Protein AF-0000000066885854 (afdb_homodimer)

Organism: Sporothrix schenckii (strain ATCC 58251 / de Perez 2211183) (NCBI:txid1391915)

Radius of gyration: 21.48 Å; Cα contacts (8 Å, |Δi|>4): 705; chains: 2; bounding box: 54×64×60 Å

Solvent-accessible surface area (backbone atoms only — not comparable to full-atom values): 23781 Å² total; per-residue (Å²): 132,85,73,52,39,35,38,38,29,30,86,91,42,68,19,42,40,57,51,22,50,39,51,67,68,66,55,78,63,45,80,43,53,38,35,81,49,97,86,38,38,24,34,67,85,63,85,35,47,40,75,61,35,34,76,58,30,83,81,42,62,64,41,32,39,30,47,75,83,43,65,33,39,48,68,53,14,43,54,50,44,57,34,63,75,44,58,89,66,35,29,49,42,92,45,70,67,43,32,23,49,41,39,20,50,35,43,44,48,49,21,42,45,40,43,48,11,45,32,23,47,75,41,35,69,75,46,29,91,52,73,86,48,35,64,52,21,23,49,35,10,48,53,45,36,51,52,46,48,51,50,51,20,60,66,23,58,96,43,87,32,87,55,75,91,47,69,33,56,54,64,49,58,50,47,54,55,54,54,53,39,48,74,69,70,42,62,50,57,78,78,25,50,48,47,34,52,46,45,57,61,51,49,69,38,70,40,42,40,64,51,46,56,55,57,50,54,67,62,61,69,61,74,78,128,131,84,73,51,40,35,38,37,29,31,84,92,42,70,19,42,40,56,52,23,50,38,51,65,69,66,56,76,66,45,80,42,53,38,37,82,52,96,88,36,38,22,33,66,85,62,84,36,47,40,75,60,34,34,76,59,29,85,80,42,62,65,41,34,39,30,48,77,84,43,64,33,39,47,67,55,15,43,53,49,44,57,35,63,76,42,59,89,66,34,30,48,42,92,46,70,67,43,32,23,49,41,37,19,50,34,43,42,47,49,22,42,46,40,44,46,11,47,30,24,47,76,41,35,68,76,46,30,90,52,74,88,49,35,65,51,22,23,49,35,10,48,53,46,35,51,52,46,47,50,50,53,20,60,66,24,57,98,44,88,33,87,55,76,91,49,69,33,55,54,64,49,58,49,46,54,54,53,52,53,40,47,75,68,70,42,61,50,57,78,77,25,49,48,48,35,52,46,45,58,60,49,49,68,37,68,40,43,39,63,50,46,57,54,55,52,52,64,63,60,67,61,72,79,128

InterPro domains:
  IPR004045 Glutathione S-transferase, N-terminal [PF02798] (4-84)
  IPR004045 Glutathione S-transferase, N-terminal [PS50404] (2-90)
  IPR004046 Glutathione S-transferase, C-terminal [PF00043] (137-204)
  IPR010987 Glutathione S-transferase, C-terminal-like [PS50405] (95-221)
  IPR036249 Thioredoxin-like superfamily [SSF52833] (4-93)
  IPR036282 Glutathione S-transferase, C-terminal domain superfamily [SSF47616] (87-211)
  IPR040079 Glutathione transferase family [SFLDS00019] (5-204)

Sequence (450 aa):
MVPSLTLYHSPQACSMVVNSLLGDLGLPYKLVNMRMGANGFESADGTVNHEQYLKIHHLGYVPCLLVDGVSITEMPAILTYIANLVPEKRLLGDNLIEQSLVLGWAAWLSGSLHGRGFGALFRPARFTNNESHYSEIKAKGLSYVKECYNLIDKRLKGRDFPVGNHETIVDFNLIVFYFWGLEQNIDMAQAYPEYDKLFARMSKKAAVSKIDKFSRTALVFVPDEMVPSLTLYHSPQACSMVVNSLLGDLGLPYKLVNMRMGANGFESADGTVNHEQYLKIHHLGYVPCLLVDGVSITEMPAILTYIANLVPEKRLLGDNLIEQSLVLGWAAWLSGSLHGRGFGALFRPARFTNNESHYSEIKAKGLSYVKECYNLIDKRLKGRDFPVGNHETIVDFNLIVFYFWGLEQNIDMAQAYPEYDKLFARMSKKAAVSKIDKFSRTALVFVPDE

pLDDT: mean 92.49, std 14.92, range [21.73, 98.88]

Foldseek 3Di:
DQWAKEWEDELLDLSLLVQLLCVLVVPDYHYFYWDQDPVAIATPVRPGDQVNVCVQPVVRDDTWMQTNNHTDDAQLRSQVVSCVSPVVQVQCHDDPVSNVLSSVLSVCCRCQLVCQQVCLQVPVCVPDVDPVCSVVSNVVSPVSNLVVLVVQLVCLVPHLESTDPDHHSSLSSLQSSLLVCVLVVHPCCVSRVSSVSSNVVVCPRPSNVVSVVVSVVVVPPPDDD/DQWAKEWEDELLDLSLLVQLLCVLVVHDYHYFYWDQDPVAIATPVRPGDQVNVCVQPVVRDDTWMQTNNHTDDAQLRSQVVSCVSPVVQVQCHDDPVSNVLSSVLSVCCRCQLVVQQVCLQVPVCVPDVDPVCSVVSNVVSPVSNLVVLVVQLVCLVPHLENTDPDHHSSLSSLQSSLLVCVLVVHPCCVSRVSSVSSNVVSCPRPSNVVSVVVSVVVSVPPDDD

Structure (mmCIF, N/CA/C/O backbone):
data_AF-0000000066885854-model_v1
#
loop_
_entity.id
_entity.type
_entity.pdbx_description
1 polymer 'Glutathione S-transferase'
#
loop_
_atom_site.group_PDB
_atom_site.id
_atom_site.type_symbol
_atom_site.label_atom_id
_atom_site.label_alt_id
_atom_site.label_comp_id
_atom_site.label_asym_id
_atom_site.label_entity_id
_atom_site.label_seq_id
_atom_site.pdbx_PDB_ins_code
_atom_site.Cartn_x
_atom_site.Cartn_y
_atom_site.Cartn_z
_atom_site.occupancy
_atom_site.B_iso_or_equiv
_atom_site.auth_seq_id
_atom_site.auth_comp_id
_atom_site.auth_asym_id
_atom_site.auth_atom_id
_atom_site.pdbx_PDB_model_num
ATOM 1 N N . MET A 1 1 ? -25.609 -5.539 -13.602 1 64.75 1 MET A N 1
ATOM 2 C CA . MET A 1 1 ? -24.938 -6.094 -14.781 1 64.75 1 MET A CA 1
ATOM 3 C C . MET A 1 1 ? -23.516 -6.504 -14.461 1 64.75 1 MET A C 1
ATOM 5 O O . MET A 1 1 ? -22.875 -5.922 -13.578 1 64.75 1 MET A O 1
ATOM 9 N N . VAL A 1 2 ? -23.094 -7.621 -15.039 1 83.38 2 VAL A N 1
ATOM 10 C CA . VAL A 1 2 ? -21.75 -8.125 -14.828 1 83.38 2 VAL A CA 1
ATOM 11 C C . VAL A 1 2 ? -20.734 -7.219 -15.531 1 83.38 2 VAL A C 1
ATOM 13 O O . VAL A 1 2 ? -20.859 -6.957 -16.734 1 83.38 2 VAL A O 1
ATOM 16 N N . PRO A 1 3 ? -19.797 -6.637 -14.828 1 95 3 PRO A N 1
ATOM 17 C CA . PRO A 1 3 ? -18.844 -5.727 -15.461 1 95 3 PRO A CA 1
ATOM 18 C C . PRO A 1 3 ? -17.922 -6.438 -16.453 1 95 3 PRO A C 1
ATOM 20 O O . PRO A 1 3 ? -17.672 -7.633 -16.312 1 95 3 PRO A O 1
ATOM 23 N N . SER A 1 4 ? -17.531 -5.707 -17.469 1 97.44 4 SER A N 1
ATOM 24 C CA . SER A 1 4 ? -16.5 -6.207 -18.375 1 97.44 4 SER A CA 1
ATOM 25 C C . SER A 1 4 ? -15.117 -6.066 -17.766 1 97.44 4 SER A C 1
ATOM 27 O O . SER A 1 4 ? -14.695 -4.961 -17.406 1 97.44 4 SER A O 1
ATOM 29 N N . LEU A 1 5 ? -14.43 -7.23 -17.688 1 98.38 5 LEU A N 1
ATOM 30 C CA . LEU A 1 5 ? -13.102 -7.238 -17.078 1 98.38 5 LEU A CA 1
ATOM 31 C C . LEU A 1 5 ? -12.031 -7.566 -18.109 1 98.38 5 LEU A C 1
ATOM 33 O O . LEU A 1 5 ? -12.172 -8.516 -18.875 1 98.38 5 LEU A O 1
ATOM 37 N N . THR A 1 6 ? -10.969 -6.734 -18.156 1 98.31 6 THR A N 1
ATOM 38 C CA . THR A 1 6 ? -9.742 -7.043 -18.875 1 98.31 6 THR A CA 1
ATOM 39 C C . THR A 1 6 ? -8.531 -6.969 -17.953 1 98.31 6 THR A C 1
ATOM 41 O O . THR A 1 6 ? -8.305 -5.949 -17.297 1 98.31 6 THR A O 1
ATOM 44 N N . LEU A 1 7 ? -7.801 -8.062 -17.906 1 98 7 LEU A N 1
ATOM 45 C CA . LEU A 1 7 ? -6.594 -8.117 -17.078 1 98 7 LEU A CA 1
ATOM 46 C C . LEU A 1 7 ? -5.344 -8.023 -17.938 1 98 7 LEU A C 1
ATOM 48 O O . LEU A 1 7 ? -5.141 -8.844 -18.844 1 98 7 LEU A O 1
ATOM 52 N N . TYR A 1 8 ? -4.582 -7 -17.766 1 97.69 8 TYR A N 1
ATOM 53 C CA . TYR A 1 8 ? -3.236 -6.934 -18.328 1 97.69 8 TYR A CA 1
ATOM 54 C C . TYR A 1 8 ? -2.23 -7.633 -17.406 1 97.69 8 TYR A C 1
ATOM 56 O O . TYR A 1 8 ? -2.053 -7.242 -16.25 1 97.69 8 TYR A O 1
ATOM 64 N N . HIS A 1 9 ? -1.553 -8.633 -17.969 1 94.81 9 HIS A N 1
ATOM 65 C CA . HIS A 1 9 ? -0.861 -9.633 -17.172 1 94.81 9 HIS A CA 1
ATOM 66 C C . HIS A 1 9 ? 0.469 -10.023 -17.812 1 94.81 9 HIS A C 1
ATOM 68 O O . HIS A 1 9 ? 0.585 -10.07 -19.047 1 94.81 9 HIS A O 1
ATOM 74 N N . SER A 1 10 ? 1.45 -10.219 -16.953 1 92.56 10 SER A N 1
ATOM 75 C CA . SER A 1 10 ? 2.684 -10.906 -17.328 1 92.56 10 SER A CA 1
ATOM 76 C C . SER A 1 10 ? 2.963 -12.086 -16.406 1 92.56 10 SER A C 1
ATOM 78 O O . SER A 1 10 ? 2.977 -11.93 -15.18 1 92.56 10 SER A O 1
ATOM 80 N N . PRO A 1 11 ? 3.258 -13.281 -16.875 1 82.81 11 PRO A N 1
ATOM 81 C CA . PRO A 1 11 ? 3.328 -14.508 -16.078 1 82.81 11 PRO A CA 1
ATOM 82 C C . PRO A 1 11 ? 4.359 -14.422 -14.961 1 82.81 11 PRO A C 1
ATOM 84 O O . PRO A 1 11 ? 4.203 -15.062 -13.922 1 82.81 11 PRO A O 1
ATOM 87 N N . GLN A 1 12 ? 5.391 -13.664 -15.102 1 80.38 12 GLN A N 1
ATOM 88 C CA . GLN A 1 12 ? 6.418 -13.648 -14.07 1 80.38 12 GLN A CA 1
ATOM 89 C C . GLN A 1 12 ? 6.199 -12.5 -13.094 1 80.38 12 GLN A C 1
ATOM 91 O O . GLN A 1 12 ? 6.949 -12.344 -12.125 1 80.38 12 GLN A O 1
ATOM 96 N N . ALA A 1 13 ? 5.086 -11.844 -13.281 1 91.44 13 ALA A N 1
ATOM 97 C CA . ALA A 1 13 ? 4.828 -10.664 -12.461 1 91.44 13 ALA A CA 1
ATOM 98 C C . ALA A 1 13 ? 3.758 -10.953 -11.414 1 91.44 13 ALA A C 1
ATOM 100 O O . ALA A 1 13 ? 3.172 -12.039 -11.391 1 91.44 13 ALA A O 1
ATOM 101 N N . CYS A 1 14 ? 3.566 -10.039 -10.547 1 94.69 14 CYS A N 1
ATOM 102 C CA . CYS A 1 14 ? 2.596 -10.203 -9.469 1 94.69 14 CYS A CA 1
ATOM 103 C C . CYS A 1 14 ? 1.178 -10.289 -10.023 1 94.69 14 CYS A C 1
ATOM 105 O O . CYS A 1 14 ? 0.254 -10.688 -9.312 1 94.69 14 CYS A O 1
ATOM 107 N N . SER A 1 15 ? 0.98 -9.992 -11.297 1 95.81 15 SER A N 1
ATOM 108 C CA . SER A 1 15 ? -0.328 -10.094 -11.938 1 95.81 15 SER A CA 1
ATOM 109 C C . SER A 1 15 ? -0.839 -11.531 -11.93 1 95.81 15 SER A C 1
ATOM 111 O O . SER A 1 15 ? -2.029 -11.766 -12.148 1 95.81 15 SER A O 1
ATOM 113 N N . MET A 1 16 ? 0.038 -12.453 -11.695 1 93.69 16 MET A N 1
ATOM 114 C CA . MET A 1 16 ? -0.373 -13.859 -11.625 1 93.69 16 MET A CA 1
ATOM 115 C C . MET A 1 16 ? -1.367 -14.078 -10.492 1 93.69 16 MET A C 1
ATOM 117 O O . MET A 1 16 ? -2.219 -14.961 -10.57 1 93.69 16 MET A O 1
ATOM 121 N N . VAL A 1 17 ? -1.25 -13.32 -9.445 1 96.31 17 VAL A N 1
ATOM 122 C CA . VAL A 1 17 ? -2.164 -13.406 -8.312 1 96.31 17 VAL A CA 1
ATOM 123 C C . VAL A 1 17 ? -3.578 -13.047 -8.758 1 96.31 17 VAL A C 1
ATOM 125 O O . VAL A 1 17 ? -4.539 -13.742 -8.422 1 96.31 17 VAL A O 1
ATOM 128 N N . VAL A 1 18 ? -3.676 -11.961 -9.516 1 97.62 18 VAL A N 1
ATOM 129 C CA . VAL A 1 18 ? -4.969 -11.492 -10.008 1 97.62 18 VAL A CA 1
ATOM 130 C C . VAL A 1 18 ? -5.562 -12.531 -10.961 1 97.62 18 VAL A C 1
ATOM 132 O O . VAL A 1 18 ? -6.75 -12.859 -10.875 1 97.62 18 VAL A O 1
ATOM 135 N N . ASN A 1 19 ? -4.715 -13.039 -11.805 1 95.81 19 ASN A N 1
ATOM 136 C CA . ASN A 1 19 ? -5.133 -14.086 -12.734 1 95.81 19 ASN A CA 1
ATOM 137 C C . ASN A 1 19 ? -5.656 -15.312 -11.992 1 95.81 19 ASN A C 1
ATOM 139 O O . ASN A 1 19 ? -6.715 -15.844 -12.328 1 95.81 19 ASN A O 1
ATOM 143 N N . SER A 1 20 ? -4.957 -15.719 -10.992 1 95.25 20 SER A N 1
ATOM 144 C CA . SER A 1 20 ? -5.34 -16.875 -10.195 1 95.25 20 SER A CA 1
ATOM 145 C C . SER A 1 20 ? -6.656 -16.641 -9.469 1 95.25 20 SER A C 1
ATOM 147 O O . SER A 1 20 ? -7.516 -17.531 -9.414 1 95.25 20 SER A O 1
ATOM 149 N N . LEU A 1 21 ? -6.809 -15.453 -8.906 1 97.56 21 LEU A N 1
ATOM 150 C CA . LEU A 1 21 ? -8.023 -15.133 -8.164 1 97.56 21 LEU A CA 1
ATOM 151 C C . LEU A 1 21 ? -9.242 -15.133 -9.078 1 97.56 21 LEU A C 1
ATOM 153 O O . LEU A 1 21 ? -10.266 -15.742 -8.758 1 97.56 21 LEU A O 1
ATOM 157 N N . LEU A 1 22 ? -9.117 -14.484 -10.227 1 97.25 22 LEU A N 1
ATOM 158 C CA . LEU A 1 22 ? -10.219 -14.461 -11.18 1 97.25 22 LEU A CA 1
ATOM 159 C C . LEU A 1 22 ? -10.578 -15.875 -11.633 1 97.25 22 LEU A C 1
ATOM 161 O O . LEU A 1 22 ? -11.758 -16.219 -11.711 1 97.25 22 LEU A O 1
ATOM 165 N N . GLY A 1 23 ? -9.578 -16.641 -11.898 1 95.25 23 GLY A N 1
ATOM 166 C CA . GLY A 1 23 ? -9.797 -18.031 -12.305 1 95.25 23 GLY A CA 1
ATOM 167 C C . GLY A 1 23 ? -10.461 -18.859 -11.234 1 95.25 23 GLY A C 1
ATOM 168 O O . GLY A 1 23 ? -11.391 -19.625 -11.516 1 95.25 23 GLY A O 1
ATOM 169 N N . ASP A 1 24 ? -10.016 -18.734 -10.023 1 96.56 24 ASP A N 1
ATOM 170 C CA . ASP A 1 24 ? -10.555 -19.5 -8.898 1 96.56 24 ASP A CA 1
ATOM 171 C C . ASP A 1 24 ? -12.023 -19.156 -8.664 1 96.56 24 ASP A C 1
ATOM 173 O O . ASP A 1 24 ? -12.805 -20.031 -8.266 1 96.56 24 ASP A O 1
ATOM 177 N N . LEU A 1 25 ? -12.375 -17.906 -8.914 1 97 25 LEU A N 1
ATOM 178 C CA . LEU A 1 25 ? -13.734 -17.438 -8.672 1 97 25 LEU A CA 1
ATOM 179 C C . LEU A 1 25 ? -14.633 -17.734 -9.859 1 97 25 LEU A C 1
ATOM 181 O O . LEU A 1 25 ? -15.852 -17.562 -9.781 1 97 25 LEU A O 1
ATOM 185 N N . GLY A 1 26 ? -14.023 -18.109 -10.969 1 95.56 26 GLY A N 1
ATOM 186 C CA . GLY A 1 26 ? -14.789 -18.406 -12.164 1 95.56 26 GLY A CA 1
ATOM 187 C C . GLY A 1 26 ? -15.383 -17.172 -12.82 1 95.56 26 GLY A C 1
ATOM 188 O O . GLY A 1 26 ? -16.422 -17.25 -13.469 1 95.56 26 GLY A O 1
ATOM 189 N N . LEU A 1 27 ? -14.812 -16.031 -12.594 1 96.88 27 LEU A N 1
ATOM 190 C CA . LEU A 1 27 ? -15.289 -14.789 -13.211 1 96.88 27 LEU A CA 1
ATOM 191 C C . LEU A 1 27 ? -14.781 -14.664 -14.641 1 96.88 27 LEU A C 1
ATOM 193 O O . LEU A 1 27 ? -13.602 -14.914 -14.914 1 96.88 27 LEU A O 1
ATOM 197 N N . PRO A 1 28 ? -15.633 -14.297 -15.531 1 97.12 28 PRO A N 1
ATOM 198 C CA . PRO A 1 28 ? -15.172 -14.086 -16.906 1 97.12 28 PRO A CA 1
ATOM 199 C C . PRO A 1 28 ? -14.336 -12.82 -17.062 1 97.12 28 PRO A C 1
ATOM 201 O O . PRO A 1 28 ? -14.648 -11.789 -16.453 1 97.12 28 PRO A O 1
ATOM 204 N N . TYR A 1 29 ? -13.281 -12.969 -17.844 1 97.56 29 TYR A N 1
ATOM 205 C CA . TYR A 1 29 ? -12.438 -11.812 -18.125 1 97.56 29 TYR A CA 1
ATOM 206 C C . TYR A 1 29 ? -11.633 -12.039 -19.406 1 97.56 29 TYR A C 1
ATOM 208 O O . TYR A 1 29 ? -11.445 -13.18 -19.828 1 97.56 29 TYR A O 1
ATOM 216 N N . LYS A 1 30 ? -11.234 -10.938 -19.969 1 97.38 30 LYS A N 1
ATOM 217 C CA . LYS A 1 30 ? -10.266 -10.961 -21.062 1 97.38 30 LYS A CA 1
ATOM 218 C C . LYS A 1 30 ? -8.836 -10.844 -20.531 1 97.38 30 LYS A C 1
ATOM 220 O O . LYS A 1 30 ? -8.57 -10.047 -19.625 1 97.38 30 LYS A O 1
ATOM 225 N N . LEU A 1 31 ? -7.969 -11.68 -21.078 1 96.25 31 LEU A N 1
ATOM 226 C CA . LEU A 1 31 ? -6.57 -11.664 -20.672 1 96.25 31 LEU A CA 1
ATOM 227 C C . LEU A 1 31 ? -5.688 -11.086 -21.781 1 96.25 31 LEU A C 1
ATOM 229 O O . LEU A 1 31 ? -5.75 -11.523 -22.922 1 96.25 31 LEU A O 1
ATOM 233 N N . VAL A 1 32 ? -4.957 -10.07 -21.453 1 96.75 32 VAL A N 1
ATOM 234 C CA . VAL A 1 32 ? -3.951 -9.516 -22.359 1 96.75 32 VAL A CA 1
ATOM 235 C C . VAL A 1 32 ? -2.553 -9.82 -21.812 1 96.75 32 VAL A C 1
ATOM 237 O O . VAL A 1 32 ? -2.158 -9.305 -20.766 1 96.75 32 VAL A O 1
ATOM 240 N N . ASN A 1 33 ? -1.83 -10.617 -22.516 1 95.62 33 ASN A N 1
ATOM 241 C CA . ASN A 1 33 ? -0.46 -10.945 -22.125 1 95.62 33 ASN A CA 1
ATOM 242 C C . ASN A 1 33 ? 0.498 -9.797 -22.453 1 95.62 33 ASN A C 1
ATOM 244 O O . ASN A 1 33 ? 0.577 -9.359 -23.594 1 95.62 33 ASN A O 1
ATOM 248 N N . MET A 1 34 ? 1.12 -9.406 -21.438 1 95.94 34 MET A N 1
ATOM 249 C CA . MET A 1 34 ? 2.074 -8.312 -21.578 1 95.94 34 MET A CA 1
ATOM 250 C C . MET A 1 34 ? 3.508 -8.836 -21.547 1 95.94 34 MET A C 1
ATOM 252 O O . MET A 1 34 ? 3.785 -9.875 -20.953 1 95.94 34 MET A O 1
ATOM 256 N N . ARG A 1 35 ? 4.406 -8.125 -22.25 1 93.31 35 ARG A N 1
ATOM 257 C CA . ARG A 1 35 ? 5.836 -8.414 -22.234 1 93.31 35 ARG A CA 1
ATOM 258 C C . ARG A 1 35 ? 6.648 -7.137 -22.062 1 93.31 35 ARG A C 1
ATOM 260 O O . ARG A 1 35 ? 6.172 -6.039 -22.359 1 93.31 35 ARG A O 1
ATOM 267 N N . MET A 1 36 ? 7.82 -7.348 -21.547 1 90.75 36 MET A N 1
ATOM 268 C CA . MET A 1 36 ? 8.734 -6.215 -21.422 1 90.75 36 MET A CA 1
ATOM 269 C C . MET A 1 36 ? 9.383 -5.875 -22.75 1 90.75 36 MET A C 1
ATOM 271 O O . MET A 1 36 ? 10.078 -6.703 -23.344 1 90.75 36 MET A O 1
ATOM 275 N N . GLY A 1 37 ? 9.125 -4.703 -23.188 1 89.12 37 GLY A N 1
ATOM 276 C CA . GLY A 1 37 ? 9.789 -4.203 -24.375 1 89.12 37 GLY A CA 1
ATOM 277 C C . GLY A 1 37 ? 10.914 -3.232 -24.078 1 89.12 37 GLY A C 1
ATOM 278 O O . GLY A 1 37 ? 11.32 -3.088 -22.922 1 89.12 37 GLY A O 1
ATOM 279 N N . ALA A 1 38 ? 11.375 -2.564 -25.078 1 88.81 38 ALA A N 1
ATOM 280 C CA . ALA A 1 38 ? 12.508 -1.651 -24.953 1 88.81 38 ALA A CA 1
ATOM 281 C C . ALA A 1 38 ? 12.148 -0.437 -24.109 1 88.81 38 ALA A C 1
ATOM 283 O O . ALA A 1 38 ? 12.992 0.106 -23.391 1 88.81 38 ALA A O 1
ATOM 284 N N . ASN A 1 39 ? 10.891 -0.092 -24.141 1 90.06 39 ASN A N 1
ATOM 285 C CA . ASN A 1 39 ? 10.469 1.132 -23.469 1 90.06 39 ASN A CA 1
ATOM 286 C C . ASN A 1 39 ? 9.617 0.832 -22.234 1 90.06 39 ASN A C 1
ATOM 288 O O . ASN A 1 39 ? 9.148 1.75 -21.562 1 90.06 39 ASN A O 1
ATOM 292 N N . GLY A 1 40 ? 9.344 -0.415 -22.047 1 92.31 40 GLY A N 1
ATOM 293 C CA . GLY A 1 40 ? 8.453 -0.845 -20.984 1 92.31 40 GLY A CA 1
ATOM 294 C C . GLY A 1 40 ? 7.453 -1.895 -21.422 1 92.31 40 GLY A C 1
ATOM 295 O O . GLY A 1 40 ? 7.555 -2.428 -22.531 1 92.31 40 GLY A O 1
ATOM 296 N N . PHE A 1 41 ? 6.488 -2.105 -20.656 1 94.81 41 PHE A N 1
ATOM 297 C CA . PHE A 1 41 ? 5.527 -3.16 -20.953 1 94.81 41 PHE A CA 1
ATOM 298 C C . PHE A 1 41 ? 4.699 -2.809 -22.172 1 94.81 41 PHE A C 1
ATOM 300 O O . PHE A 1 41 ? 4.273 -1.664 -22.344 1 94.81 41 PHE A O 1
ATOM 307 N N . GLU A 1 42 ? 4.508 -3.795 -23.016 1 96.56 42 GLU A N 1
ATOM 308 C CA . GLU A 1 42 ? 3.633 -3.779 -24.172 1 96.56 42 GLU A CA 1
ATOM 309 C C . GLU A 1 42 ? 2.945 -5.129 -24.359 1 96.56 42 GLU A C 1
ATOM 311 O O . GLU A 1 42 ? 3.326 -6.121 -23.734 1 96.56 42 GLU A O 1
ATOM 316 N N . SER A 1 43 ? 1.904 -5.145 -25.203 1 96.44 43 SER A N 1
ATOM 317 C CA . SER A 1 43 ? 1.221 -6.418 -25.391 1 96.44 43 SER A CA 1
ATOM 318 C C . SER A 1 43 ? 2.074 -7.391 -26.203 1 96.44 43 SER A C 1
ATOM 320 O O . SER A 1 43 ? 2.74 -6.988 -27.156 1 96.44 43 SER A O 1
ATOM 322 N N . ALA A 1 44 ? 2.062 -8.633 -25.781 1 94.75 44 ALA A N 1
ATOM 323 C CA . ALA A 1 44 ? 2.877 -9.656 -26.438 1 94.75 44 ALA A CA 1
ATOM 324 C C . ALA A 1 44 ? 2.467 -9.836 -27.891 1 94.75 44 ALA A C 1
ATOM 326 O O . ALA A 1 44 ? 3.303 -10.141 -28.75 1 94.75 44 ALA A O 1
ATOM 327 N N . ASP A 1 45 ? 1.172 -9.539 -28.156 1 94.44 45 ASP A N 1
ATOM 328 C CA . ASP A 1 45 ? 0.672 -9.75 -29.516 1 94.44 45 ASP A CA 1
ATOM 329 C C . ASP A 1 45 ? 0.857 -8.492 -30.359 1 94.44 45 ASP A C 1
ATOM 331 O O . ASP A 1 45 ? 0.456 -8.469 -31.531 1 94.44 45 ASP A O 1
ATOM 335 N N . GLY A 1 46 ? 1.307 -7.418 -29.797 1 93.31 46 GLY A N 1
ATOM 336 C CA . GLY A 1 46 ? 1.663 -6.219 -30.547 1 93.31 46 GLY A CA 1
ATOM 337 C C . GLY A 1 46 ? 0.504 -5.258 -30.719 1 93.31 46 GLY A C 1
ATOM 338 O O . GLY A 1 46 ? 0.661 -4.188 -31.312 1 93.31 46 GLY A O 1
ATOM 339 N N . THR A 1 47 ? -0.604 -5.496 -30.125 1 94.44 47 THR A N 1
ATOM 340 C CA . THR A 1 47 ? -1.799 -4.691 -30.344 1 94.44 47 THR A CA 1
ATOM 341 C C . THR A 1 47 ? -1.756 -3.424 -29.484 1 94.44 47 THR A C 1
ATOM 343 O O . THR A 1 47 ? -2.408 -2.43 -29.812 1 94.44 47 THR A O 1
ATOM 346 N N . VAL A 1 48 ? -1.032 -3.475 -28.422 1 96.19 48 VAL A N 1
ATOM 347 C CA . VAL A 1 48 ? -0.893 -2.334 -27.531 1 96.19 48 VAL A CA 1
ATOM 348 C C . VAL A 1 48 ? 0.587 -2.037 -27.297 1 96.19 48 VAL A C 1
ATOM 350 O O . VAL A 1 48 ? 1.273 -2.779 -26.594 1 96.19 48 VAL A O 1
ATOM 353 N N . ASN A 1 49 ? 1.058 -0.929 -27.844 1 96 49 ASN A N 1
ATOM 354 C CA . ASN A 1 49 ? 2.443 -0.565 -27.578 1 96 49 ASN A CA 1
ATOM 355 C C . ASN A 1 49 ? 2.582 0.145 -26.234 1 96 49 ASN A C 1
ATOM 357 O O . ASN A 1 49 ? 1.587 0.374 -25.547 1 96 49 ASN A O 1
ATOM 361 N N . HIS A 1 50 ? 3.754 0.452 -25.875 1 96.44 50 HIS A N 1
ATOM 362 C CA . HIS A 1 50 ? 4.008 0.996 -24.547 1 96.44 50 HIS A CA 1
ATOM 363 C C . HIS A 1 50 ? 3.295 2.33 -24.359 1 96.44 50 HIS A C 1
ATOM 365 O O . HIS A 1 50 ? 2.699 2.574 -23.297 1 96.44 50 HIS A O 1
ATOM 371 N N . GLU A 1 51 ? 3.377 3.219 -25.328 1 96.56 51 GLU A N 1
ATOM 372 C CA . GLU A 1 51 ? 2.74 4.527 -25.234 1 96.56 51 GLU A CA 1
ATOM 373 C C . GLU A 1 51 ? 1.232 4.398 -25.047 1 96.56 51 GLU A C 1
ATOM 375 O O . GLU A 1 51 ? 0.633 5.137 -24.266 1 96.56 51 GLU A O 1
ATOM 380 N N . GLN A 1 52 ? 0.653 3.506 -25.781 1 97 52 GLN A N 1
ATOM 381 C CA . GLN A 1 52 ? -0.771 3.223 -25.641 1 97 52 GLN A CA 1
ATOM 382 C C . GLN A 1 52 ? -1.076 2.639 -24.25 1 97 52 GLN A C 1
ATOM 384 O O . GLN A 1 52 ? -2.09 2.98 -23.641 1 97 52 GLN A O 1
ATOM 389 N N . TYR A 1 53 ? -0.143 1.746 -23.766 1 97.31 53 TYR A N 1
ATOM 390 C CA . TYR A 1 53 ? -0.367 1.111 -22.469 1 97.31 53 TYR A CA 1
ATOM 391 C C . TYR A 1 53 ? -0.313 2.135 -21.344 1 97.31 53 TYR A C 1
ATOM 393 O O . TYR A 1 53 ? -1.038 2.018 -20.359 1 97.31 53 TYR A O 1
ATOM 401 N N . LEU A 1 54 ? 0.45 3.199 -21.516 1 95.88 54 LEU A N 1
ATOM 402 C CA . LEU A 1 54 ? 0.56 4.246 -20.516 1 95.88 54 LEU A CA 1
ATOM 403 C C . LEU A 1 54 ? -0.765 4.984 -20.344 1 95.88 54 LEU A C 1
ATOM 405 O O . LEU A 1 54 ? -1.002 5.621 -19.328 1 95.88 54 LEU A O 1
ATOM 409 N N . LYS A 1 55 ? -1.628 4.938 -21.312 1 95.25 55 LYS A N 1
ATOM 410 C CA . LYS A 1 55 ? -2.957 5.531 -21.219 1 95.25 55 LYS A CA 1
ATOM 411 C C . LYS A 1 55 ? -3.908 4.633 -20.438 1 95.25 55 LYS A C 1
ATOM 413 O O . LYS A 1 55 ? -4.961 5.082 -19.984 1 95.25 55 LYS A O 1
ATOM 418 N N . ILE A 1 56 ? -3.518 3.361 -20.406 1 96.06 56 ILE A N 1
ATOM 419 C CA . ILE A 1 56 ? -4.316 2.381 -19.672 1 96.06 56 ILE A CA 1
ATOM 420 C C . ILE A 1 56 ? -3.83 2.289 -18.234 1 96.06 56 ILE A C 1
ATOM 422 O O . ILE A 1 56 ? -4.625 2.402 -17.297 1 96.06 56 ILE A O 1
ATOM 426 N N . HIS A 1 57 ? -2.514 2.115 -18.047 1 95.94 57 HIS A N 1
ATOM 427 C CA . HIS A 1 57 ? -1.832 2.188 -16.766 1 95.94 57 HIS A CA 1
ATOM 428 C C . HIS A 1 57 ? -0.857 3.361 -16.734 1 95.94 57 HIS A C 1
ATOM 430 O O . HIS A 1 57 ? 0.2 3.316 -17.359 1 95.94 57 HIS A O 1
ATOM 436 N N . HIS A 1 58 ? -1.119 4.262 -15.875 1 91.75 58 HIS A N 1
ATOM 437 C CA . HIS A 1 58 ? -0.403 5.535 -15.898 1 91.75 58 HIS A CA 1
ATOM 438 C C . HIS A 1 58 ? 1.062 5.348 -15.516 1 91.75 58 HIS A C 1
ATOM 440 O O . HIS A 1 58 ? 1.893 6.219 -15.789 1 91.75 58 HIS A O 1
ATOM 446 N N . LEU A 1 59 ? 1.415 4.195 -14.953 1 92.56 59 LEU A N 1
ATOM 447 C CA . LEU A 1 59 ? 2.809 3.922 -14.617 1 92.56 59 LEU A CA 1
ATOM 448 C C . LEU A 1 59 ? 3.389 2.848 -15.531 1 92.56 59 LEU A C 1
ATOM 450 O O . LEU A 1 59 ? 4.582 2.543 -15.461 1 92.56 59 LEU A O 1
ATOM 454 N N . GLY A 1 60 ? 2.57 2.23 -16.297 1 94.69 60 GLY A N 1
ATOM 455 C CA . GLY A 1 60 ? 3.014 1.229 -17.25 1 94.69 60 GLY A CA 1
ATOM 456 C C . GLY A 1 60 ? 3.373 -0.095 -16.609 1 94.69 60 GLY A C 1
ATOM 457 O O . GLY A 1 60 ? 4.207 -0.84 -17.125 1 94.69 60 GLY A O 1
ATOM 458 N N . TYR A 1 61 ? 2.775 -0.378 -15.469 1 95.12 61 TYR A N 1
ATOM 459 C CA . TYR A 1 61 ? 3.07 -1.621 -14.766 1 95.12 61 TYR A CA 1
ATOM 460 C C . TYR A 1 61 ? 1.978 -2.656 -15 1 95.12 61 TYR A C 1
ATOM 462 O O . TYR A 1 61 ? 0.99 -2.379 -15.688 1 95.12 61 TYR A O 1
ATOM 470 N N . VAL A 1 62 ? 2.229 -3.838 -14.641 1 95.38 62 VAL A N 1
ATOM 471 C CA . VAL A 1 62 ? 1.216 -4.875 -14.477 1 95.38 62 VAL A CA 1
ATOM 472 C C . VAL A 1 62 ? 1.139 -5.289 -13.008 1 95.38 62 VAL A C 1
ATOM 474 O O . VAL A 1 62 ? 2.137 -5.23 -12.289 1 95.38 62 VAL A O 1
ATOM 477 N N . PRO A 1 63 ? -0.003 -5.648 -12.5 1 97.31 63 PRO A N 1
ATOM 478 C CA . PRO A 1 63 ? -1.282 -5.816 -13.195 1 97.31 63 PRO A CA 1
ATOM 479 C C . PRO A 1 63 ? -2.018 -4.496 -13.406 1 97.31 63 PRO A C 1
ATOM 481 O O . PRO A 1 63 ? -1.739 -3.512 -12.711 1 97.31 63 PRO A O 1
ATOM 484 N N . CYS A 1 64 ? -2.832 -4.469 -14.367 1 98.5 64 CYS A N 1
ATOM 485 C CA . CYS A 1 64 ? -3.912 -3.5 -14.531 1 98.5 64 CYS A CA 1
ATOM 486 C C . CYS A 1 64 ? -5.234 -4.203 -14.82 1 98.5 64 CYS A C 1
ATOM 488 O O . CYS A 1 64 ? -5.293 -5.102 -15.656 1 98.5 64 CYS A O 1
ATOM 490 N N . LEU A 1 65 ? -6.246 -3.902 -14.102 1 98.69 65 LEU A N 1
ATOM 491 C CA . LEU A 1 65 ? -7.586 -4.418 -14.359 1 98.69 65 LEU A CA 1
ATOM 492 C C . LEU A 1 65 ? -8.484 -3.332 -14.945 1 98.69 65 LEU A C 1
ATOM 494 O O . LEU A 1 65 ? -8.781 -2.338 -14.281 1 98.69 65 LEU A O 1
ATOM 498 N N . LEU A 1 66 ? -8.852 -3.48 -16.172 1 98.31 66 LEU A N 1
ATOM 499 C CA . LEU A 1 66 ? -9.812 -2.58 -16.812 1 98.31 66 LEU A CA 1
ATOM 500 C C . LEU A 1 66 ? -11.242 -3.035 -16.562 1 98.31 66 LEU A C 1
ATOM 502 O O . LEU A 1 66 ? -11.609 -4.168 -16.875 1 98.31 66 LEU A O 1
ATOM 506 N N . VAL A 1 67 ? -12.008 -2.182 -15.883 1 98.38 67 VAL A N 1
ATOM 507 C CA . VAL A 1 67 ? -13.398 -2.463 -15.562 1 98.38 67 VAL A CA 1
ATOM 508 C C . VAL A 1 67 ? -14.312 -1.474 -16.297 1 98.38 67 VAL A C 1
ATOM 510 O O . VAL A 1 67 ? -14.352 -0.29 -15.945 1 98.38 67 VAL A O 1
ATOM 513 N N . ASP A 1 68 ? -15.047 -1.921 -17.266 1 97.31 68 ASP A N 1
ATOM 514 C CA . ASP A 1 68 ? -15.922 -1.07 -18.062 1 97.31 68 ASP A CA 1
ATOM 515 C C . ASP A 1 68 ? -15.188 0.18 -18.547 1 97.31 68 ASP A C 1
ATOM 517 O O . ASP A 1 68 ? -15.711 1.292 -18.438 1 97.31 68 ASP A O 1
ATOM 521 N N . GLY A 1 69 ? -13.938 -0.027 -18.875 1 96.25 69 GLY A N 1
ATOM 522 C CA . GLY A 1 69 ? -13.156 1.044 -19.469 1 96.25 69 GLY A CA 1
ATOM 523 C C . GLY A 1 69 ? -12.375 1.852 -18.453 1 96.25 69 GLY A C 1
ATOM 524 O O . GLY A 1 69 ? -11.609 2.748 -18.812 1 96.25 69 GLY A O 1
ATOM 525 N N . VAL A 1 70 ? -12.547 1.568 -17.203 1 97.56 70 VAL A N 1
ATOM 526 C CA . VAL A 1 70 ? -11.836 2.287 -16.141 1 97.56 70 VAL A CA 1
ATOM 527 C C . VAL A 1 70 ? -10.688 1.43 -15.617 1 97.56 70 VAL A C 1
ATOM 529 O O . VAL A 1 70 ? -10.891 0.271 -15.25 1 97.56 70 VAL A O 1
ATOM 532 N N . SER A 1 71 ? -9.477 1.979 -15.547 1 98.31 71 SER A N 1
ATOM 533 C CA . SER A 1 71 ? -8.297 1.254 -15.094 1 98.31 71 SER A CA 1
ATOM 534 C C . SER A 1 71 ? -8.203 1.248 -13.57 1 98.31 71 SER A C 1
ATOM 536 O O . SER A 1 71 ? -8.188 2.309 -12.945 1 98.31 71 SER A O 1
ATOM 538 N N . ILE A 1 72 ? -8.172 0.072 -13.039 1 98.56 72 ILE A N 1
ATOM 539 C CA . ILE A 1 72 ? -7.848 -0.11 -11.633 1 98.56 72 ILE A CA 1
ATOM 540 C C . ILE A 1 72 ? -6.422 -0.648 -11.5 1 98.56 72 ILE A C 1
ATOM 542 O O . ILE A 1 72 ? -6.082 -1.673 -12.094 1 98.56 72 ILE A O 1
ATOM 546 N N . THR A 1 73 ? -5.605 0.1 -10.719 1 98 73 THR A N 1
ATOM 547 C CA . THR A 1 73 ? -4.211 -0.286 -10.523 1 98 73 THR A CA 1
ATOM 548 C C . THR A 1 73 ? -3.928 -0.553 -9.047 1 98 73 THR A C 1
ATOM 550 O O . THR A 1 73 ? -4.789 -0.334 -8.195 1 98 73 THR A O 1
ATOM 553 N N . GLU A 1 74 ? -2.748 -1.035 -8.758 1 98.44 74 GLU A N 1
ATOM 554 C CA . GLU A 1 74 ? -2.299 -1.375 -7.414 1 98.44 74 GLU A CA 1
ATOM 555 C C . GLU A 1 74 ? -2.957 -2.66 -6.922 1 98.44 74 GLU A C 1
ATOM 557 O O . GLU A 1 74 ? -4.184 -2.766 -6.895 1 98.44 74 GLU A O 1
ATOM 562 N N . MET A 1 75 ? -2.189 -3.537 -6.441 1 98.56 75 MET A N 1
ATOM 563 C CA . MET A 1 75 ? -2.629 -4.871 -6.047 1 98.56 75 MET A CA 1
ATOM 564 C C . MET A 1 75 ? -3.715 -4.797 -4.98 1 98.56 75 MET A C 1
ATOM 566 O O . MET A 1 75 ? -4.773 -5.41 -5.117 1 98.56 75 MET A O 1
ATOM 570 N N . PRO A 1 76 ? -3.561 -3.953 -3.904 1 98.81 76 PRO A N 1
ATOM 571 C CA . PRO A 1 76 ? -4.617 -3.906 -2.893 1 98.81 76 PRO A CA 1
ATOM 572 C C . PRO A 1 76 ? -5.969 -3.484 -3.469 1 98.81 76 PRO A C 1
ATOM 574 O O . PRO A 1 76 ? -7.008 -4.031 -3.084 1 98.81 76 PRO A O 1
ATOM 577 N N . ALA A 1 77 ? -5.973 -2.578 -4.406 1 98.88 77 ALA A N 1
ATOM 578 C CA . ALA A 1 77 ? -7.211 -2.086 -5.004 1 98.88 77 ALA A CA 1
ATOM 579 C C . ALA A 1 77 ? -7.82 -3.129 -5.934 1 98.88 77 ALA A C 1
ATOM 581 O O . ALA A 1 77 ? -9.031 -3.379 -5.891 1 98.88 77 ALA A O 1
ATOM 582 N N . ILE A 1 78 ? -6.988 -3.771 -6.738 1 98.88 78 ILE A N 1
ATOM 583 C CA . ILE A 1 78 ? -7.453 -4.742 -7.723 1 98.88 78 ILE A CA 1
ATOM 584 C C . ILE A 1 78 ? -8.07 -5.941 -7.012 1 98.88 78 ILE A C 1
ATOM 586 O O . ILE 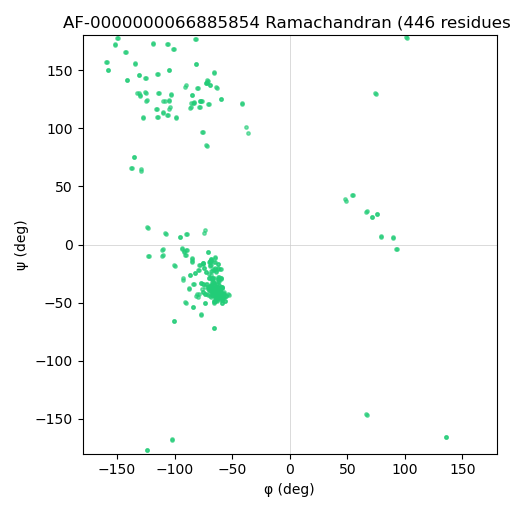A 1 78 ? -9.195 -6.348 -7.324 1 98.88 78 ILE A O 1
ATOM 590 N N . LEU A 1 79 ? -7.363 -6.453 -6.031 1 98.88 79 LEU A N 1
ATOM 591 C CA . LEU A 1 79 ? -7.84 -7.633 -5.32 1 98.88 79 LEU A CA 1
ATOM 592 C C . LEU A 1 79 ? -9.109 -7.316 -4.535 1 98.88 79 LEU A C 1
ATOM 594 O O . LEU A 1 79 ? -10.031 -8.133 -4.484 1 98.88 79 LEU A O 1
ATOM 598 N N . THR A 1 80 ? -9.148 -6.141 -3.941 1 98.81 80 THR A N 1
ATOM 599 C CA . THR A 1 80 ? -10.32 -5.73 -3.182 1 98.81 80 THR A CA 1
ATOM 600 C C . THR A 1 80 ? -11.531 -5.578 -4.102 1 98.81 80 THR A C 1
ATOM 602 O O . THR A 1 80 ? -12.641 -5.988 -3.748 1 98.81 80 THR A O 1
ATOM 605 N N . TYR A 1 81 ? -11.352 -5.012 -5.281 1 98.81 81 TYR A N 1
ATOM 606 C CA . TYR A 1 81 ? -12.445 -4.871 -6.234 1 98.81 81 TYR A CA 1
ATOM 607 C C . TYR A 1 81 ? -13.031 -6.234 -6.598 1 98.81 81 TYR A C 1
ATOM 609 O O . TYR A 1 81 ? -14.25 -6.426 -6.551 1 98.81 81 TYR A O 1
ATOM 617 N N . ILE A 1 82 ? -12.156 -7.176 -6.918 1 98.75 82 ILE A N 1
ATOM 618 C CA . ILE A 1 82 ? -12.586 -8.5 -7.344 1 98.75 82 ILE A CA 1
ATOM 619 C C . ILE A 1 82 ? -13.344 -9.195 -6.207 1 98.75 82 ILE A C 1
ATOM 621 O O . ILE A 1 82 ? -14.375 -9.82 -6.438 1 98.75 82 ILE A O 1
ATOM 625 N N . ALA A 1 83 ? -12.797 -9.039 -5 1 98.69 83 ALA A N 1
ATOM 626 C CA . ALA A 1 83 ? -13.461 -9.625 -3.836 1 98.69 83 ALA A CA 1
ATOM 627 C C . ALA A 1 83 ? -14.875 -9.07 -3.684 1 98.69 83 ALA A C 1
ATOM 629 O O . ALA A 1 83 ? -15.805 -9.805 -3.33 1 98.69 83 ALA A O 1
ATOM 630 N N . ASN A 1 84 ? -15.062 -7.812 -3.986 1 97.88 84 ASN A N 1
ATOM 631 C CA . ASN A 1 84 ? -16.359 -7.16 -3.809 1 97.88 84 ASN A CA 1
ATOM 632 C C . ASN A 1 84 ? -17.344 -7.574 -4.895 1 97.88 84 ASN A C 1
ATOM 634 O O . ASN A 1 84 ? -18.547 -7.344 -4.766 1 97.88 84 ASN A O 1
ATOM 638 N N . LEU A 1 85 ? -16.875 -8.164 -5.98 1 97.62 85 LEU A N 1
ATOM 639 C CA . LEU A 1 85 ? -17.766 -8.672 -7.016 1 97.62 85 LEU A CA 1
ATOM 640 C C . LEU A 1 85 ? -18.484 -9.93 -6.539 1 97.62 85 LEU A C 1
ATOM 642 O O . LEU A 1 85 ? -19.531 -10.305 -7.086 1 97.62 85 LEU A O 1
ATOM 646 N N . VAL A 1 86 ? -17.875 -10.617 -5.551 1 97.75 86 VAL A N 1
ATOM 647 C CA . VAL A 1 86 ? -18.422 -11.852 -5.02 1 97.75 86 VAL A CA 1
ATOM 648 C C . VAL A 1 86 ? -18.5 -11.781 -3.494 1 97.75 86 VAL A C 1
ATOM 650 O O . VAL A 1 86 ? -17.906 -12.609 -2.801 1 97.75 86 VAL A O 1
ATOM 653 N N . PRO A 1 87 ? -19.312 -10.859 -2.984 1 96.38 87 PRO A N 1
ATOM 654 C CA . PRO A 1 87 ? -19.328 -10.602 -1.544 1 96.38 87 PRO A CA 1
ATOM 655 C C . PRO A 1 87 ? -19.703 -11.828 -0.721 1 96.38 87 PRO A C 1
ATOM 657 O O . PRO A 1 87 ? -19.328 -11.93 0.451 1 96.38 87 PRO A O 1
ATOM 660 N N . GLU A 1 88 ? -20.344 -12.781 -1.33 1 97.19 88 GLU A N 1
ATOM 661 C CA . GLU A 1 88 ? -20.766 -13.984 -0.615 1 97.19 88 GLU A CA 1
ATOM 662 C C . GLU A 1 88 ? -19.578 -14.836 -0.222 1 97.19 88 GLU A C 1
ATOM 664 O O . GLU A 1 88 ? -19.672 -15.664 0.691 1 97.19 88 GLU A O 1
ATOM 669 N N . LYS A 1 89 ? -18.453 -14.609 -0.852 1 97.75 89 LYS A N 1
ATOM 670 C CA . LYS A 1 89 ? -17.25 -15.375 -0.562 1 97.75 89 LYS A CA 1
ATOM 671 C C . LYS A 1 89 ? -16.484 -14.781 0.62 1 97.75 89 LYS A C 1
ATOM 673 O O . LYS A 1 89 ? -15.594 -15.422 1.179 1 97.75 89 LYS A O 1
ATOM 678 N N . ARG A 1 90 ? -16.75 -13.562 1.054 1 98.19 90 ARG A N 1
ATOM 679 C CA . ARG A 1 90 ? -16.188 -12.883 2.215 1 98.19 90 ARG A CA 1
ATOM 680 C C . ARG A 1 90 ? -14.664 -12.875 2.148 1 98.19 90 ARG A C 1
ATOM 682 O O . ARG A 1 90 ? -13.992 -13.125 3.152 1 98.19 90 ARG A O 1
ATOM 689 N N . LEU A 1 91 ? -14.164 -12.617 0.979 1 98.81 91 LEU A N 1
ATOM 690 C CA . LEU A 1 91 ? -12.727 -12.664 0.733 1 98.81 91 LEU A CA 1
ATOM 691 C C . LEU A 1 91 ? -12.016 -11.492 1.405 1 98.81 91 LEU A C 1
ATOM 693 O O . LEU A 1 91 ? -10.789 -11.422 1.414 1 98.81 91 LEU A O 1
ATOM 697 N N . LEU A 1 92 ? -12.812 -10.547 1.977 1 98.69 92 LEU A N 1
ATOM 698 C CA . LEU A 1 92 ? -12.227 -9.414 2.68 1 98.69 92 LEU A CA 1
ATOM 699 C C . LEU A 1 92 ? -12.414 -9.547 4.188 1 98.69 92 LEU A C 1
ATOM 701 O O . LEU A 1 92 ? -12.086 -8.633 4.945 1 98.69 92 LEU A O 1
ATOM 705 N N . GLY A 1 93 ? -12.875 -10.672 4.621 1 98.38 93 GLY A N 1
ATOM 706 C CA . GLY A 1 93 ? -13.133 -10.875 6.035 1 98.38 93 GLY A CA 1
ATOM 707 C C . GLY A 1 93 ? -14.602 -10.758 6.398 1 98.38 93 GLY A C 1
ATOM 708 O O . GLY A 1 93 ? -15.422 -10.383 5.559 1 98.38 93 GLY A O 1
ATOM 709 N N . ASP A 1 94 ? -14.922 -10.977 7.691 1 98.12 94 ASP A N 1
ATOM 710 C CA . ASP A 1 94 ? -16.312 -11.117 8.117 1 98.12 94 ASP A CA 1
ATOM 711 C C . ASP A 1 94 ? -16.844 -9.82 8.727 1 98.12 94 ASP A C 1
ATOM 713 O O . ASP A 1 94 ? -18.047 -9.648 8.898 1 98.12 94 ASP A O 1
ATOM 717 N N . ASN A 1 95 ? -15.977 -8.977 9.102 1 97.19 95 ASN A N 1
ATOM 718 C CA . ASN A 1 95 ? -16.344 -7.723 9.75 1 97.19 95 ASN A CA 1
ATOM 719 C C . ASN A 1 95 ? -15.344 -6.613 9.445 1 97.19 95 ASN A C 1
ATOM 721 O O . ASN A 1 95 ? -14.336 -6.848 8.773 1 97.19 95 ASN A O 1
ATOM 725 N N . LEU A 1 96 ? -15.609 -5.465 9.93 1 96.69 96 LEU A N 1
ATOM 726 C CA . LEU A 1 96 ? -14.812 -4.285 9.602 1 96.69 96 LEU A CA 1
ATOM 727 C C . LEU A 1 96 ? -13.375 -4.449 10.086 1 96.69 96 LEU A C 1
ATOM 729 O O . LEU A 1 96 ? -12.445 -4 9.422 1 96.69 96 LEU A O 1
ATOM 733 N N . ILE A 1 97 ? -13.211 -5.039 11.203 1 97.81 97 ILE A N 1
ATOM 734 C CA . ILE A 1 97 ? -11.875 -5.246 11.742 1 97.81 97 ILE A CA 1
ATOM 735 C C . ILE A 1 97 ? -11.094 -6.188 10.828 1 97.81 97 ILE A C 1
ATOM 737 O O . ILE A 1 97 ? -9.969 -5.883 10.422 1 97.81 97 ILE A O 1
ATOM 741 N N . GLU A 1 98 ? -11.688 -7.305 10.461 1 98.56 98 GLU A N 1
ATOM 742 C CA . GLU A 1 98 ? -11.008 -8.25 9.578 1 98.56 98 GLU A CA 1
ATOM 743 C C . GLU A 1 98 ? -10.719 -7.621 8.219 1 98.56 98 GLU A C 1
ATOM 745 O O . GLU A 1 98 ? -9.656 -7.855 7.637 1 98.56 98 GLU A O 1
ATOM 750 N N . GLN A 1 99 ? -11.656 -6.832 7.762 1 98.5 99 GLN A N 1
ATOM 751 C CA . GLN A 1 99 ? -11.438 -6.141 6.496 1 98.5 99 GLN A CA 1
ATOM 752 C C . GLN A 1 99 ? -10.219 -5.23 6.574 1 98.5 99 GLN A C 1
ATOM 754 O O . GLN A 1 99 ? -9.422 -5.168 5.629 1 98.5 99 GLN A O 1
ATOM 759 N N . SER A 1 100 ? -10.086 -4.59 7.676 1 98.38 100 SER A N 1
ATOM 760 C CA . SER A 1 100 ? -8.953 -3.688 7.859 1 98.38 100 SER A CA 1
ATOM 761 C C . SER A 1 100 ? -7.645 -4.457 7.973 1 98.38 100 SER A C 1
ATOM 763 O O . SER A 1 100 ? -6.605 -4.008 7.477 1 98.38 100 SER A O 1
ATOM 765 N N . LEU A 1 101 ? -7.691 -5.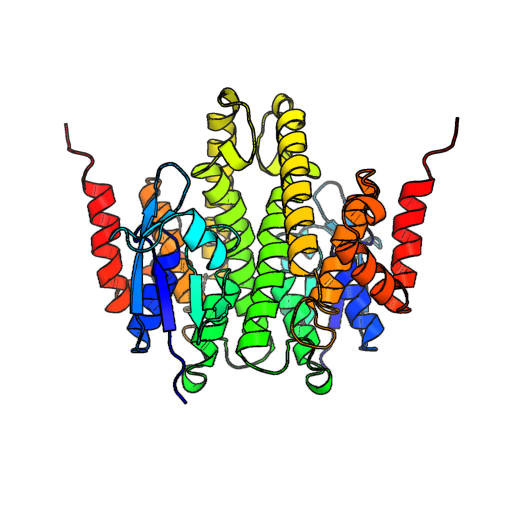598 8.609 1 98.56 101 LEU A N 1
ATOM 766 C CA . LEU A 1 101 ? -6.5 -6.438 8.703 1 98.56 101 LEU A CA 1
ATOM 767 C C . LEU A 1 101 ? -6.094 -6.969 7.336 1 98.56 101 LEU A C 1
ATOM 769 O O . LEU A 1 101 ? -4.91 -7 7.004 1 98.56 101 LEU A O 1
ATOM 773 N N . VAL A 1 102 ? -7.082 -7.316 6.543 1 98.88 102 VAL A N 1
ATOM 774 C CA . VAL A 1 102 ? -6.836 -7.777 5.184 1 98.88 102 VAL A CA 1
ATOM 775 C C . VAL A 1 102 ? -6.16 -6.676 4.375 1 98.88 102 VAL A C 1
ATOM 777 O O . VAL A 1 102 ? -5.145 -6.91 3.717 1 98.88 102 VAL A O 1
ATOM 780 N N . LEU A 1 103 ? -6.664 -5.504 4.504 1 98.81 103 LEU A N 1
ATOM 781 C CA . LEU A 1 103 ? -6.105 -4.383 3.754 1 98.81 103 LEU A CA 1
ATOM 782 C C . LEU A 1 103 ? -4.715 -4.023 4.273 1 98.81 103 LEU A C 1
ATOM 784 O O . LEU A 1 103 ? -3.848 -3.611 3.504 1 98.81 103 LEU A O 1
ATOM 788 N N . GLY A 1 104 ? -4.559 -4.164 5.578 1 98.69 104 GLY A N 1
ATOM 789 C CA . GLY A 1 104 ? -3.232 -3.955 6.137 1 98.69 104 GLY A CA 1
ATOM 790 C C . GLY A 1 104 ? -2.189 -4.898 5.566 1 98.69 104 GLY A C 1
ATOM 791 O O . GLY A 1 104 ? -1.098 -4.469 5.188 1 98.69 104 GLY A O 1
ATOM 792 N N . TRP A 1 105 ? -2.555 -6.145 5.469 1 98.81 105 TRP A N 1
ATOM 793 C CA . TRP A 1 105 ? -1.692 -7.137 4.84 1 98.81 105 TRP A CA 1
ATOM 794 C C . TRP A 1 105 ? -1.385 -6.758 3.395 1 98.81 105 TRP A C 1
ATOM 796 O O . TRP A 1 105 ? -0.22 -6.715 2.992 1 98.81 105 TRP A O 1
ATOM 806 N N . ALA A 1 106 ? -2.441 -6.453 2.676 1 98.88 106 ALA A N 1
ATOM 807 C CA . ALA A 1 106 ? -2.293 -6.18 1.249 1 98.88 106 ALA A CA 1
ATOM 808 C C . ALA A 1 106 ? -1.397 -4.969 1.011 1 98.88 106 ALA A C 1
ATOM 810 O O . ALA A 1 106 ? -0.544 -4.984 0.121 1 98.88 106 ALA A O 1
ATOM 811 N N . ALA A 1 107 ? -1.586 -3.967 1.804 1 98.69 107 ALA A N 1
ATOM 812 C CA . ALA A 1 107 ? -0.786 -2.752 1.673 1 98.69 107 ALA A CA 1
ATOM 813 C C . ALA A 1 107 ? 0.672 -3.014 2.037 1 98.69 107 ALA A C 1
ATOM 815 O O . ALA A 1 107 ? 1.583 -2.566 1.337 1 98.69 107 ALA A O 1
ATOM 816 N N . TRP A 1 108 ? 0.894 -3.758 3.111 1 98.69 108 TRP A N 1
ATOM 817 C CA . TRP A 1 108 ? 2.248 -4.066 3.561 1 98.69 108 TRP A CA 1
ATOM 818 C C . TRP A 1 108 ? 2.971 -4.949 2.551 1 98.69 108 TRP A C 1
ATOM 820 O O . TRP A 1 108 ? 4.148 -4.727 2.254 1 98.69 108 TRP A O 1
ATOM 830 N N . LEU A 1 109 ? 2.266 -5.922 2.033 1 98.81 109 LEU A N 1
ATOM 831 C CA . LEU A 1 109 ? 2.854 -6.793 1.02 1 98.81 109 LEU A CA 1
ATOM 832 C C . LEU A 1 109 ? 3.232 -5.996 -0.225 1 98.81 109 LEU A C 1
ATOM 834 O O . LEU A 1 109 ? 4.289 -6.227 -0.816 1 98.81 109 LEU A O 1
ATOM 838 N N . SER A 1 110 ? 2.422 -5.051 -0.586 1 98.31 110 SER A N 1
ATOM 839 C CA . SER A 1 110 ? 2.652 -4.246 -1.781 1 98.31 110 SER A CA 1
ATOM 840 C C . SER A 1 110 ? 3.789 -3.252 -1.566 1 98.31 110 SER A C 1
ATOM 842 O O . SER A 1 110 ? 4.738 -3.207 -2.352 1 98.31 110 SER A O 1
ATOM 844 N N . GLY A 1 111 ? 3.725 -2.535 -0.51 1 97.56 111 GLY A N 1
ATOM 845 C CA . GLY A 1 111 ? 4.641 -1.424 -0.313 1 97.56 111 GLY A CA 1
ATOM 846 C C . GLY A 1 111 ? 5.977 -1.848 0.264 1 97.56 111 GLY A C 1
ATOM 847 O O . GLY A 1 111 ? 7.016 -1.268 -0.065 1 97.56 111 GLY A O 1
ATOM 848 N N . SER A 1 112 ? 6 -2.889 1.154 1 97.62 112 SER A N 1
ATOM 849 C CA . SER A 1 112 ? 7.211 -3.264 1.881 1 97.62 112 SER A CA 1
ATOM 850 C C . SER A 1 112 ? 7.883 -4.473 1.244 1 97.62 112 SER A C 1
ATOM 852 O O . SER A 1 112 ? 8.938 -4.344 0.621 1 97.62 112 SER A O 1
ATOM 854 N N . LEU A 1 113 ? 7.219 -5.617 1.293 1 98.56 113 LEU A N 1
ATOM 855 C CA . LEU A 1 113 ? 7.848 -6.82 0.757 1 98.56 113 LEU A CA 1
ATOM 856 C C . LEU A 1 113 ? 8.102 -6.68 -0.739 1 98.56 113 LEU A C 1
ATOM 858 O O . LEU A 1 113 ? 9.219 -6.918 -1.207 1 98.56 113 LEU A O 1
ATOM 862 N N . HIS A 1 114 ? 7.105 -6.238 -1.473 1 98.44 114 HIS A N 1
ATOM 863 C CA . HIS A 1 114 ? 7.242 -6.09 -2.916 1 98.44 114 HIS A CA 1
ATOM 864 C C . HIS A 1 114 ? 8.047 -4.844 -3.268 1 98.44 114 HIS A C 1
ATOM 866 O O . HIS A 1 114 ? 9.133 -4.938 -3.85 1 98.44 114 HIS A O 1
ATOM 872 N N . GLY A 1 115 ? 7.586 -3.711 -2.881 1 97.06 115 GLY A N 1
ATOM 873 C CA . GLY A 1 115 ? 8.141 -2.436 -3.311 1 97.06 115 GLY A CA 1
ATOM 874 C C . GLY A 1 115 ? 9.555 -2.203 -2.818 1 97.06 115 GLY A C 1
ATOM 875 O O . GLY A 1 115 ? 10.438 -1.847 -3.602 1 97.06 115 GLY A O 1
ATOM 876 N N . ARG A 1 116 ? 9.742 -2.395 -1.552 1 97.06 116 ARG A N 1
ATOM 877 C CA . ARG A 1 116 ? 11.062 -2.15 -0.983 1 97.06 116 ARG A CA 1
ATOM 878 C C . ARG A 1 116 ? 11.969 -3.367 -1.155 1 97.06 116 ARG A C 1
ATOM 880 O O . ARG A 1 116 ? 13.062 -3.26 -1.71 1 97.06 116 ARG A O 1
ATOM 887 N N . GLY A 1 117 ? 11.5 -4.527 -0.699 1 98.19 117 GLY A N 1
ATOM 888 C CA . GLY A 1 117 ? 12.32 -5.73 -0.729 1 98.19 117 GLY A CA 1
ATOM 889 C C . GLY A 1 117 ? 12.633 -6.203 -2.137 1 98.19 117 GLY A C 1
ATOM 890 O O . GLY A 1 117 ? 13.727 -5.965 -2.646 1 98.19 117 GLY A O 1
ATOM 891 N N . PHE A 1 118 ? 11.641 -6.719 -2.781 1 97.81 118 PHE A N 1
ATOM 892 C CA . PHE A 1 118 ? 11.844 -7.289 -4.109 1 97.81 118 PHE A CA 1
ATOM 893 C C . PHE A 1 118 ? 12.125 -6.195 -5.129 1 97.81 118 PHE A C 1
ATOM 895 O O . PHE A 1 118 ? 12.852 -6.41 -6.098 1 97.81 118 PHE A O 1
ATOM 902 N N . GLY A 1 119 ? 11.586 -4.973 -4.898 1 96.62 119 GLY A N 1
ATOM 903 C CA . GLY A 1 119 ? 11.945 -3.857 -5.762 1 96.62 119 GLY A CA 1
ATOM 904 C C . GLY A 1 119 ? 13.438 -3.598 -5.816 1 96.62 119 GLY A C 1
ATOM 905 O O . GLY A 1 119 ? 14 -3.404 -6.895 1 96.62 119 GLY A O 1
ATOM 906 N N . ALA A 1 120 ? 14.07 -3.605 -4.641 1 97.62 120 ALA A N 1
ATOM 907 C CA . ALA A 1 120 ? 15.516 -3.41 -4.578 1 97.62 120 ALA A CA 1
ATOM 908 C C . ALA A 1 120 ? 16.25 -4.582 -5.215 1 97.62 120 ALA A C 1
ATOM 910 O O . ALA A 1 120 ? 17.281 -4.391 -5.883 1 97.62 120 ALA A O 1
ATOM 911 N N . LEU A 1 121 ? 15.734 -5.727 -5.016 1 96.88 121 LEU A N 1
ATOM 912 C CA . LEU A 1 121 ? 16.375 -6.945 -5.484 1 96.88 121 LEU A CA 1
ATOM 913 C C . LEU A 1 121 ? 16.297 -7.062 -7 1 96.88 121 LEU A C 1
ATOM 915 O O . LEU A 1 121 ? 17.281 -7.359 -7.664 1 96.88 121 LEU A O 1
ATOM 919 N N . PHE A 1 122 ? 15.133 -6.766 -7.562 1 94.94 122 PHE A N 1
ATOM 920 C CA . PHE A 1 122 ? 14.875 -7 -8.977 1 94.94 122 PHE A CA 1
ATOM 921 C C . PHE A 1 122 ? 15.203 -5.762 -9.805 1 94.94 122 PHE A C 1
ATOM 923 O O . PHE A 1 122 ? 15.562 -5.867 -10.977 1 94.94 122 PHE A O 1
ATOM 930 N N . ARG A 1 123 ? 15.086 -4.598 -9.242 1 94.69 123 ARG A N 1
ATOM 931 C CA . ARG A 1 123 ? 15.227 -3.346 -9.977 1 94.69 123 ARG A CA 1
ATOM 932 C C . ARG A 1 123 ? 16.047 -2.334 -9.18 1 94.69 123 ARG A C 1
ATOM 934 O O . ARG A 1 123 ? 15.555 -1.247 -8.859 1 94.69 123 ARG A O 1
ATOM 941 N N . PRO A 1 124 ? 17.312 -2.635 -8.969 1 96.75 124 PRO A N 1
ATOM 942 C CA . PRO A 1 124 ? 18.125 -1.734 -8.148 1 96.75 124 PRO A CA 1
ATOM 943 C C . PRO A 1 124 ? 18.25 -0.339 -8.758 1 96.75 124 PRO A C 1
ATOM 945 O O . PRO A 1 124 ? 18.5 0.632 -8.039 1 96.75 124 PRO A O 1
ATOM 948 N N . ALA A 1 125 ? 18.031 -0.177 -10.055 1 95.56 125 ALA A N 1
ATOM 949 C CA . ALA A 1 125 ? 18.141 1.104 -10.75 1 95.56 125 ALA A CA 1
ATOM 950 C C . ALA A 1 125 ? 17.078 2.082 -10.266 1 95.56 125 ALA A C 1
ATOM 952 O O . ALA A 1 125 ? 17.172 3.287 -10.508 1 95.56 125 ALA A O 1
ATOM 953 N N . ARG A 1 126 ? 16.078 1.601 -9.578 1 95.25 126 ARG A N 1
ATOM 954 C CA . ARG A 1 126 ? 15.039 2.443 -9 1 95.25 126 ARG A CA 1
ATOM 955 C C . ARG A 1 126 ? 15.586 3.287 -7.855 1 95.25 126 ARG A C 1
ATOM 957 O O . ARG A 1 126 ? 15 4.305 -7.484 1 95.25 126 ARG A O 1
ATOM 964 N N . PHE A 1 127 ? 16.812 2.91 -7.344 1 97.38 127 PHE A N 1
ATOM 965 C CA . PHE A 1 127 ? 17.234 3.502 -6.078 1 97.38 127 PHE A CA 1
ATOM 966 C C . PHE A 1 127 ? 18.578 4.215 -6.23 1 97.38 127 PHE A C 1
ATOM 968 O O . PHE A 1 127 ? 19.016 4.902 -5.312 1 97.38 127 PHE A O 1
ATOM 975 N N . THR A 1 128 ? 19.203 4.02 -7.363 1 97.19 128 THR A N 1
ATOM 976 C CA . THR A 1 128 ? 20.469 4.703 -7.645 1 97.19 128 THR A CA 1
ATOM 977 C C . THR A 1 128 ? 20.719 4.77 -9.148 1 97.19 128 THR A C 1
ATOM 979 O O . THR A 1 128 ? 20.234 3.928 -9.906 1 97.19 128 THR A O 1
ATOM 982 N N . ASN A 1 129 ? 21.391 5.789 -9.539 1 95.88 129 ASN A N 1
ATOM 983 C CA . ASN A 1 129 ? 21.828 5.867 -10.922 1 95.88 129 ASN A CA 1
ATOM 984 C C . ASN A 1 129 ? 23.25 5.309 -11.102 1 95.88 129 ASN A C 1
ATOM 986 O O . ASN A 1 129 ? 23.75 5.223 -12.219 1 95.88 129 ASN A O 1
ATOM 990 N N . ASN A 1 130 ? 23.828 4.945 -10.031 1 96.88 130 ASN A N 1
ATOM 991 C CA . ASN A 1 130 ? 25.188 4.406 -10.055 1 96.88 130 ASN A CA 1
ATOM 992 C C . ASN A 1 130 ? 25.188 2.883 -10.016 1 96.88 130 ASN A C 1
ATOM 994 O O . ASN A 1 130 ? 24.984 2.283 -8.953 1 96.88 130 ASN A O 1
ATOM 998 N N . GLU A 1 131 ? 25.547 2.314 -11.102 1 96.69 131 GLU A N 1
ATOM 999 C CA . GLU A 1 131 ? 25.469 0.866 -11.258 1 96.69 131 GLU A CA 1
ATOM 1000 C C . GLU A 1 131 ? 26.406 0.149 -10.281 1 96.69 131 GLU A C 1
ATOM 1002 O O . GLU A 1 131 ? 26.156 -1.008 -9.93 1 96.69 131 GLU A O 1
ATOM 1007 N N . SER A 1 132 ? 27.375 0.807 -9.836 1 97.06 132 SER A N 1
ATOM 1008 C CA . SER A 1 132 ? 28.328 0.195 -8.906 1 97.06 132 SER A CA 1
ATOM 1009 C C . SER A 1 132 ? 27.672 -0.052 -7.543 1 97.06 132 SER A C 1
ATOM 1011 O O . SER A 1 132 ? 28.219 -0.793 -6.719 1 97.06 132 SER A O 1
ATOM 1013 N N . HIS A 1 133 ? 26.547 0.542 -7.332 1 97.62 133 HIS A N 1
ATOM 1014 C CA . HIS A 1 133 ? 25.859 0.397 -6.051 1 97.62 133 HIS A CA 1
ATOM 1015 C C . HIS A 1 133 ? 24.875 -0.766 -6.082 1 97.62 133 HIS A C 1
ATOM 1017 O O . HIS A 1 133 ? 24.312 -1.138 -5.047 1 97.62 133 HIS A O 1
ATOM 1023 N N . TYR A 1 134 ? 24.672 -1.397 -7.242 1 97.69 134 TYR A N 1
ATOM 1024 C CA . TYR A 1 134 ? 23.578 -2.35 -7.426 1 97.69 134 TYR A CA 1
ATOM 1025 C C . TYR A 1 134 ? 23.734 -3.545 -6.496 1 97.69 134 TYR A C 1
ATOM 1027 O O . TYR A 1 134 ? 22.766 -3.996 -5.883 1 97.69 134 TYR A O 1
ATOM 1035 N N . SER A 1 135 ? 24.922 -4.004 -6.387 1 97.62 135 SER A N 1
ATOM 1036 C CA . SER A 1 135 ? 25.141 -5.215 -5.602 1 97.62 135 SER A CA 1
ATOM 1037 C C . SER A 1 135 ? 24.75 -5.004 -4.141 1 97.62 135 SER A C 1
ATOM 1039 O O . SER A 1 135 ? 24.125 -5.871 -3.529 1 97.62 135 SER A O 1
ATOM 1041 N N . GLU A 1 136 ? 25.094 -3.873 -3.609 1 97.69 136 GLU A N 1
ATOM 1042 C CA . GLU A 1 136 ? 24.781 -3.58 -2.213 1 97.69 136 GLU A CA 1
ATOM 1043 C C . GLU A 1 136 ? 23.281 -3.361 -2.021 1 97.69 136 GLU A C 1
ATOM 1045 O O . GLU A 1 136 ? 22.703 -3.777 -1.011 1 97.69 136 GLU A O 1
ATOM 1050 N N . ILE A 1 137 ? 22.672 -2.756 -2.953 1 98.12 137 ILE A N 1
ATOM 1051 C CA . ILE A 1 137 ? 21.234 -2.5 -2.893 1 98.12 137 ILE A CA 1
ATOM 1052 C C . ILE A 1 137 ? 20.469 -3.818 -2.977 1 98.12 137 ILE A C 1
ATOM 1054 O O . ILE A 1 137 ? 19.531 -4.055 -2.205 1 98.12 137 ILE A O 1
ATOM 1058 N N . LYS A 1 138 ? 20.938 -4.691 -3.867 1 98.38 138 LYS A N 1
ATOM 1059 C CA . LYS A 1 138 ? 20.328 -6.008 -4.004 1 98.38 138 LYS A CA 1
ATOM 1060 C C . LYS A 1 138 ? 20.484 -6.828 -2.725 1 98.38 138 LYS A C 1
ATOM 1062 O O . LYS A 1 138 ? 19.547 -7.488 -2.281 1 98.38 138 LYS A O 1
ATOM 1067 N N . ALA A 1 139 ? 21.641 -6.719 -2.135 1 98.31 139 ALA A N 1
ATOM 1068 C CA . ALA A 1 139 ? 21.906 -7.465 -0.906 1 98.31 139 ALA A CA 1
ATOM 1069 C C . ALA A 1 139 ? 21.016 -6.977 0.231 1 98.31 139 ALA A C 1
ATOM 1071 O O . ALA A 1 139 ? 20.469 -7.785 0.993 1 98.31 139 ALA A O 1
ATOM 1072 N N . LYS A 1 140 ? 20.875 -5.695 0.329 1 98.25 140 LYS A N 1
ATOM 1073 C CA . LYS A 1 140 ? 20.016 -5.133 1.354 1 98.25 140 LYS A CA 1
ATOM 1074 C C . LYS A 1 140 ? 18.547 -5.512 1.104 1 98.25 140 LYS A C 1
ATOM 1076 O O . LYS A 1 140 ? 17.812 -5.797 2.047 1 98.25 140 LYS A O 1
ATOM 1081 N N . GLY A 1 141 ? 18.172 -5.48 -0.147 1 98.25 141 GLY A N 1
ATOM 1082 C CA . GLY A 1 141 ? 16.844 -5.91 -0.517 1 98.25 141 GLY A CA 1
ATOM 1083 C C . GLY A 1 141 ? 16.547 -7.344 -0.122 1 98.25 141 GLY A C 1
ATOM 1084 O O . GLY A 1 141 ? 15.484 -7.633 0.451 1 98.25 141 GLY A O 1
ATOM 1085 N N . LEU A 1 142 ? 17.469 -8.188 -0.419 1 98.56 142 LEU A N 1
ATOM 1086 C CA . LEU A 1 142 ? 17.297 -9.594 -0.088 1 98.56 142 LEU A CA 1
ATOM 1087 C C . LEU A 1 142 ? 17.234 -9.797 1.422 1 98.56 142 LEU A C 1
ATOM 1089 O O . LEU A 1 142 ? 16.422 -10.594 1.911 1 98.56 142 LEU A O 1
ATOM 1093 N N . SER A 1 143 ? 18.062 -9.086 2.133 1 98.38 143 SER A N 1
ATOM 1094 C CA . SER A 1 143 ? 18.016 -9.141 3.592 1 98.38 143 SER A CA 1
ATOM 1095 C C . SER A 1 143 ? 16.641 -8.727 4.117 1 98.38 143 SER A C 1
ATOM 1097 O O . SER A 1 143 ? 16.094 -9.375 5.008 1 98.38 143 SER A O 1
ATOM 1099 N N . TYR A 1 144 ? 16.094 -7.73 3.58 1 98.19 144 TYR A N 1
ATOM 1100 C CA . TYR A 1 144 ? 14.789 -7.25 4.008 1 98.19 144 TYR A CA 1
ATOM 1101 C C . TYR A 1 144 ? 13.695 -8.242 3.635 1 98.19 144 TYR A C 1
ATOM 1103 O O . TYR A 1 144 ? 12.742 -8.438 4.395 1 98.19 144 TYR A O 1
ATOM 1111 N N . VAL A 1 145 ? 13.82 -8.812 2.467 1 98.69 145 VAL A N 1
ATOM 1112 C CA . VAL A 1 145 ? 12.875 -9.844 2.047 1 98.69 145 VAL A CA 1
ATOM 1113 C C . VAL A 1 145 ? 12.836 -10.961 3.084 1 98.69 145 VAL A C 1
ATOM 1115 O O . VAL A 1 145 ? 11.766 -11.398 3.496 1 98.69 145 VAL A O 1
ATOM 1118 N N . LYS A 1 146 ? 13.953 -11.352 3.518 1 98.75 146 LYS A N 1
ATOM 1119 C CA . LYS A 1 146 ? 14.031 -12.422 4.508 1 98.75 146 LYS A CA 1
ATOM 1120 C C . LYS A 1 146 ? 13.406 -11.984 5.832 1 98.75 146 LYS A C 1
ATOM 1122 O O . LYS A 1 146 ? 12.742 -12.781 6.504 1 98.75 146 LYS A O 1
ATOM 1127 N N . GLU A 1 147 ? 13.617 -10.766 6.199 1 98.12 147 GLU A N 1
ATOM 1128 C CA . GLU A 1 147 ? 12.961 -10.227 7.391 1 98.12 147 GLU A CA 1
ATOM 1129 C C . GLU A 1 147 ? 11.445 -10.281 7.258 1 98.12 147 GLU A C 1
ATOM 1131 O O . GLU A 1 147 ? 10.742 -10.633 8.211 1 98.12 147 GLU A O 1
ATOM 1136 N N . CYS A 1 148 ? 10.953 -9.945 6.109 1 98.62 148 CYS A N 1
ATOM 1137 C CA . CYS A 1 148 ? 9.523 -9.984 5.848 1 98.62 148 CYS A CA 1
ATOM 1138 C C . CYS A 1 148 ? 8.992 -11.414 5.914 1 98.62 148 CYS A C 1
ATOM 1140 O O . CYS A 1 148 ? 7.918 -11.656 6.461 1 98.62 148 CYS A O 1
ATOM 1142 N N . TYR A 1 149 ? 9.742 -12.32 5.344 1 98.81 149 TYR A N 1
ATOM 1143 C CA . TYR A 1 149 ? 9.328 -13.719 5.387 1 98.81 149 TYR A CA 1
ATOM 1144 C C . TYR A 1 149 ? 9.266 -14.219 6.824 1 98.81 149 TYR A C 1
ATOM 1146 O O . TYR A 1 149 ? 8.344 -14.961 7.184 1 98.81 149 TYR A O 1
ATOM 1154 N N . ASN A 1 150 ? 10.242 -13.812 7.617 1 98.62 150 ASN A N 1
ATOM 1155 C CA . ASN A 1 150 ? 10.203 -14.164 9.031 1 98.62 150 ASN A CA 1
ATOM 1156 C C . ASN A 1 150 ? 8.945 -13.633 9.711 1 98.62 150 ASN A C 1
ATOM 1158 O O . ASN A 1 150 ? 8.32 -14.344 10.5 1 98.62 150 ASN A O 1
ATOM 1162 N N . LEU A 1 151 ? 8.633 -12.477 9.414 1 98 151 LEU A N 1
ATOM 1163 C CA . LEU A 1 151 ? 7.445 -11.867 9.992 1 98 151 LEU A CA 1
ATOM 1164 C C . LEU A 1 151 ? 6.184 -12.586 9.539 1 98 151 LEU A C 1
ATOM 1166 O O . LEU A 1 151 ? 5.277 -12.836 10.344 1 98 151 LEU A O 1
ATOM 1170 N N . ILE A 1 152 ? 6.09 -12.883 8.242 1 98.69 152 ILE A N 1
ATOM 1171 C CA . ILE A 1 152 ? 4.945 -13.617 7.703 1 98.69 152 ILE A CA 1
ATOM 1172 C C . ILE A 1 152 ? 4.797 -14.945 8.43 1 98.69 152 ILE A C 1
ATOM 1174 O O . ILE A 1 152 ? 3.705 -15.289 8.891 1 98.69 152 ILE A O 1
ATOM 1178 N N . ASP A 1 153 ? 5.883 -15.641 8.539 1 98.75 153 ASP A N 1
ATOM 1179 C CA . ASP A 1 153 ? 5.863 -16.953 9.172 1 98.75 153 ASP A CA 1
ATOM 1180 C C . ASP A 1 153 ? 5.414 -16.844 10.625 1 98.75 153 ASP A C 1
ATOM 1182 O O . ASP A 1 153 ? 4.59 -17.641 11.086 1 98.75 153 ASP A O 1
ATOM 1186 N N . LYS A 1 154 ? 5.953 -15.867 11.305 1 97.69 154 LYS A N 1
ATOM 1187 C CA . LYS A 1 154 ? 5.59 -15.641 12.695 1 97.69 154 LYS A CA 1
ATOM 1188 C C . LYS A 1 154 ? 4.102 -15.336 12.836 1 97.69 154 LYS A C 1
ATOM 1190 O O . LYS A 1 154 ? 3.439 -15.852 13.742 1 97.69 154 LYS A O 1
ATOM 1195 N N . ARG A 1 155 ? 3.537 -14.586 11.969 1 96.88 155 ARG A N 1
ATOM 1196 C CA . ARG A 1 155 ? 2.145 -14.156 12.047 1 96.88 155 ARG A CA 1
ATOM 1197 C C . ARG A 1 155 ? 1.202 -15.297 11.68 1 96.88 155 ARG A C 1
ATOM 1199 O O . ARG A 1 155 ? 0.011 -15.258 11.992 1 96.88 155 ARG A O 1
ATOM 1206 N N . LEU A 1 156 ? 1.702 -16.25 11 1 98.19 156 LEU A N 1
ATOM 1207 C CA . LEU A 1 156 ? 0.88 -17.391 10.586 1 98.19 156 LEU A CA 1
ATOM 1208 C C . LEU A 1 156 ? 0.914 -18.5 11.633 1 98.19 156 LEU A C 1
ATOM 1210 O O . LEU A 1 156 ? 0.155 -19.469 11.539 1 98.19 156 LEU A O 1
ATOM 1214 N N . LYS A 1 157 ? 1.792 -18.344 12.609 1 97.44 157 LYS A N 1
ATOM 1215 C CA . LYS A 1 157 ? 1.917 -19.391 13.617 1 97.44 157 LYS A CA 1
ATOM 1216 C C . LYS A 1 157 ? 0.598 -19.609 14.352 1 97.44 157 LYS A C 1
ATOM 1218 O O . LYS A 1 157 ? 0.004 -18.656 14.859 1 97.44 157 LYS A O 1
ATOM 1223 N N . GLY A 1 158 ? 0.168 -20.859 14.32 1 96.31 158 GLY A N 1
ATOM 1224 C CA . GLY A 1 158 ? -1.048 -21.219 15.031 1 96.31 158 GLY A CA 1
ATOM 1225 C C . GLY A 1 158 ? -2.312 -20.844 14.281 1 96.31 158 GLY A C 1
ATOM 1226 O O . GLY A 1 158 ? -3.412 -20.922 14.836 1 96.31 158 GLY A O 1
ATOM 1227 N N . ARG A 1 159 ? -2.174 -20.406 13.086 1 96.12 159 ARG A N 1
ATOM 1228 C CA . ARG A 1 159 ? -3.314 -19.969 12.281 1 96.12 159 ARG A CA 1
ATOM 1229 C C . ARG A 1 159 ? -3.338 -20.703 10.945 1 96.12 159 ARG A C 1
ATOM 1231 O O . ARG A 1 159 ? -2.291 -20.922 10.328 1 96.12 159 ARG A O 1
ATOM 1238 N N . ASP A 1 160 ? -4.551 -20.984 10.539 1 95.5 160 ASP A N 1
ATOM 1239 C CA . ASP A 1 160 ? -4.691 -21.594 9.219 1 95.5 160 ASP A CA 1
ATOM 1240 C C . ASP A 1 160 ? -4.766 -20.531 8.125 1 95.5 160 ASP A C 1
ATOM 1242 O O . ASP A 1 160 ? -4.41 -20.797 6.973 1 95.5 160 ASP A O 1
ATOM 1246 N N . PHE A 1 161 ? -5.223 -19.375 8.531 1 98.5 161 PHE A N 1
ATOM 1247 C CA . PHE A 1 161 ? -5.402 -18.25 7.609 1 98.5 161 PHE A CA 1
ATOM 1248 C C . PHE A 1 161 ? -4.781 -16.984 8.172 1 98.5 161 PHE A C 1
ATOM 1250 O O . PHE A 1 161 ? -4.773 -16.766 9.391 1 98.5 161 PHE A O 1
ATOM 1257 N N . PRO A 1 162 ? -4.246 -16.172 7.27 1 98.62 162 PRO A N 1
ATOM 1258 C CA . PRO A 1 162 ? -3.629 -14.938 7.766 1 98.62 162 PRO A CA 1
ATOM 1259 C C . PRO A 1 162 ? -4.613 -14.055 8.531 1 98.62 162 PRO A C 1
ATOM 1261 O O . PRO A 1 162 ? -4.223 -13.375 9.484 1 98.62 162 PRO A O 1
ATOM 1264 N N . VAL A 1 163 ? -5.859 -14.016 8.062 1 98.56 163 VAL A N 1
ATOM 1265 C CA . VAL A 1 163 ? -6.891 -13.211 8.703 1 98.56 163 VAL A CA 1
ATOM 1266 C C . VAL A 1 163 ? -8.148 -14.047 8.914 1 98.56 163 VAL A C 1
ATOM 1268 O O . VAL A 1 163 ? -8.641 -14.68 7.973 1 98.56 163 VAL A O 1
ATOM 1271 N N . GLY A 1 164 ? -8.664 -14.039 10.062 1 97.81 164 GLY A N 1
ATOM 1272 C CA . GLY A 1 164 ? -9.922 -14.711 10.344 1 97.81 164 GLY A CA 1
ATOM 1273 C C . GLY A 1 164 ? -9.82 -16.219 10.234 1 97.81 164 GLY A C 1
ATOM 1274 O O . GLY A 1 164 ? -8.797 -16.812 10.586 1 97.81 164 GLY A O 1
ATOM 1275 N N . ASN A 1 165 ? -10.977 -16.828 9.766 1 97.75 165 ASN A N 1
ATOM 1276 C CA . ASN A 1 165 ? -11.062 -18.281 9.82 1 97.75 165 ASN A CA 1
ATOM 1277 C C . ASN A 1 165 ? -11.336 -18.891 8.445 1 97.75 165 ASN A C 1
ATOM 1279 O O . ASN A 1 165 ? -11.789 -20.031 8.344 1 97.75 165 ASN A O 1
ATOM 1283 N N . HIS A 1 166 ? -11.164 -18.109 7.477 1 97.75 166 HIS A N 1
ATOM 1284 C CA . HIS A 1 166 ? -11.312 -18.594 6.105 1 97.75 166 HIS A CA 1
ATOM 1285 C C . HIS A 1 166 ? -10.445 -17.797 5.145 1 97.75 166 HIS A C 1
ATOM 1287 O O . HIS A 1 166 ? -9.828 -16.797 5.539 1 97.75 166 HIS A O 1
ATOM 1293 N N . GLU A 1 167 ? -10.383 -18.234 3.943 1 98.25 167 GLU A N 1
ATOM 1294 C CA . GLU A 1 167 ? -9.531 -17.656 2.906 1 98.25 167 GLU A CA 1
ATOM 1295 C C . GLU A 1 167 ? -9.938 -16.219 2.586 1 98.25 167 GLU A C 1
ATOM 1297 O O . GLU A 1 167 ? -11.125 -15.922 2.48 1 98.25 167 GLU A O 1
ATOM 1302 N N . THR A 1 168 ? -8.977 -15.367 2.482 1 98.81 168 THR A N 1
ATOM 1303 C CA . THR A 1 168 ? -9.156 -14 1.999 1 98.81 168 THR A CA 1
ATOM 1304 C C . THR A 1 168 ? -8.234 -13.727 0.817 1 98.81 168 THR A C 1
ATOM 1306 O O . THR A 1 168 ? -7.492 -14.609 0.38 1 98.81 168 THR A O 1
ATOM 1309 N N . ILE A 1 169 ? -8.242 -12.508 0.327 1 98.81 169 ILE A N 1
ATOM 1310 C CA . ILE A 1 169 ? -7.379 -12.117 -0.786 1 98.81 169 ILE A CA 1
ATOM 1311 C C . ILE A 1 169 ? -5.918 -12.203 -0.357 1 98.81 169 ILE A C 1
ATOM 1313 O O . ILE A 1 169 ? -5.02 -12.258 -1.2 1 98.81 169 ILE A O 1
ATOM 1317 N N . VAL A 1 170 ? -5.648 -12.172 0.955 1 98.88 170 VAL A N 1
ATOM 1318 C CA . VAL A 1 170 ? -4.285 -12.219 1.468 1 98.88 170 VAL A CA 1
ATOM 1319 C C . VAL A 1 170 ? -3.662 -13.578 1.163 1 98.88 170 VAL A C 1
ATOM 1321 O O . VAL A 1 170 ? -2.484 -13.664 0.803 1 98.88 170 VAL A O 1
ATOM 1324 N N . ASP A 1 171 ? -4.441 -14.625 1.295 1 98.75 171 ASP A N 1
ATOM 1325 C CA . ASP A 1 171 ? -3.957 -15.961 0.972 1 98.75 171 ASP A CA 1
ATOM 1326 C C . ASP A 1 171 ? -3.457 -16.031 -0.469 1 98.75 171 ASP A C 1
ATOM 1328 O O . ASP A 1 171 ? -2.385 -16.578 -0.734 1 98.75 171 ASP A O 1
ATOM 1332 N N . PHE A 1 172 ? -4.18 -15.445 -1.353 1 97.81 172 PHE A N 1
ATOM 1333 C CA . PHE A 1 172 ? -3.789 -15.414 -2.758 1 97.81 172 PHE A CA 1
ATOM 1334 C C . PHE A 1 172 ? -2.555 -14.547 -2.961 1 97.81 172 PHE A C 1
ATOM 1336 O O . PHE A 1 172 ? -1.628 -14.93 -3.676 1 97.81 172 PHE A O 1
ATOM 1343 N N . ASN A 1 173 ? -2.572 -13.383 -2.328 1 98.44 173 ASN A N 1
ATOM 1344 C CA . ASN A 1 173 ? -1.49 -12.422 -2.523 1 98.44 173 ASN A CA 1
ATOM 1345 C C . ASN A 1 173 ? -0.149 -12.984 -2.061 1 98.44 173 ASN A C 1
ATOM 1347 O O . ASN A 1 173 ? 0.895 -12.664 -2.629 1 98.44 173 ASN A O 1
ATOM 1351 N N . LEU A 1 174 ? -0.169 -13.844 -1.108 1 98.19 174 LEU A N 1
ATOM 1352 C CA . LEU A 1 174 ? 1.054 -14.383 -0.523 1 98.19 174 LEU A CA 1
ATOM 1353 C C . LEU A 1 174 ? 1.7 -15.398 -1.454 1 98.19 174 LEU A C 1
ATOM 1355 O O . LEU A 1 174 ? 2.881 -15.727 -1.303 1 98.19 174 LEU A O 1
ATOM 1359 N N . ILE A 1 175 ? 1.002 -15.914 -2.438 1 95.5 175 ILE A N 1
ATOM 1360 C CA . ILE A 1 175 ? 1.479 -16.984 -3.307 1 95.5 175 ILE A CA 1
ATOM 1361 C C . ILE A 1 175 ? 2.682 -16.5 -4.113 1 95.5 175 ILE A C 1
ATOM 1363 O O . ILE A 1 175 ? 3.707 -17.172 -4.188 1 95.5 175 ILE A O 1
ATOM 1367 N N . VAL A 1 176 ? 2.586 -15.289 -4.621 1 95.38 176 VAL A N 1
ATOM 1368 C CA . VAL A 1 176 ? 3.602 -14.805 -5.551 1 95.38 176 VAL A CA 1
ATOM 1369 C C . VAL A 1 176 ? 4.926 -14.617 -4.816 1 95.38 176 VAL A C 1
ATOM 1371 O O . VAL A 1 176 ? 5.992 -14.898 -5.363 1 95.38 176 VAL A O 1
ATOM 1374 N N . PHE A 1 177 ? 4.816 -14.234 -3.629 1 97.25 177 PHE A N 1
ATOM 1375 C CA . PHE A 1 177 ? 6.039 -13.953 -2.889 1 97.25 177 PHE A CA 1
ATOM 1376 C C . PHE A 1 177 ? 6.73 -15.25 -2.48 1 97.25 177 PHE A C 1
ATOM 1378 O O . PHE A 1 177 ? 7.957 -15.305 -2.391 1 97.25 177 PHE A O 1
ATOM 1385 N N . TYR A 1 178 ? 5.922 -16.266 -2.186 1 96.12 178 TYR A N 1
ATOM 1386 C CA . TYR A 1 178 ? 6.523 -17.562 -1.952 1 96.12 178 TYR A CA 1
ATOM 1387 C C . TYR A 1 178 ? 7.312 -18.031 -3.17 1 96.12 178 TYR A C 1
ATOM 1389 O O . TYR A 1 178 ? 8.461 -18.469 -3.045 1 96.12 178 TYR A O 1
ATOM 1397 N N . PHE A 1 179 ? 6.762 -17.875 -4.375 1 92.81 179 PHE A N 1
ATOM 1398 C CA . PHE A 1 179 ? 7.422 -18.25 -5.621 1 92.81 179 PHE A CA 1
ATOM 1399 C C . PHE A 1 179 ? 8.711 -17.453 -5.816 1 92.81 179 PHE A C 1
ATOM 1401 O O . PHE A 1 179 ? 9.734 -18.016 -6.203 1 92.81 179 PHE A O 1
ATOM 1408 N N . TRP A 1 180 ? 8.609 -16.203 -5.566 1 95 180 TRP A N 1
ATOM 1409 C CA . TRP A 1 180 ? 9.781 -15.359 -5.75 1 95 180 TRP A CA 1
ATOM 1410 C C . TRP A 1 180 ? 10.883 -15.727 -4.758 1 95 180 TRP A C 1
ATOM 1412 O O . TRP A 1 180 ? 12.07 -15.578 -5.059 1 95 180 TRP A O 1
ATOM 1422 N N . GLY A 1 181 ? 10.477 -16.188 -3.514 1 96.38 181 GLY A N 1
ATOM 1423 C CA . GLY A 1 181 ? 11.461 -16.719 -2.588 1 96.38 181 GLY A CA 1
ATOM 1424 C C . GLY A 1 181 ? 12.188 -17.938 -3.129 1 96.38 181 GLY A C 1
ATOM 1425 O O . GLY A 1 181 ? 13.414 -18.031 -3.023 1 96.38 181 GLY A O 1
ATOM 1426 N N . LEU A 1 182 ? 11.453 -18.859 -3.74 1 93.88 182 LEU A N 1
ATOM 1427 C CA . LEU A 1 182 ? 12.039 -20.031 -4.367 1 93.88 182 LEU A CA 1
ATOM 1428 C C . LEU A 1 182 ? 13.008 -19.625 -5.48 1 93.88 182 LEU A C 1
ATOM 1430 O O . LEU A 1 182 ? 14.086 -20.203 -5.613 1 93.88 182 LEU A O 1
ATOM 1434 N N . GLU A 1 183 ? 12.688 -18.609 -6.215 1 92 183 GLU A N 1
ATOM 1435 C CA . GLU A 1 183 ? 13.516 -18.141 -7.312 1 92 183 GLU A CA 1
ATOM 1436 C C . GLU A 1 183 ? 14.828 -17.547 -6.801 1 92 183 GLU A C 1
ATOM 1438 O O . GLU A 1 183 ? 15.797 -17.422 -7.551 1 92 183 GLU A O 1
ATOM 1443 N N . GLN A 1 184 ? 14.828 -17.125 -5.547 1 95.12 184 GLN A N 1
ATOM 1444 C CA . GLN A 1 184 ? 16.047 -16.609 -4.922 1 95.12 184 GLN A CA 1
ATOM 1445 C C . GLN A 1 184 ? 16.844 -17.734 -4.266 1 95.12 184 GLN A C 1
ATOM 1447 O O . GLN A 1 184 ? 17.719 -17.484 -3.449 1 95.12 184 GLN A O 1
ATOM 1452 N N . ASN A 1 185 ? 16.422 -18.953 -4.527 1 94.94 185 ASN A N 1
ATOM 1453 C CA . ASN A 1 185 ? 17.062 -20.156 -4.012 1 94.94 185 ASN A CA 1
ATOM 1454 C C . ASN A 1 185 ? 16.922 -20.266 -2.496 1 94.94 185 ASN A C 1
ATOM 1456 O O . ASN A 1 185 ? 17.828 -20.766 -1.819 1 94.94 185 ASN A O 1
ATOM 1460 N N . ILE A 1 186 ? 15.891 -19.719 -1.984 1 96.88 186 ILE A N 1
ATOM 1461 C CA . ILE A 1 186 ? 15.562 -19.891 -0.575 1 96.88 186 ILE A CA 1
ATOM 1462 C C . ILE A 1 186 ? 14.766 -21.188 -0.389 1 96.88 186 ILE A C 1
ATOM 1464 O O . ILE A 1 186 ? 13.812 -21.438 -1.126 1 96.88 186 ILE A O 1
ATOM 1468 N N . ASP A 1 187 ? 15.188 -22.016 0.521 1 97.62 187 ASP A N 1
ATOM 1469 C CA . ASP A 1 187 ? 14.367 -23.172 0.914 1 97.62 187 ASP A CA 1
ATOM 1470 C C . ASP A 1 187 ? 13.172 -22.719 1.753 1 97.62 187 ASP A C 1
ATOM 1472 O O . ASP A 1 187 ? 13.211 -22.797 2.982 1 97.62 187 ASP A O 1
ATOM 1476 N N . MET A 1 188 ? 12.156 -22.359 1.138 1 97.81 188 MET A N 1
ATOM 1477 C CA . MET A 1 188 ? 11 -21.766 1.797 1 97.81 188 MET A CA 1
ATOM 1478 C C . MET A 1 188 ? 10.383 -22.719 2.809 1 97.81 188 MET A C 1
ATOM 1480 O O . MET A 1 188 ? 10.008 -22.312 3.908 1 97.81 188 MET A O 1
ATOM 1484 N N . ALA A 1 189 ? 10.281 -23.969 2.461 1 97.75 189 ALA A N 1
ATOM 1485 C CA . ALA A 1 189 ? 9.656 -24.969 3.324 1 97.75 189 ALA A CA 1
ATOM 1486 C C . ALA A 1 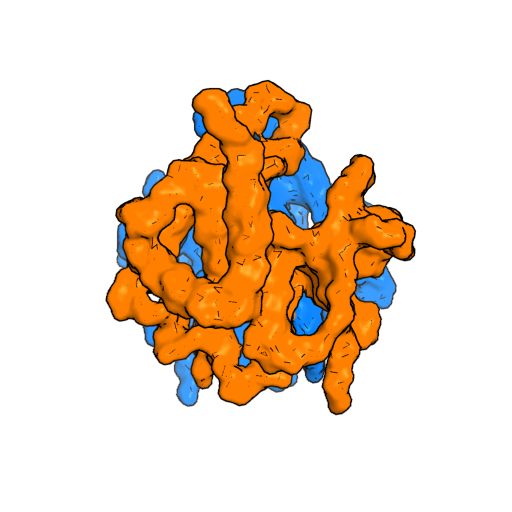189 ? 10.414 -25.094 4.645 1 97.75 189 ALA A C 1
ATOM 1488 O O . ALA A 1 189 ? 9.797 -25.156 5.711 1 97.75 189 ALA A O 1
ATOM 1489 N N . GLN A 1 190 ? 11.672 -25.094 4.566 1 98.25 190 GLN A N 1
ATOM 1490 C CA . GLN A 1 190 ? 12.492 -25.266 5.762 1 98.25 190 GLN A CA 1
ATOM 1491 C C . GLN A 1 190 ? 12.586 -23.969 6.559 1 98.25 190 GLN A C 1
ATOM 1493 O O . GLN A 1 190 ? 12.477 -23.984 7.789 1 98.25 190 GLN A O 1
ATOM 1498 N N . ALA A 1 191 ? 12.766 -22.906 5.898 1 98.56 191 ALA A N 1
ATOM 1499 C CA . ALA A 1 191 ? 13.039 -21.625 6.566 1 98.56 191 ALA A CA 1
ATOM 1500 C C . ALA A 1 191 ? 11.758 -21.031 7.148 1 98.56 191 ALA A C 1
ATOM 1502 O O . ALA A 1 191 ? 11.797 -20.359 8.18 1 98.56 191 ALA A O 1
ATOM 1503 N N . TYR A 1 192 ? 10.641 -21.297 6.434 1 98.69 192 TYR A N 1
ATOM 1504 C CA . TYR A 1 192 ? 9.367 -20.688 6.809 1 98.69 192 TYR A CA 1
ATOM 1505 C C . TYR A 1 192 ? 8.242 -21.703 6.77 1 98.69 192 TYR A C 1
ATOM 1507 O O . TYR A 1 192 ? 7.355 -21.625 5.918 1 98.69 192 TYR A O 1
ATOM 1515 N N . PRO A 1 193 ? 8.172 -22.578 7.746 1 98.56 193 PRO A N 1
ATOM 1516 C CA . PRO A 1 193 ? 7.266 -23.734 7.695 1 98.56 193 PRO A CA 1
ATOM 1517 C C . PRO A 1 193 ? 5.793 -23.312 7.746 1 98.56 193 PRO A C 1
ATOM 1519 O O . PRO A 1 193 ? 4.949 -23.953 7.109 1 98.56 193 PRO A O 1
ATOM 1522 N N . GLU A 1 194 ? 5.445 -22.281 8.555 1 98.75 194 GLU A N 1
ATOM 1523 C CA . GLU A 1 194 ? 4.047 -21.844 8.602 1 98.75 194 GLU A CA 1
ATOM 1524 C C . GLU A 1 194 ? 3.611 -21.25 7.266 1 98.75 194 GLU A C 1
ATOM 1526 O O . GLU A 1 194 ? 2.488 -21.469 6.816 1 98.75 194 GLU A O 1
ATOM 1531 N N . TYR A 1 195 ? 4.516 -20.5 6.648 1 98.56 195 TYR A N 1
ATOM 1532 C CA . TYR A 1 195 ? 4.258 -19.938 5.324 1 98.56 195 TYR A CA 1
ATOM 1533 C C . TYR A 1 195 ? 4.113 -21.047 4.289 1 98.56 195 TYR A C 1
ATOM 1535 O O . TYR A 1 195 ? 3.264 -20.969 3.398 1 98.56 195 TYR A O 1
ATOM 1543 N N . ASP A 1 196 ? 4.895 -22.062 4.445 1 97.94 196 ASP A N 1
ATOM 1544 C CA . ASP A 1 196 ? 4.84 -23.203 3.533 1 97.94 196 ASP A CA 1
ATOM 1545 C C . ASP A 1 196 ? 3.498 -23.922 3.641 1 97.94 196 ASP A C 1
ATOM 1547 O O . ASP A 1 196 ? 2.967 -24.406 2.641 1 97.94 196 ASP A O 1
ATOM 1551 N N . LYS A 1 197 ? 2.961 -24.031 4.812 1 98.06 197 LYS A N 1
ATOM 1552 C CA . LYS A 1 197 ? 1.652 -24.641 4.992 1 98.06 197 LYS A CA 1
ATOM 1553 C C . LYS A 1 197 ? 0.575 -23.891 4.219 1 98.06 197 LYS A C 1
ATOM 1555 O O . LYS A 1 197 ? -0.289 -24.516 3.59 1 98.06 197 LYS A O 1
ATOM 1560 N N . LEU A 1 198 ? 0.626 -22.594 4.316 1 98.12 198 LEU A N 1
ATOM 1561 C CA . LEU A 1 198 ? -0.323 -21.781 3.562 1 98.12 198 LEU A CA 1
ATOM 1562 C C . LEU A 1 198 ? -0.179 -22.016 2.064 1 98.12 198 LEU A C 1
ATOM 1564 O O . LEU A 1 198 ? -1.173 -22.219 1.366 1 98.12 198 LEU A O 1
ATOM 1568 N N . PHE A 1 199 ? 1.048 -22.031 1.641 1 95.88 199 PHE A N 1
ATOM 1569 C CA . PHE A 1 199 ? 1.295 -22.234 0.218 1 95.88 199 PHE A CA 1
ATOM 1570 C C . PHE A 1 199 ? 0.806 -23.609 -0.227 1 95.88 199 PHE A C 1
ATOM 1572 O O . PHE A 1 199 ? 0.197 -23.734 -1.29 1 95.88 199 PHE A O 1
ATOM 1579 N N . ALA A 1 200 ? 1.062 -24.562 0.536 1 95.56 200 ALA A N 1
ATOM 1580 C CA . ALA A 1 200 ? 0.625 -25.922 0.226 1 95.56 200 ALA A CA 1
ATOM 1581 C C . ALA A 1 200 ? -0.891 -25.984 0.069 1 95.56 200 ALA A C 1
ATOM 1583 O O . ALA A 1 200 ? -1.399 -26.656 -0.833 1 95.56 200 ALA A O 1
ATOM 1584 N N . ARG A 1 201 ? -1.615 -25.328 0.898 1 96 201 ARG A N 1
ATOM 1585 C CA . ARG A 1 201 ? -3.07 -25.281 0.811 1 96 201 ARG A CA 1
ATOM 1586 C C . ARG A 1 201 ? -3.516 -24.578 -0.47 1 96 201 ARG A C 1
ATOM 1588 O O . ARG A 1 201 ? -4.379 -25.094 -1.19 1 96 201 ARG A O 1
ATOM 1595 N N . MET A 1 202 ? -2.877 -23.531 -0.752 1 95.94 202 MET A N 1
ATOM 1596 C CA . MET A 1 202 ? -3.271 -22.719 -1.901 1 95.94 202 MET A CA 1
ATOM 1597 C C . MET A 1 202 ? -2.91 -23.406 -3.209 1 95.94 202 MET A C 1
ATOM 1599 O O . MET A 1 202 ? -3.629 -23.297 -4.203 1 95.94 202 MET A O 1
ATOM 1603 N N . SER A 1 203 ? -1.817 -24.125 -3.234 1 92.5 203 SER A N 1
ATOM 1604 C CA . SER A 1 203 ? -1.306 -24.766 -4.441 1 92.5 203 SER A CA 1
ATOM 1605 C C . SER A 1 203 ? -2.221 -25.891 -4.898 1 92.5 203 SER A C 1
ATOM 1607 O O . SER A 1 203 ? -2.104 -26.375 -6.023 1 92.5 203 SER A O 1
ATOM 1609 N N . LYS A 1 204 ? -3.129 -26.297 -4.086 1 93.38 204 LYS A N 1
ATOM 1610 C CA . LYS A 1 204 ? -4.078 -27.344 -4.43 1 93.38 204 LYS A CA 1
ATOM 1611 C C . LYS A 1 204 ? -5.203 -26.812 -5.309 1 93.38 204 LYS A C 1
ATOM 1613 O O . LYS A 1 204 ? -5.934 -27.578 -5.934 1 93.38 204 LYS A O 1
ATOM 1618 N N . LYS A 1 205 ? -5.352 -25.531 -5.309 1 93.88 205 LYS A N 1
ATOM 1619 C CA . LYS A 1 205 ? -6.352 -24.922 -6.18 1 93.88 205 LYS A CA 1
ATOM 1620 C C . LYS A 1 205 ? -5.93 -25.016 -7.645 1 93.88 205 LYS A C 1
ATOM 1622 O O . LYS A 1 205 ? -4.781 -24.719 -7.98 1 93.88 205 LYS A O 1
ATOM 1627 N N . ALA A 1 206 ? -6.844 -25.266 -8.5 1 91.38 206 ALA A N 1
ATOM 1628 C CA . ALA A 1 206 ? -6.559 -25.438 -9.922 1 91.38 206 ALA A CA 1
ATOM 1629 C C . ALA A 1 206 ? -5.996 -24.156 -10.523 1 91.38 206 ALA A C 1
ATOM 1631 O O . ALA A 1 206 ? -5.035 -24.188 -11.297 1 91.38 206 ALA A O 1
ATOM 1632 N N . ALA A 1 207 ? -6.504 -23.031 -10.148 1 89.19 207 ALA A N 1
ATOM 1633 C CA . ALA A 1 207 ? -6.109 -21.734 -10.703 1 89.19 207 ALA A CA 1
ATOM 1634 C C . ALA A 1 207 ? -4.688 -21.375 -10.289 1 89.19 207 ALA A C 1
ATOM 1636 O O . ALA A 1 207 ? -3.998 -20.625 -10.992 1 89.19 207 ALA A O 1
ATOM 1637 N N . VAL A 1 208 ? -4.238 -21.906 -9.156 1 88.06 208 VAL A N 1
ATOM 1638 C CA . VAL A 1 208 ? -2.906 -21.609 -8.641 1 88.06 208 VAL A CA 1
ATOM 1639 C C . VAL A 1 208 ? -1.895 -22.578 -9.242 1 88.06 208 VAL A C 1
ATOM 1641 O O . VAL A 1 208 ? -0.791 -22.188 -9.625 1 88.06 208 VAL A O 1
ATOM 1644 N N . SER A 1 209 ? -2.295 -23.797 -9.398 1 83.75 209 SER A N 1
ATOM 1645 C CA . SER A 1 209 ? -1.425 -24.844 -9.914 1 83.75 209 SER A CA 1
ATOM 1646 C C . SER A 1 209 ? -1.069 -24.594 -11.375 1 83.75 209 SER A C 1
ATOM 1648 O O . SER A 1 209 ? 0.019 -24.969 -11.82 1 83.75 209 SER A O 1
ATOM 1650 N N . LYS A 1 210 ? -1.932 -24.031 -12.094 1 75.75 210 LYS A N 1
ATOM 1651 C CA . LYS A 1 210 ? -1.691 -23.734 -13.508 1 75.75 210 LYS A CA 1
ATOM 1652 C C . LYS A 1 210 ? -0.577 -22.703 -13.672 1 75.75 210 LYS A C 1
ATOM 1654 O O . LYS A 1 210 ? 0.17 -22.734 -14.648 1 75.75 210 LYS A O 1
ATOM 1659 N N . ILE A 1 211 ? -0.518 -21.812 -12.766 1 64.25 211 ILE A N 1
ATOM 1660 C CA . ILE A 1 211 ? 0.49 -20.766 -12.82 1 64.25 211 ILE A CA 1
ATOM 1661 C C . ILE A 1 211 ? 1.85 -21.328 -12.414 1 64.25 211 ILE A C 1
ATOM 1663 O O . ILE A 1 211 ? 2.879 -20.938 -12.977 1 64.25 211 ILE A O 1
ATOM 1667 N N . ASP A 1 212 ? 1.889 -22.219 -11.352 1 55.56 212 ASP A N 1
ATOM 1668 C CA . ASP A 1 212 ? 3.082 -22.844 -10.781 1 55.56 212 ASP A CA 1
ATOM 1669 C C . ASP A 1 212 ? 3.9 -23.547 -11.867 1 55.56 212 ASP A C 1
ATOM 1671 O O . ASP A 1 212 ? 5.129 -23.438 -11.891 1 55.56 212 ASP A O 1
ATOM 1675 N N . LYS A 1 213 ? 3.256 -24.172 -12.664 1 49.84 213 LYS A N 1
ATOM 1676 C CA . LYS A 1 213 ? 3.918 -24.875 -13.758 1 49.84 213 LYS A CA 1
ATOM 1677 C C . LYS A 1 213 ? 4.676 -23.922 -14.664 1 49.84 213 LYS A C 1
ATOM 1679 O O . LYS A 1 213 ? 5.762 -24.234 -15.148 1 49.84 213 LYS A O 1
ATOM 1684 N N . PHE A 1 214 ? 4.23 -22.844 -14.734 1 46.25 214 PHE A N 1
ATOM 1685 C CA . PHE A 1 214 ? 4.898 -21.859 -15.578 1 46.25 214 PHE A CA 1
ATOM 1686 C C . PHE A 1 214 ? 6.102 -21.266 -14.859 1 46.25 214 PHE A C 1
ATOM 1688 O O . PHE A 1 214 ? 7.148 -21.031 -15.477 1 46.25 214 PHE A O 1
ATOM 1695 N N . SER A 1 215 ? 5.867 -20.922 -13.547 1 48.22 215 SER A N 1
ATOM 1696 C CA . SER A 1 215 ? 6.98 -20.297 -12.836 1 48.22 215 SER A CA 1
ATOM 1697 C C . SER A 1 215 ? 8.094 -21.312 -12.555 1 48.22 215 SER A C 1
ATOM 1699 O O . SER A 1 215 ? 9.273 -20.953 -12.594 1 48.22 215 SER A O 1
ATOM 1701 N N . ARG A 1 216 ? 7.812 -22.641 -12.188 1 44.62 216 ARG A N 1
ATOM 1702 C CA . ARG A 1 216 ? 8.828 -23.672 -12 1 44.62 216 ARG A CA 1
ATOM 1703 C C . ARG A 1 216 ? 9.516 -24.016 -13.312 1 44.62 216 ARG A C 1
ATOM 1705 O O . ARG A 1 216 ? 10.695 -24.375 -13.328 1 44.62 216 ARG A O 1
ATOM 1712 N N . THR A 1 217 ? 8.852 -24.078 -14.359 1 40.84 217 THR A N 1
ATOM 1713 C CA . THR A 1 217 ? 9.562 -24.344 -15.609 1 40.84 217 THR A CA 1
ATOM 1714 C C . THR A 1 217 ? 10.57 -23.234 -15.891 1 40.84 217 THR A C 1
ATOM 1716 O O . THR A 1 217 ? 11.609 -23.484 -16.516 1 40.84 217 THR A O 1
ATOM 1719 N N . ALA A 1 218 ? 10.336 -22.047 -15.586 1 39.06 218 ALA A N 1
ATOM 1720 C CA . ALA A 1 218 ? 11.359 -21.016 -15.766 1 39.06 218 ALA A CA 1
ATOM 1721 C C . ALA A 1 218 ? 12.523 -21.219 -14.797 1 39.06 218 ALA A C 1
ATOM 1723 O O . ALA A 1 218 ? 13.672 -20.922 -15.125 1 39.06 218 ALA A O 1
ATOM 1724 N N . LEU A 1 219 ? 12.336 -21.797 -13.602 1 36.75 219 LEU A N 1
ATOM 1725 C CA . LEU A 1 219 ? 13.453 -22.125 -12.727 1 36.75 219 LEU A CA 1
ATOM 1726 C C . LEU A 1 219 ? 14.188 -23.375 -13.227 1 36.75 219 LEU A C 1
ATOM 1728 O O . LEU A 1 219 ? 15.375 -23.562 -12.945 1 36.75 219 LEU A O 1
ATOM 1732 N N . VAL A 1 220 ? 13.648 -24.5 -13.781 1 33.66 220 VAL A N 1
ATOM 1733 C CA . VAL A 1 220 ? 14.305 -25.734 -14.188 1 33.66 220 VAL A CA 1
ATOM 1734 C C . VAL A 1 220 ? 15.203 -25.469 -15.391 1 33.66 220 VAL A C 1
ATOM 1736 O O . VAL A 1 220 ? 15.945 -26.359 -15.836 1 33.66 220 VAL A O 1
ATOM 1739 N N . PHE A 1 221 ? 15.109 -24.406 -16.156 1 31.17 221 PHE A N 1
ATOM 1740 C CA . PHE A 1 221 ? 16.047 -24.375 -17.281 1 31.17 221 PHE A CA 1
ATOM 1741 C C . PHE A 1 221 ? 17.453 -24.078 -16.797 1 31.17 221 PHE A C 1
ATOM 1743 O O . PHE A 1 221 ? 18.219 -23.375 -17.469 1 31.17 221 PHE A O 1
ATOM 1750 N N . VAL A 1 222 ? 17.766 -24.125 -15.469 1 28.84 222 VAL A N 1
ATOM 1751 C CA . VAL A 1 222 ? 19.219 -24.234 -15.375 1 28.84 222 VAL A CA 1
ATOM 1752 C C . VAL A 1 222 ? 19.641 -25.656 -15.719 1 28.84 222 VAL A C 1
ATOM 1754 O O . VAL A 1 222 ? 19.281 -26.609 -15.023 1 28.84 222 VAL A O 1
ATOM 1757 N N . PRO A 1 223 ? 20.047 -25.969 -16.953 1 25.64 223 PRO A N 1
ATOM 1758 C CA . PRO A 1 223 ? 20.703 -27.234 -17.266 1 25.64 223 PRO A CA 1
ATOM 1759 C C . PRO A 1 223 ? 21.719 -27.672 -16.219 1 25.64 223 PRO A C 1
ATOM 1761 O O . PRO A 1 223 ? 22.344 -26.812 -15.57 1 25.64 223 PRO A O 1
ATOM 1764 N N . ASP A 1 224 ? 21.609 -28.781 -15.594 1 25.69 224 ASP A N 1
ATOM 1765 C CA . ASP A 1 224 ? 22.688 -29.547 -15 1 25.69 224 ASP A CA 1
ATOM 1766 C C . ASP A 1 224 ? 23.953 -29.469 -15.844 1 25.69 224 ASP A C 1
ATOM 1768 O O . ASP A 1 224 ? 23.922 -29.75 -17.047 1 25.69 224 ASP A O 1
ATOM 1772 N N . GLU A 1 225 ? 25.016 -28.703 -15.766 1 21.73 225 GLU A N 1
ATOM 1773 C CA . GLU A 1 225 ? 26.234 -29.422 -16.125 1 21.73 225 GLU A CA 1
ATOM 1774 C C . GLU A 1 225 ? 26.469 -30.594 -15.172 1 21.73 225 GLU A C 1
ATOM 1776 O O . GLU A 1 225 ? 26.125 -30.516 -13.992 1 21.73 225 GLU A O 1
ATOM 1781 N N . MET B 1 1 ? -22.172 -0.629 18.859 1 64.81 1 MET B N 1
ATOM 1782 C CA . MET B 1 1 ? -21.391 0.086 19.859 1 64.81 1 MET B CA 1
ATOM 1783 C C . MET B 1 1 ? -20.219 0.822 19.219 1 64.81 1 MET B C 1
ATOM 1785 O O . MET B 1 1 ? -19.703 0.393 18.188 1 64.81 1 MET B O 1
ATOM 1789 N N . VAL B 1 2 ? -19.953 2.012 19.734 1 83.06 2 VAL B N 1
ATOM 1790 C CA . VAL B 1 2 ? -18.859 2.826 19.219 1 83.06 2 VAL B CA 1
ATOM 1791 C C . VAL B 1 2 ?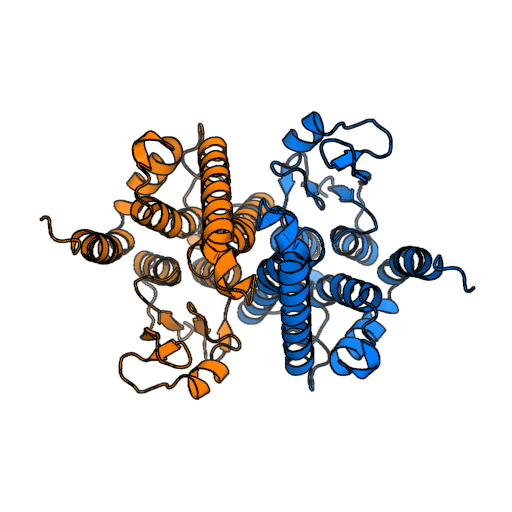 -17.516 2.211 19.625 1 83.06 2 VAL B C 1
ATOM 1793 O O . VAL B 1 2 ? -17.281 1.96 20.812 1 83.06 2 VAL B O 1
ATOM 1796 N N . PRO B 1 3 ? -16.672 1.855 18.688 1 95 3 PRO B N 1
ATOM 1797 C CA . PRO B 1 3 ? -15.391 1.225 19.031 1 95 3 PRO B CA 1
ATOM 1798 C C . PRO B 1 3 ? -14.461 2.164 19.797 1 95 3 PRO B C 1
ATOM 1800 O O . PRO B 1 3 ? -14.539 3.385 19.641 1 95 3 PRO B O 1
ATOM 1803 N N . SER B 1 4 ? -13.672 1.579 20.672 1 97.38 4 SER B N 1
ATOM 1804 C CA . SER B 1 4 ? -12.609 2.338 21.312 1 97.38 4 SER B CA 1
ATOM 1805 C C . SER B 1 4 ? -11.414 2.514 20.375 1 97.38 4 SER B C 1
ATOM 1807 O O . SER B 1 4 ? -10.836 1.53 19.906 1 97.38 4 SER B O 1
ATOM 1809 N N . LEU B 1 5 ? -11.062 3.807 20.172 1 98.38 5 LEU B N 1
ATOM 1810 C CA . LEU B 1 5 ? -9.969 4.109 19.266 1 98.38 5 LEU B CA 1
ATOM 1811 C C . LEU B 1 5 ? -8.789 4.715 20.016 1 98.38 5 LEU B C 1
ATOM 1813 O O . LEU B 1 5 ? -8.969 5.625 20.828 1 98.38 5 LEU B O 1
ATOM 1817 N N . THR B 1 6 ? -7.578 4.168 19.781 1 98.31 6 THR B N 1
ATOM 1818 C CA . THR B 1 6 ? -6.324 4.785 20.203 1 98.31 6 THR B CA 1
ATOM 1819 C C . THR B 1 6 ? -5.383 4.973 19.016 1 98.31 6 THR B C 1
ATOM 1821 O O . THR B 1 6 ? -5.082 4.016 18.297 1 98.31 6 THR B O 1
ATOM 1824 N N . LEU B 1 7 ? -4.98 6.203 18.812 1 98.06 7 LEU B N 1
ATOM 1825 C CA . LEU B 1 7 ? -4.055 6.516 17.719 1 98.06 7 LEU B CA 1
ATOM 1826 C C . LEU B 1 7 ? -2.646 6.75 18.266 1 98.06 7 LEU B C 1
ATOM 1828 O O . LEU B 1 7 ? -2.438 7.617 19.109 1 98.06 7 LEU B O 1
ATOM 1832 N N . TYR B 1 8 ? -1.735 5.941 17.859 1 97.75 8 TYR B N 1
ATOM 1833 C CA . TYR B 1 8 ? -0.319 6.211 18.078 1 97.75 8 TYR B CA 1
ATOM 1834 C C . TYR B 1 8 ? 0.241 7.102 16.969 1 97.75 8 TYR B C 1
ATOM 1836 O O . TYR B 1 8 ? 0.22 6.734 15.789 1 97.75 8 TYR B O 1
ATOM 1844 N N . HIS B 1 9 ? 0.777 8.242 17.391 1 94.81 9 HIS B N 1
ATOM 1845 C CA . HIS B 1 9 ? 0.997 9.359 16.484 1 94.81 9 HIS B CA 1
ATOM 1846 C C . HIS B 1 9 ? 2.307 10.07 16.797 1 94.81 9 HIS B C 1
ATOM 1848 O O . HIS B 1 9 ? 2.697 10.18 17.953 1 94.81 9 HIS B O 1
ATOM 1854 N N . SER B 1 10 ? 2.98 10.477 15.727 1 92.62 10 SER B N 1
ATOM 1855 C CA . SER B 1 10 ? 4.066 11.445 15.82 1 92.62 10 SER B CA 1
ATOM 1856 C C . SER B 1 10 ? 3.824 12.633 14.883 1 92.62 10 SER B C 1
ATOM 1858 O O . SER B 1 10 ? 3.582 12.453 13.688 1 92.62 10 SER B O 1
ATOM 1860 N N . PRO B 1 11 ? 3.934 13.883 15.312 1 82.62 11 PRO B N 1
ATOM 1861 C CA . PRO B 1 11 ? 3.52 15.062 14.555 1 82.62 11 PRO B CA 1
ATOM 1862 C C . PRO B 1 11 ? 4.25 15.188 13.219 1 82.62 11 PRO B C 1
ATOM 1864 O O . PRO B 1 11 ? 3.703 15.75 12.266 1 82.62 11 PRO B O 1
ATOM 1867 N N . GLN B 1 12 ? 5.426 14.711 13.102 1 80.06 12 GLN B N 1
ATOM 1868 C CA . GLN B 1 12 ? 6.156 14.906 11.852 1 80.06 12 GLN B CA 1
ATOM 1869 C C . GLN B 1 12 ? 5.984 13.703 10.922 1 80.06 12 GLN B C 1
ATOM 1871 O O . GLN B 1 12 ? 6.492 13.711 9.797 1 80.06 12 GLN B O 1
ATOM 1876 N N . ALA B 1 13 ? 5.141 12.812 11.352 1 91.44 13 ALA B N 1
ATOM 1877 C CA . ALA B 1 13 ? 4.977 11.578 10.586 1 91.44 13 ALA B CA 1
ATOM 1878 C C . ALA B 1 13 ? 3.65 11.578 9.828 1 91.44 13 ALA B C 1
ATOM 1880 O O . ALA B 1 13 ? 2.84 12.492 9.977 1 91.44 13 ALA B O 1
ATOM 1881 N N . CYS B 1 14 ? 3.48 10.617 9.008 1 94.62 14 CYS B N 1
ATOM 1882 C CA . CYS B 1 14 ? 2.273 10.508 8.195 1 94.62 14 CYS B CA 1
ATOM 1883 C C . CYS B 1 14 ? 1.048 10.273 9.07 1 94.62 14 CYS B C 1
ATOM 1885 O O . CYS B 1 14 ? -0.086 10.422 8.617 1 94.62 14 CYS B O 1
ATOM 1887 N N . SER B 1 15 ? 1.235 9.969 10.344 1 95.81 15 SER B N 1
ATOM 1888 C CA . SER B 1 15 ? 0.134 9.773 11.281 1 95.81 15 SER B CA 1
ATOM 1889 C C . SER B 1 15 ? -0.692 11.047 11.445 1 95.81 15 SER B C 1
ATOM 1891 O O . SER B 1 15 ? -1.816 11 11.945 1 95.81 15 SER B O 1
ATOM 1893 N N . MET B 1 16 ? -0.146 12.156 11.031 1 93.69 16 MET B N 1
ATOM 1894 C CA . MET B 1 16 ? -0.883 13.414 11.109 1 93.69 16 MET B CA 1
ATOM 1895 C C . MET B 1 16 ? -2.143 13.352 10.25 1 93.69 16 MET B C 1
ATOM 1897 O O . MET B 1 16 ? -3.139 14.016 10.562 1 93.69 16 MET B O 1
ATOM 1901 N N . VAL B 1 17 ? -2.107 12.617 9.188 1 96.31 17 VAL B N 1
ATOM 1902 C CA . VAL B 1 17 ? -3.262 12.453 8.305 1 96.31 17 VAL B CA 1
ATOM 1903 C C . VAL B 1 17 ? -4.398 11.773 9.07 1 96.31 17 VAL B C 1
ATOM 1905 O O . VAL B 1 17 ? -5.551 12.211 9 1 96.31 17 VAL B O 1
ATOM 1908 N N . VAL B 1 18 ? -4.047 10.719 9.797 1 97.62 18 VAL B N 1
ATOM 1909 C CA . VAL B 1 18 ? -5.035 9.977 10.578 1 97.62 18 VAL B CA 1
ATOM 1910 C C . VAL B 1 18 ? -5.609 10.875 11.672 1 97.62 18 VAL B C 1
ATOM 1912 O O . VAL B 1 18 ? -6.824 10.906 11.883 1 97.62 18 VAL B O 1
ATOM 1915 N N . ASN B 1 19 ? -4.734 11.586 12.297 1 95.81 19 ASN B N 1
ATOM 1916 C CA . ASN B 1 19 ? -5.156 12.531 13.328 1 95.81 19 ASN B CA 1
ATOM 1917 C C . ASN B 1 19 ? -6.113 13.578 12.773 1 95.81 19 ASN B C 1
ATOM 1919 O O . ASN B 1 19 ? -7.16 13.852 13.367 1 95.81 19 ASN B O 1
ATOM 1923 N N . SER B 1 20 ? -5.793 14.109 11.648 1 95.25 20 SER B N 1
ATOM 1924 C CA . SER B 1 20 ? -6.617 15.125 11 1 95.25 20 SER B CA 1
ATOM 1925 C C . SER B 1 20 ? -7.977 14.562 10.602 1 95.25 20 SER B C 1
ATOM 1927 O O . SER B 1 20 ? -9.008 15.211 10.789 1 95.25 20 SER B O 1
ATOM 1929 N N . LEU B 1 21 ? -7.973 13.359 10.062 1 97.62 21 LEU B N 1
ATOM 1930 C CA . LEU B 1 21 ? -9.219 12.734 9.625 1 97.62 21 LEU B CA 1
ATOM 1931 C C . LEU B 1 21 ? -10.141 12.477 10.805 1 97.62 21 LEU B C 1
ATOM 1933 O O . LEU B 1 21 ? -11.328 12.812 10.758 1 97.62 21 LEU B O 1
ATOM 1937 N N . LEU B 1 22 ? -9.602 11.906 11.875 1 97.31 22 LEU B N 1
ATOM 1938 C CA . LEU B 1 22 ? -10.398 11.648 13.062 1 97.31 22 LEU B CA 1
ATOM 1939 C C . LEU B 1 22 ? -10.961 12.945 13.633 1 97.31 22 LEU B C 1
ATOM 1941 O O . LEU B 1 22 ? -12.141 13.008 14 1 97.31 22 LEU B O 1
ATOM 1945 N N . GLY B 1 23 ? -10.141 13.945 13.672 1 95.25 23 GLY B N 1
ATOM 1946 C CA . GLY B 1 23 ? -10.578 15.242 14.156 1 95.25 23 GLY B CA 1
ATOM 1947 C C . GLY B 1 23 ? -11.664 15.867 13.305 1 95.25 23 GLY B C 1
ATOM 1948 O O . GLY B 1 23 ? -12.648 16.391 13.828 1 95.25 23 GLY B O 1
ATOM 1949 N N . ASP B 1 24 ? -11.5 15.82 12.023 1 96.56 24 ASP B N 1
ATOM 1950 C CA . ASP B 1 24 ? -12.461 16.391 11.086 1 96.56 24 ASP B CA 1
ATOM 1951 C C . ASP B 1 24 ? -13.82 15.711 11.203 1 96.56 24 ASP B C 1
ATOM 1953 O O . ASP B 1 24 ? -14.859 16.359 11.031 1 96.56 24 ASP B O 1
ATOM 1957 N N . LEU B 1 25 ? -13.789 14.414 11.492 1 97.06 25 LEU B N 1
ATOM 1958 C CA . LEU B 1 25 ? -15.016 13.625 11.57 1 97.06 25 LEU B CA 1
ATOM 1959 C C . LEU B 1 25 ? -15.641 13.734 12.953 1 97.06 25 LEU B C 1
ATOM 1961 O O . LEU B 1 25 ? -16.766 13.273 13.164 1 97.06 25 LEU B O 1
ATOM 1965 N N . GLY B 1 26 ? -14.898 14.281 13.891 1 95.62 26 GLY B N 1
ATOM 1966 C CA . GLY B 1 26 ? -15.398 14.422 15.242 1 95.62 26 GLY B CA 1
ATOM 1967 C C . GLY B 1 26 ? -15.508 13.102 15.984 1 95.62 26 GLY B C 1
ATOM 1968 O O . GLY B 1 26 ? -16.344 12.945 16.875 1 95.62 26 GLY B O 1
ATOM 1969 N N . LEU B 1 27 ? -14.758 12.109 15.594 1 96.94 27 LEU B N 1
ATOM 1970 C CA . LEU B 1 27 ? -14.758 10.82 16.266 1 96.94 27 LEU B CA 1
ATOM 1971 C C . LEU B 1 27 ? -13.906 10.859 17.531 1 96.94 27 LEU B C 1
ATOM 1973 O O . LEU B 1 27 ? -12.797 11.398 17.516 1 96.94 27 LEU B O 1
ATOM 1977 N N . PRO B 1 28 ? -14.406 10.32 18.578 1 97.19 28 PRO B N 1
ATOM 1978 C CA . PRO B 1 28 ? -13.602 10.258 19.797 1 97.19 28 PRO B CA 1
ATOM 1979 C C . PRO B 1 28 ? -12.469 9.234 19.703 1 97.19 28 PRO B C 1
ATOM 1981 O O . PRO B 1 28 ? -12.656 8.148 19.172 1 97.19 28 PRO B O 1
ATOM 1984 N N . TYR B 1 29 ? -11.328 9.648 20.219 1 97.62 29 TYR B N 1
ATOM 1985 C CA . TYR B 1 29 ? -10.18 8.742 20.266 1 97.62 29 TYR B CA 1
ATOM 1986 C C . TYR B 1 29 ? -9.172 9.195 21.312 1 97.62 29 TYR B C 1
ATOM 1988 O O . TYR B 1 29 ? -9.164 10.359 21.719 1 97.62 29 TYR B O 1
ATOM 1996 N N . LYS B 1 30 ? -8.406 8.242 21.734 1 97.38 30 LYS B N 1
ATOM 1997 C CA . LYS B 1 30 ? -7.23 8.539 22.547 1 97.38 30 LYS B CA 1
ATOM 1998 C C . LYS B 1 30 ? -5.992 8.75 21.688 1 97.38 30 LYS B C 1
ATOM 2000 O O . LYS B 1 30 ? -5.773 8.016 20.719 1 97.38 30 LYS B O 1
ATOM 2005 N N . LEU B 1 31 ? -5.227 9.766 22.047 1 96.25 31 LEU B N 1
ATOM 2006 C CA . LEU B 1 31 ? -4.008 10.078 21.312 1 96.25 31 LEU B CA 1
ATOM 2007 C C . LEU B 1 31 ? -2.771 9.758 22.141 1 96.25 31 LEU B C 1
ATOM 2009 O O . LEU B 1 31 ? -2.658 10.211 23.281 1 96.25 31 LEU B O 1
ATOM 2013 N N . VAL B 1 32 ? -1.924 8.945 21.625 1 96.81 32 VAL B N 1
ATOM 2014 C CA . VAL B 1 32 ? -0.63 8.672 22.234 1 96.81 32 VAL B CA 1
ATOM 2015 C C . VAL B 1 32 ? 0.485 9.281 21.391 1 96.81 32 VAL B C 1
ATOM 2017 O O . VAL B 1 32 ? 0.731 8.844 20.266 1 96.81 32 VAL B O 1
ATOM 2020 N N . ASN B 1 33 ? 1.141 10.25 21.922 1 95.62 33 ASN B N 1
ATOM 2021 C CA . ASN B 1 33 ? 2.262 10.875 21.234 1 95.62 33 ASN B CA 1
ATOM 2022 C C . ASN B 1 33 ? 3.512 10 21.281 1 95.62 33 ASN B C 1
ATOM 2024 O O . ASN B 1 33 ? 3.965 9.617 22.359 1 95.62 33 ASN B O 1
ATOM 2028 N N . MET B 1 34 ? 3.951 9.75 20.125 1 96 34 MET B N 1
ATOM 2029 C CA . MET B 1 34 ? 5.145 8.914 20 1 96 34 MET B CA 1
ATOM 2030 C C . MET B 1 34 ? 6.363 9.766 19.656 1 96 34 MET B C 1
ATOM 2032 O O . MET B 1 34 ? 6.23 10.82 19.031 1 96 34 MET B O 1
ATOM 2036 N N . ARG B 1 35 ? 7.543 9.305 20.094 1 93.44 35 ARG B N 1
ATOM 2037 C CA . ARG B 1 35 ? 8.82 9.922 19.734 1 93.44 35 ARG B CA 1
ATOM 2038 C C . ARG B 1 35 ? 9.844 8.867 19.328 1 93.44 35 ARG B C 1
ATOM 2040 O O . ARG B 1 35 ? 9.719 7.703 19.703 1 93.44 35 ARG B O 1
ATOM 2047 N N . MET B 1 36 ? 10.781 9.344 18.562 1 90.81 36 MET B N 1
ATOM 2048 C CA . MET B 1 36 ? 11.867 8.453 18.172 1 90.81 36 MET B CA 1
ATOM 2049 C C . MET B 1 36 ? 12.883 8.312 19.297 1 90.81 36 MET B C 1
ATOM 2051 O O . MET B 1 36 ? 13.484 9.305 19.719 1 90.81 36 MET B O 1
ATOM 2055 N N . GLY B 1 37 ? 13.031 7.133 19.75 1 89.06 37 GLY B N 1
ATOM 2056 C CA . GLY B 1 37 ? 14.062 6.836 20.734 1 89.06 37 GLY B CA 1
ATOM 2057 C C . GLY B 1 37 ? 15.281 6.156 20.125 1 89.06 37 GLY B C 1
ATOM 2058 O O . GLY B 1 37 ? 15.414 6.086 18.906 1 89.06 37 GLY B O 1
ATOM 2059 N N . ALA B 1 38 ? 16.125 5.648 20.953 1 88.69 38 ALA B N 1
ATOM 2060 C CA . ALA B 1 38 ? 17.375 5.031 20.531 1 88.69 38 ALA B CA 1
ATOM 2061 C C . ALA B 1 38 ? 17.109 3.744 19.75 1 88.69 38 ALA B C 1
ATOM 2063 O O . ALA B 1 38 ? 17.875 3.4 18.844 1 88.69 38 ALA B O 1
ATOM 2064 N N . ASN B 1 39 ? 16.016 3.115 20.094 1 90.12 39 ASN B N 1
ATOM 2065 C CA . ASN B 1 39 ? 15.75 1.81 19.5 1 90.12 39 ASN B CA 1
ATOM 2066 C C . ASN B 1 39 ? 14.578 1.865 18.516 1 90.12 39 ASN B C 1
ATOM 2068 O O . ASN B 1 39 ? 14.203 0.847 17.938 1 90.12 39 ASN B O 1
ATOM 2072 N N . GLY B 1 40 ? 13.977 3 18.438 1 92.31 40 GLY B N 1
ATOM 2073 C CA . GLY B 1 40 ? 12.773 3.174 17.641 1 92.31 40 GLY B CA 1
ATOM 2074 C C . GLY B 1 40 ? 11.695 3.967 18.344 1 92.31 40 GLY B C 1
ATOM 2075 O O . GLY B 1 40 ? 11.93 4.535 19.422 1 92.31 40 GLY B O 1
ATOM 2076 N N . PHE B 1 41 ? 10.539 3.918 17.844 1 94.94 41 PHE B N 1
ATOM 2077 C CA . PHE B 1 41 ? 9.461 4.723 18.391 1 94.94 41 PHE B CA 1
ATOM 2078 C C . PHE B 1 41 ? 9.062 4.219 19.781 1 94.94 41 PHE B C 1
ATOM 2080 O O . PHE B 1 41 ? 8.969 3.01 20 1 94.94 41 PHE B O 1
ATOM 2087 N N . GLU B 1 42 ? 8.852 5.156 20.656 1 96.56 42 GLU B N 1
ATOM 2088 C CA . GLU B 1 42 ? 8.312 4.965 22 1 96.56 42 GLU B CA 1
ATOM 2089 C C . GLU B 1 42 ? 7.387 6.113 22.391 1 96.56 42 GLU B C 1
ATOM 2091 O O . GLU B 1 42 ? 7.355 7.148 21.719 1 96.56 42 GLU B O 1
ATOM 2096 N N . SER B 1 43 ? 6.605 5.906 23.469 1 96.44 43 SER B N 1
ATOM 2097 C CA . SER B 1 43 ? 5.703 6.984 23.844 1 96.44 43 SER B CA 1
ATOM 2098 C C . SER B 1 43 ? 6.469 8.156 24.453 1 96.44 43 SER B C 1
ATOM 2100 O O . SER B 1 43 ? 7.422 7.949 25.219 1 96.44 43 SER B O 1
ATOM 2102 N N . ALA B 1 44 ? 6.055 9.344 24.094 1 94.81 44 ALA B N 1
ATOM 2103 C CA . ALA B 1 44 ? 6.734 10.547 24.562 1 94.81 44 ALA B CA 1
ATOM 2104 C C . ALA B 1 44 ? 6.656 10.672 26.078 1 94.81 44 ALA B C 1
ATOM 2106 O O . ALA B 1 44 ? 7.574 11.188 26.719 1 94.81 44 ALA B O 1
ATOM 2107 N N . ASP B 1 45 ? 5.562 10.086 26.641 1 94.44 45 ASP B N 1
ATOM 2108 C CA . ASP B 1 45 ? 5.371 10.203 28.078 1 94.44 45 ASP B CA 1
ATOM 2109 C C . ASP B 1 45 ? 6.051 9.062 28.828 1 94.44 45 ASP B C 1
ATOM 2111 O O . ASP B 1 45 ? 5.969 8.969 30.047 1 94.44 45 ASP B O 1
ATOM 2115 N N . GLY B 1 46 ? 6.609 8.102 28.141 1 93.19 46 GLY B N 1
ATOM 2116 C CA . GLY B 1 46 ? 7.41 7.051 28.734 1 93.19 46 GLY B CA 1
ATOM 2117 C C . GLY B 1 46 ? 6.598 5.84 29.156 1 93.19 46 GLY B C 1
ATOM 2118 O O . GLY B 1 46 ? 7.145 4.859 29.656 1 93.19 46 GLY B O 1
ATOM 2119 N N . THR B 1 47 ? 5.348 5.801 28.844 1 94.5 47 THR B N 1
ATOM 2120 C CA . THR B 1 47 ? 4.473 4.734 29.328 1 94.5 47 THR B CA 1
ATOM 2121 C C . THR B 1 47 ? 4.613 3.492 28.453 1 94.5 47 THR B C 1
ATOM 2123 O O . THR B 1 47 ? 4.316 2.381 28.891 1 94.5 47 THR B O 1
ATOM 2126 N N . VAL B 1 48 ? 5.023 3.676 27.25 1 96.25 48 VAL B N 1
ATOM 2127 C CA . VAL B 1 48 ? 5.211 2.574 26.312 1 96.25 48 VAL B CA 1
ATOM 2128 C C . VAL B 1 48 ? 6.617 2.633 25.719 1 96.25 48 VAL B C 1
ATOM 2130 O O . VAL B 1 48 ? 6.914 3.498 24.891 1 96.25 48 VAL B O 1
ATOM 2133 N N . ASN B 1 49 ? 7.465 1.693 26.109 1 96 49 ASN B N 1
ATOM 2134 C CA . ASN B 1 49 ? 8.789 1.663 25.5 1 96 49 ASN B CA 1
ATOM 2135 C C . ASN B 1 49 ? 8.766 0.964 24.141 1 96 49 ASN B C 1
ATOM 2137 O O . ASN B 1 49 ? 7.715 0.482 23.703 1 96 49 ASN B O 1
ATOM 2141 N N . HIS B 1 50 ? 9.852 0.931 23.5 1 96.44 50 HIS B N 1
ATOM 2142 C CA . HIS B 1 50 ? 9.898 0.423 22.141 1 96.44 50 HIS B CA 1
ATOM 2143 C C . HIS B 1 50 ? 9.508 -1.05 22.078 1 96.44 50 HIS B C 1
ATOM 2145 O O . HIS B 1 50 ? 8.75 -1.463 21.203 1 96.44 50 HIS B O 1
ATOM 2151 N N . GLU B 1 51 ? 10.023 -1.855 22.984 1 96.56 51 GLU B N 1
ATOM 2152 C CA . GLU B 1 51 ? 9.719 -3.283 23.016 1 96.56 51 GLU B CA 1
ATOM 2153 C C . GLU B 1 51 ? 8.227 -3.523 23.203 1 96.56 51 GLU B C 1
ATOM 2155 O O . GLU B 1 51 ? 7.648 -4.406 22.562 1 96.56 51 GLU B O 1
ATOM 2160 N N . GLN B 1 52 ? 7.648 -2.771 24.078 1 97 52 GLN B N 1
ATOM 2161 C CA . GLN B 1 52 ? 6.207 -2.844 24.281 1 97 52 GLN B CA 1
ATOM 2162 C C . GLN B 1 52 ? 5.445 -2.393 23.047 1 97 52 GLN B C 1
ATOM 2164 O O . GLN B 1 52 ? 4.426 -2.986 22.688 1 97 52 GLN B O 1
ATOM 2169 N N . TYR B 1 53 ? 5.992 -1.318 22.375 1 97.38 53 TYR B N 1
ATOM 2170 C CA . TYR B 1 53 ? 5.312 -0.794 21.188 1 97.38 53 TYR B CA 1
ATOM 2171 C C . TYR B 1 53 ? 5.332 -1.81 20.062 1 97.38 53 TYR B C 1
ATOM 2173 O O . TYR B 1 53 ? 4.379 -1.898 19.281 1 97.38 53 TYR B O 1
ATOM 2181 N N . LEU B 1 54 ? 6.344 -2.66 20.016 1 95.94 54 LEU B N 1
ATOM 2182 C CA . LEU B 1 54 ? 6.449 -3.682 18.969 1 95.94 54 LEU B CA 1
ATOM 2183 C C . LEU B 1 54 ? 5.34 -4.719 19.109 1 95.94 54 LEU B C 1
ATOM 2185 O O . LEU B 1 54 ? 5.016 -5.422 18.156 1 95.94 54 LEU B O 1
ATOM 2189 N N . LYS B 1 55 ? 4.754 -4.844 20.266 1 95.31 55 LYS B N 1
ATOM 2190 C CA . LYS B 1 55 ? 3.623 -5.742 20.484 1 95.31 55 LYS B CA 1
ATOM 2191 C C . LYS B 1 55 ? 2.324 -5.121 19.969 1 95.31 55 LYS B C 1
ATOM 2193 O O . LYS B 1 55 ? 1.329 -5.824 19.781 1 95.31 55 LYS B O 1
ATOM 2198 N N . ILE B 1 56 ? 2.377 -3.797 19.875 1 96.12 56 ILE B N 1
ATOM 2199 C CA . ILE B 1 56 ? 1.215 -3.061 19.391 1 96.12 56 ILE B CA 1
ATOM 2200 C C . ILE B 1 56 ? 1.301 -2.898 17.875 1 96.12 56 ILE B C 1
ATOM 2202 O O . ILE B 1 56 ? 0.354 -3.225 17.156 1 96.12 56 ILE B O 1
ATOM 2206 N N . HIS B 1 57 ? 2.461 -2.434 17.391 1 96 57 HIS B N 1
ATOM 2207 C CA . HIS B 1 57 ? 2.807 -2.377 15.977 1 96 57 HIS B CA 1
ATOM 2208 C C . HIS B 1 57 ? 3.996 -3.277 15.664 1 96 57 HIS B C 1
ATOM 2210 O O . HIS B 1 57 ? 5.133 -2.959 16.016 1 96 57 HIS B O 1
ATOM 2216 N N . HIS B 1 58 ? 3.752 -4.242 14.875 1 92.06 58 HIS B N 1
ATOM 2217 C CA . HIS B 1 58 ? 4.734 -5.301 14.688 1 92.06 58 HIS B CA 1
ATOM 2218 C C . HIS B 1 58 ? 5.973 -4.781 13.961 1 92.06 58 HIS B C 1
ATOM 2220 O O . HIS B 1 58 ? 7.027 -5.418 13.992 1 92.06 58 HIS B O 1
ATOM 2226 N N . LEU B 1 59 ? 5.902 -3.586 13.375 1 92.75 59 LEU B N 1
ATOM 2227 C CA . LEU B 1 59 ? 7.062 -3 12.719 1 92.75 59 LEU B CA 1
ATOM 2228 C C . LEU B 1 59 ? 7.574 -1.789 13.492 1 92.75 59 LEU B C 1
ATOM 2230 O O . LEU B 1 59 ? 8.602 -1.208 13.133 1 92.75 59 LEU B O 1
ATOM 2234 N N . GLY B 1 60 ? 6.844 -1.359 14.445 1 94.69 60 GLY B N 1
ATOM 2235 C CA . GLY B 1 60 ? 7.254 -0.254 15.297 1 94.69 60 GLY B CA 1
ATOM 2236 C C . GLY B 1 60 ? 7.121 1.099 14.625 1 94.69 60 GLY B C 1
ATOM 2237 O O . GLY B 1 60 ? 7.852 2.037 14.953 1 94.69 60 GLY B O 1
ATOM 2238 N N . TYR B 1 61 ? 6.211 1.19 13.664 1 95.12 61 TYR B N 1
ATOM 2239 C CA . TYR B 1 61 ? 6.023 2.447 12.953 1 95.12 61 TYR B CA 1
ATOM 2240 C C . TYR B 1 61 ? 4.809 3.199 13.477 1 95.12 61 TYR B C 1
ATOM 2242 O O . TYR B 1 61 ? 4.117 2.719 14.383 1 95.12 61 TYR B O 1
ATOM 2250 N N . VAL B 1 62 ? 4.676 4.391 13.109 1 95.38 62 VAL B N 1
ATOM 2251 C CA . VAL B 1 62 ? 3.434 5.148 13.219 1 95.38 62 VAL B CA 1
ATOM 2252 C C . VAL B 1 62 ? 2.908 5.492 11.828 1 95.38 62 VAL B C 1
ATOM 2254 O O . VAL B 1 62 ? 3.688 5.652 10.883 1 95.38 62 VAL B O 1
ATOM 2257 N N . PRO B 1 63 ? 1.626 5.551 11.625 1 97.31 63 PRO B N 1
ATOM 2258 C CA . PRO B 1 63 ? 0.549 5.434 12.609 1 97.31 63 PRO B CA 1
ATOM 2259 C C . PRO B 1 63 ? 0.219 3.982 12.953 1 97.31 63 PRO B C 1
ATOM 2261 O O . PRO B 1 63 ? 0.546 3.074 12.188 1 97.31 63 PRO B O 1
ATOM 2264 N N . CYS B 1 64 ? -0.316 3.789 14.078 1 98.5 64 CYS B N 1
ATOM 2265 C CA . CYS B 1 64 ? -1.062 2.598 14.469 1 98.5 64 CYS B CA 1
ATOM 2266 C C . CYS B 1 64 ? -2.402 2.975 15.086 1 98.5 64 CYS B C 1
ATOM 2268 O O . CYS B 1 64 ? -2.469 3.859 15.945 1 98.5 64 CYS B O 1
ATOM 2270 N N . LEU B 1 65 ? -3.449 2.428 14.617 1 98.69 65 LEU B N 1
ATOM 2271 C CA . LEU B 1 65 ? -4.77 2.617 15.211 1 98.69 65 LEU B CA 1
ATOM 2272 C C . LEU B 1 65 ? -5.211 1.367 15.961 1 98.69 65 LEU B C 1
ATOM 2274 O O . LEU B 1 65 ? -5.422 0.313 15.359 1 98.69 65 LEU B O 1
ATOM 2278 N N . LEU B 1 66 ? -5.289 1.457 17.25 1 98.38 66 LEU B N 1
ATOM 2279 C CA . LEU B 1 66 ? -5.816 0.375 18.078 1 98.38 66 LEU B CA 1
ATOM 2280 C C . LEU B 1 66 ? -7.336 0.464 18.188 1 98.38 66 LEU B C 1
ATOM 2282 O O . LEU B 1 66 ? -7.871 1.484 18.625 1 98.38 66 LEU B O 1
ATOM 2286 N N . VAL B 1 67 ? -8.016 -0.571 17.703 1 98.38 67 VAL B N 1
ATOM 2287 C CA . VAL B 1 67 ? -9.469 -0.642 17.734 1 98.38 67 VAL B CA 1
ATOM 2288 C C . VAL B 1 67 ? -9.914 -1.798 18.625 1 98.38 67 VAL B C 1
ATOM 2290 O O . VAL B 1 67 ? -9.75 -2.967 18.266 1 98.38 67 VAL B O 1
ATOM 2293 N N . ASP B 1 68 ? -10.477 -1.514 19.766 1 97.31 68 ASP B N 1
ATOM 2294 C CA . ASP B 1 68 ? -10.898 -2.523 20.734 1 97.31 68 ASP B CA 1
ATOM 2295 C C . ASP B 1 68 ? -9.797 -3.549 20.969 1 97.31 68 ASP B C 1
ATOM 2297 O O . ASP B 1 68 ? -10.047 -4.754 20.969 1 97.31 68 ASP B O 1
ATOM 2301 N N . GLY B 1 69 ? -8.602 -3.029 21 1 96.25 69 GLY B N 1
ATOM 2302 C CA . GLY B 1 69 ? -7.461 -3.863 21.359 1 96.25 69 GLY B CA 1
ATOM 2303 C C . GLY B 1 69 ? -6.785 -4.496 20.156 1 96.25 69 GLY B C 1
ATOM 2304 O O . GLY B 1 69 ? -5.77 -5.18 20.297 1 96.25 69 GLY B O 1
ATOM 2305 N N . VAL B 1 70 ? -7.32 -4.297 18.984 1 97.56 70 VAL B N 1
ATOM 2306 C CA . VAL B 1 70 ? -6.738 -4.855 17.781 1 97.56 70 VAL B CA 1
ATOM 2307 C C . VAL B 1 70 ? -5.984 -3.766 17.016 1 97.56 70 VAL B C 1
ATOM 2309 O O . VAL B 1 70 ? -6.539 -2.699 16.734 1 97.56 70 VAL B O 1
ATOM 2312 N N . SER B 1 71 ? -4.73 -4.012 16.641 1 98.31 71 SER B N 1
ATOM 2313 C CA . SER B 1 71 ? -3.904 -3.037 15.938 1 98.31 71 SER B CA 1
ATOM 2314 C C . SER B 1 71 ? -4.184 -3.055 14.438 1 98.31 71 SER B C 1
ATOM 2316 O O . SER B 1 71 ? -4.066 -4.098 13.789 1 98.31 71 SER B O 1
ATOM 2318 N N . ILE B 1 72 ? -4.562 -1.923 13.945 1 98.56 72 ILE B N 1
ATOM 2319 C CA . ILE B 1 72 ? -4.637 -1.708 12.508 1 98.56 72 ILE B CA 1
ATOM 2320 C C . ILE B 1 72 ? -3.459 -0.852 12.047 1 98.56 72 ILE B C 1
ATOM 2322 O O . ILE B 1 72 ? -3.236 0.24 12.578 1 98.56 72 ILE B O 1
ATOM 2326 N N . THR B 1 73 ? -2.701 -1.41 11.078 1 98 73 THR B N 1
ATOM 2327 C CA . THR B 1 73 ? -1.527 -0.712 10.562 1 98 73 THR B CA 1
ATOM 2328 C C . THR B 1 73 ? -1.678 -0.426 9.07 1 98 73 THR B C 1
ATOM 2330 O O . THR B 1 73 ? -2.641 -0.87 8.445 1 98 73 THR B O 1
ATOM 2333 N N . GLU B 1 74 ? -0.759 0.321 8.516 1 98.44 74 GLU B N 1
ATOM 2334 C CA . GLU B 1 74 ? -0.745 0.718 7.109 1 98.44 74 GLU B CA 1
ATOM 2335 C C . GLU B 1 74 ? -1.787 1.796 6.832 1 98.44 74 GLU B C 1
ATOM 2337 O O . GLU B 1 74 ? -2.975 1.604 7.105 1 98.44 74 GLU B O 1
ATOM 2342 N N . MET B 1 75 ? -1.39 2.814 6.215 1 98.56 75 MET B N 1
ATOM 2343 C CA . MET B 1 75 ? -2.219 3.994 5.98 1 98.56 75 MET B CA 1
ATOM 2344 C C . MET B 1 75 ? -3.477 3.629 5.199 1 98.56 75 MET B C 1
ATOM 2346 O O . MET B 1 75 ? -4.586 3.979 5.605 1 98.56 75 MET B O 1
ATOM 2350 N N . PRO B 1 76 ? -3.395 2.812 4.086 1 98.81 76 PRO B N 1
ATOM 2351 C CA . PRO B 1 76 ? -4.621 2.482 3.359 1 98.81 76 PRO B CA 1
ATOM 2352 C C . PRO B 1 76 ? -5.652 1.767 4.23 1 98.81 76 PRO B C 1
ATOM 2354 O O . PRO B 1 76 ? -6.852 2.035 4.125 1 98.81 76 PRO B O 1
ATOM 2357 N N . ALA B 1 77 ? -5.207 0.915 5.113 1 98.88 77 ALA B N 1
ATOM 2358 C CA . ALA B 1 77 ? -6.113 0.159 5.977 1 98.88 77 ALA B CA 1
ATOM 2359 C C . ALA B 1 77 ? -6.715 1.053 7.059 1 98.88 77 ALA B C 1
ATOM 2361 O O . ALA B 1 77 ? -7.918 1.006 7.312 1 98.88 77 ALA B O 1
ATOM 2362 N N . ILE B 1 78 ? -5.891 1.9 7.648 1 98.88 78 ILE B N 1
ATOM 2363 C CA . ILE B 1 78 ? -6.32 2.76 8.75 1 98.88 78 ILE B CA 1
ATOM 2364 C C . ILE B 1 78 ? -7.359 3.758 8.242 1 98.88 78 ILE B C 1
ATOM 2366 O O . ILE B 1 78 ? -8.438 3.893 8.828 1 98.88 78 ILE B O 1
ATOM 2370 N N . LEU B 1 79 ? -7.051 4.395 7.137 1 98.88 79 LEU B N 1
ATOM 2371 C CA . LEU B 1 79 ? -7.953 5.406 6.598 1 98.88 79 LEU B CA 1
ATOM 2372 C C . LEU B 1 79 ? -9.258 4.773 6.129 1 98.88 79 LEU B C 1
ATOM 2374 O O . LEU B 1 79 ? -10.336 5.344 6.328 1 98.88 79 LEU B O 1
ATOM 2378 N N . THR B 1 80 ? -9.156 3.605 5.531 1 98.81 80 THR B N 1
ATOM 2379 C CA . THR B 1 80 ? -10.352 2.906 5.066 1 98.81 80 THR B CA 1
ATOM 2380 C C . THR B 1 80 ? -11.234 2.496 6.242 1 98.81 80 THR B C 1
ATOM 2382 O O . THR B 1 80 ? -12.453 2.619 6.18 1 98.81 80 THR B O 1
ATOM 2385 N N . TYR B 1 81 ? -10.641 2.035 7.332 1 98.81 81 TYR B N 1
ATOM 2386 C CA . TYR B 1 81 ? -11.406 1.665 8.516 1 98.81 81 TYR B CA 1
ATOM 2387 C C . TYR B 1 81 ? -12.188 2.855 9.047 1 98.81 81 TYR B C 1
ATOM 2389 O O . TYR B 1 81 ? -13.391 2.752 9.305 1 98.81 81 TYR B O 1
ATOM 2397 N N . ILE B 1 82 ? -11.516 3.982 9.18 1 98.75 82 ILE B N 1
ATOM 2398 C CA . ILE B 1 82 ? -12.133 5.184 9.742 1 98.75 82 ILE B CA 1
ATOM 2399 C C . ILE B 1 82 ? -13.281 5.641 8.844 1 98.75 82 ILE B C 1
ATOM 2401 O O . ILE B 1 82 ? -14.352 6.008 9.328 1 98.75 82 ILE B O 1
ATOM 2405 N N . ALA B 1 83 ? -13.023 5.59 7.535 1 98.69 83 ALA B N 1
ATOM 2406 C CA . ALA B 1 83 ? -14.07 5.961 6.586 1 98.69 83 ALA B CA 1
ATOM 2407 C C . ALA B 1 83 ? -15.305 5.086 6.762 1 98.69 83 ALA B C 1
ATOM 2409 O O . ALA B 1 83 ? -16.438 5.57 6.66 1 98.69 83 ALA B O 1
ATOM 2410 N N . ASN B 1 84 ? -15.102 3.824 7.07 1 97.88 84 ASN B N 1
ATOM 2411 C CA . ASN B 1 84 ? -16.203 2.879 7.188 1 97.88 84 ASN B CA 1
ATOM 2412 C C . ASN B 1 84 ? -16.984 3.074 8.492 1 97.88 84 ASN B C 1
ATOM 2414 O O . ASN B 1 84 ? -18.078 2.559 8.648 1 97.88 84 ASN B O 1
ATOM 2418 N N . LEU B 1 85 ? -16.422 3.791 9.445 1 97.62 85 LEU B N 1
ATOM 2419 C CA . LEU B 1 85 ? -17.125 4.105 10.68 1 97.62 85 LEU B CA 1
ATOM 2420 C C . LEU B 1 85 ? -18.219 5.145 10.43 1 97.62 85 LEU B C 1
ATOM 2422 O O . LEU B 1 85 ? -19.156 5.273 11.219 1 97.62 85 LEU B O 1
ATOM 2426 N N . VAL B 1 86 ? -18.031 5.922 9.344 1 97.69 86 VAL B N 1
ATOM 2427 C CA . VAL B 1 86 ? -18.984 6.973 9 1 97.69 86 VAL B CA 1
ATOM 2428 C C . VAL B 1 86 ? -19.391 6.84 7.539 1 97.69 86 VAL B C 1
ATOM 2430 O O . VAL B 1 86 ? -19.203 7.77 6.75 1 97.69 86 VAL B O 1
ATOM 2433 N N . PRO B 1 87 ? -20.062 5.742 7.207 1 96.44 87 PRO B N 1
ATOM 2434 C CA . PRO B 1 87 ? -20.359 5.445 5.805 1 96.44 87 PRO B CA 1
ATOM 2435 C C . PRO B 1 87 ? -21.203 6.523 5.133 1 96.44 87 PRO B C 1
ATOM 2437 O O . PRO B 1 87 ? -21.156 6.676 3.908 1 96.44 87 PRO B O 1
ATOM 2440 N N . GLU B 1 88 ? -21.891 7.309 5.902 1 97.19 88 GLU B N 1
ATOM 2441 C CA . GLU B 1 88 ? -22.75 8.352 5.344 1 97.19 88 GLU B CA 1
ATOM 2442 C C . GLU B 1 88 ? -21.922 9.461 4.703 1 97.19 88 GLU B C 1
ATOM 2444 O O . GLU B 1 88 ? -22.422 10.211 3.859 1 97.19 88 GLU B O 1
ATOM 2449 N N . LYS B 1 89 ? -20.656 9.531 5.047 1 97.75 89 LYS B N 1
ATOM 2450 C CA . LYS B 1 89 ? -19.781 10.562 4.496 1 97.75 89 LYS B CA 1
ATOM 2451 C C . LYS B 1 89 ? -19.203 10.133 3.148 1 97.75 89 LYS B C 1
ATOM 2453 O O . LYS B 1 89 ? -18.656 10.945 2.414 1 97.75 89 LYS B O 1
ATOM 2458 N N . ARG B 1 90 ? -19.281 8.867 2.756 1 98.19 90 ARG B N 1
ATOM 2459 C CA . ARG B 1 90 ? -18.859 8.305 1.471 1 98.19 90 ARG B CA 1
ATOM 2460 C C . ARG B 1 90 ? -17.406 8.656 1.163 1 98.19 90 ARG B C 1
ATOM 2462 O O . ARG B 1 90 ? -17.078 9.031 0.034 1 98.19 90 ARG B O 1
ATOM 2469 N N . LEU B 1 91 ? -16.609 8.555 2.17 1 98.81 91 LEU B N 1
ATOM 2470 C CA . LEU B 1 91 ? -15.203 8.953 2.061 1 98.81 91 LEU B CA 1
ATOM 2471 C C . LEU B 1 91 ? -14.422 7.965 1.2 1 98.81 91 LEU B C 1
ATOM 2473 O O . LEU B 1 91 ? -13.25 8.195 0.892 1 98.81 91 LEU B O 1
ATOM 2477 N N . LEU B 1 92 ? -15.086 6.84 0.806 1 98.69 92 LEU B N 1
ATOM 2478 C CA . LEU B 1 92 ? -14.43 5.859 -0.053 1 98.69 92 LEU B CA 1
ATOM 2479 C C . LEU B 1 9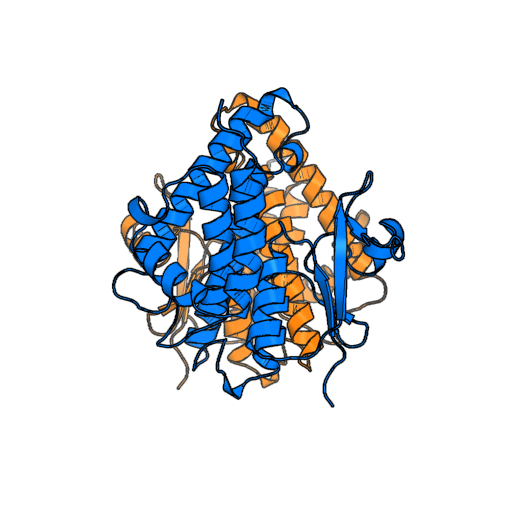2 ? -15.008 5.898 -1.463 1 98.69 92 LEU B C 1
ATOM 2481 O O . LEU B 1 92 ? -14.664 5.066 -2.305 1 98.69 92 LEU B O 1
ATOM 2485 N N . GLY B 1 93 ? -15.812 6.875 -1.738 1 98.38 93 GLY B N 1
ATOM 2486 C CA . GLY B 1 93 ? -16.453 6.973 -3.043 1 98.38 93 GLY B CA 1
ATOM 2487 C C . GLY B 1 93 ? -17.891 6.488 -3.043 1 98.38 93 GLY B C 1
ATOM 2488 O O . GLY B 1 93 ? -18.375 5.961 -2.039 1 98.38 93 GLY B O 1
ATOM 2489 N N . ASP B 1 94 ? -18.547 6.578 -4.215 1 98.12 94 ASP B N 1
ATOM 2490 C CA . ASP B 1 94 ? -20 6.375 -4.281 1 98.12 94 ASP B CA 1
ATOM 2491 C C . ASP B 1 94 ? -20.328 4.973 -4.789 1 98.12 94 ASP B C 1
ATOM 2493 O O . ASP B 1 94 ? -21.469 4.516 -4.668 1 98.12 94 ASP B O 1
ATOM 2497 N N . ASN B 1 95 ? -19.406 4.344 -5.383 1 97.19 95 ASN B N 1
ATOM 2498 C CA . ASN B 1 95 ? -19.625 3.021 -5.961 1 97.19 95 ASN B CA 1
ATOM 2499 C C . ASN B 1 95 ? -18.344 2.191 -5.945 1 97.19 95 ASN B C 1
ATOM 2501 O O . ASN B 1 95 ? -17.297 2.676 -5.527 1 97.19 95 ASN B O 1
ATOM 2505 N N . LEU B 1 96 ? -18.438 0.998 -6.387 1 96.75 96 LEU B N 1
ATOM 2506 C CA . LEU B 1 96 ? -17.328 0.05 -6.289 1 96.75 96 LEU B CA 1
ATOM 2507 C C . LEU B 1 96 ? -16.125 0.531 -7.098 1 96.75 96 LEU B C 1
ATOM 2509 O O . LEU B 1 96 ? -14.984 0.334 -6.691 1 96.75 96 LEU B O 1
ATOM 2513 N N . ILE B 1 97 ? -16.391 1.122 -8.203 1 97.88 97 ILE B N 1
ATOM 2514 C CA . ILE B 1 97 ? -15.305 1.624 -9.039 1 97.88 97 ILE B CA 1
ATOM 2515 C C . ILE B 1 97 ? -14.57 2.752 -8.32 1 97.88 97 ILE B C 1
ATOM 2517 O O . ILE B 1 97 ? -13.344 2.729 -8.203 1 97.88 97 ILE B O 1
ATOM 2521 N N . GLU B 1 98 ? -15.305 3.707 -7.785 1 98.56 98 GLU B N 1
ATOM 2522 C CA . GLU B 1 98 ? -14.68 4.812 -7.062 1 98.56 98 GLU B CA 1
ATOM 2523 C C . GLU B 1 98 ? -13.93 4.312 -5.828 1 98.56 98 GLU B C 1
ATOM 2525 O O . GLU B 1 98 ? -12.844 4.805 -5.516 1 98.56 98 GLU B O 1
ATOM 2530 N N . GLN B 1 99 ? -14.516 3.336 -5.188 1 98.5 99 GLN B N 1
ATOM 2531 C CA . GLN B 1 99 ? -13.844 2.752 -4.031 1 98.5 99 GLN B CA 1
ATOM 2532 C C . GLN B 1 99 ? -12.5 2.156 -4.426 1 98.5 99 GLN B C 1
ATOM 2534 O O . GLN B 1 99 ? -11.508 2.311 -3.703 1 98.5 99 GLN B O 1
ATOM 2539 N N . SER B 1 100 ? -12.484 1.536 -5.543 1 98.38 100 SER B N 1
ATOM 2540 C CA . SER B 1 100 ? -11.25 0.92 -6.023 1 98.38 100 SER B CA 1
ATOM 2541 C C . SER B 1 100 ? -10.227 1.975 -6.43 1 98.38 100 SER B C 1
ATOM 2543 O O . SER B 1 100 ? -9.031 1.798 -6.211 1 98.38 100 SER B O 1
ATOM 2545 N N . LEU B 1 101 ? -10.695 3.049 -7.008 1 98.62 101 LEU B N 1
ATOM 2546 C CA . LEU B 1 101 ? -9.797 4.141 -7.363 1 98.62 101 LEU B CA 1
ATOM 2547 C C . LEU B 1 101 ? -9.211 4.793 -6.117 1 98.62 101 LEU B C 1
ATOM 2549 O O . LEU B 1 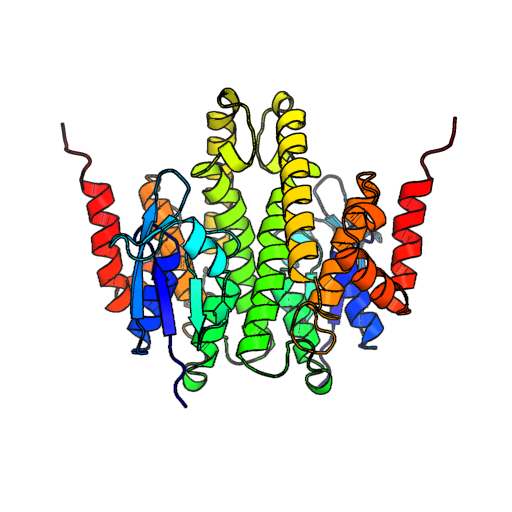101 ? -8.016 5.113 -6.078 1 98.62 101 LEU B O 1
ATOM 2553 N N . VAL B 1 102 ? -10.031 4.926 -5.098 1 98.88 102 VAL B N 1
ATOM 2554 C CA . VAL B 1 102 ? -9.578 5.477 -3.822 1 98.88 102 VAL B CA 1
ATOM 2555 C C . VAL B 1 102 ? -8.492 4.586 -3.232 1 98.88 102 VAL B C 1
ATOM 2557 O O . VAL B 1 102 ? -7.43 5.074 -2.832 1 98.88 102 VAL B O 1
ATOM 2560 N N . LEU B 1 103 ? -8.711 3.324 -3.271 1 98.81 103 LEU B N 1
ATOM 2561 C CA . LEU B 1 103 ? -7.738 2.391 -2.715 1 98.81 103 LEU B CA 1
ATOM 2562 C C . LEU B 1 103 ? -6.473 2.354 -3.564 1 98.81 103 LEU B C 1
ATOM 2564 O O . LEU B 1 103 ? -5.371 2.18 -3.039 1 98.81 103 LEU B O 1
ATOM 2568 N N . GLY B 1 104 ? -6.672 2.492 -4.863 1 98.69 104 GLY B N 1
ATOM 2569 C CA . GLY B 1 104 ? -5.512 2.588 -5.73 1 98.69 104 GLY B CA 1
ATOM 2570 C C . GLY B 1 104 ? -4.617 3.768 -5.402 1 98.69 104 GLY B C 1
ATOM 2571 O O . GLY B 1 104 ? -3.395 3.621 -5.316 1 98.69 104 GLY B O 1
ATOM 2572 N N . TRP B 1 105 ? -5.234 4.902 -5.184 1 98.81 105 TRP B N 1
ATOM 2573 C CA . TRP B 1 105 ? -4.508 6.09 -4.75 1 98.81 105 TRP B CA 1
ATOM 2574 C C . TRP B 1 105 ? -3.779 5.836 -3.436 1 98.81 105 TRP B C 1
ATOM 2576 O O . TRP B 1 105 ? -2.576 6.082 -3.326 1 98.81 105 TRP B O 1
ATOM 2586 N N . ALA B 1 106 ? -4.527 5.309 -2.496 1 98.88 106 ALA B N 1
ATOM 2587 C CA . ALA B 1 106 ? -3.975 5.125 -1.155 1 98.88 106 ALA B CA 1
ATOM 2588 C C . ALA B 1 106 ? -2.789 4.164 -1.177 1 98.88 106 ALA B C 1
ATOM 2590 O O . ALA B 1 106 ? -1.772 4.406 -0.523 1 98.88 106 ALA B O 1
ATOM 2591 N N . ALA B 1 107 ? -2.924 3.123 -1.929 1 98.69 107 ALA B N 1
ATOM 2592 C CA . ALA B 1 107 ? -1.852 2.137 -2.031 1 98.69 107 ALA B CA 1
ATOM 2593 C C . ALA B 1 107 ? -0.628 2.725 -2.729 1 98.69 107 ALA B C 1
ATOM 2595 O O . ALA B 1 107 ? 0.504 2.521 -2.283 1 98.69 107 ALA B O 1
ATOM 2596 N N . TRP B 1 108 ? -0.858 3.467 -3.805 1 98.69 108 TRP B N 1
ATOM 2597 C CA . TRP B 1 108 ? 0.234 4.074 -4.559 1 98.69 108 TRP B CA 1
ATOM 2598 C C . TRP B 1 108 ? 0.95 5.133 -3.725 1 98.69 108 TRP B C 1
ATOM 2600 O O . TRP B 1 108 ? 2.18 5.203 -3.727 1 98.69 108 TRP B O 1
ATOM 2610 N N . LEU B 1 109 ? 0.181 5.926 -3.025 1 98.81 109 LEU B N 1
ATOM 2611 C CA . LEU B 1 109 ? 0.773 6.941 -2.158 1 98.81 109 LEU B CA 1
ATOM 2612 C C . LEU B 1 109 ? 1.616 6.297 -1.063 1 98.81 109 LEU B C 1
ATOM 2614 O O . LEU B 1 109 ? 2.699 6.785 -0.738 1 98.81 109 LEU B O 1
ATOM 2618 N N . SER B 1 110 ? 1.164 5.199 -0.549 1 98.31 110 SER B N 1
ATOM 2619 C CA . SER B 1 110 ? 1.86 4.508 0.531 1 98.31 110 SER B CA 1
ATOM 2620 C C . SER B 1 110 ? 3.113 3.803 0.02 1 98.31 110 SER B C 1
ATOM 2622 O O . SER B 1 110 ? 4.207 4.008 0.551 1 98.31 110 SER B O 1
ATOM 2624 N N . GLY B 1 111 ? 2.973 3.059 -1.004 1 97.5 111 GLY B N 1
ATOM 2625 C CA . GLY B 1 111 ? 4.051 2.191 -1.45 1 97.5 111 GLY B CA 1
ATOM 2626 C C . GLY B 1 111 ? 5.07 2.904 -2.318 1 97.5 111 GLY B C 1
ATOM 2627 O O . GLY B 1 111 ? 6.262 2.596 -2.264 1 97.5 111 GLY B O 1
ATOM 2628 N N . SER B 1 112 ? 4.633 3.893 -3.156 1 97.62 112 SER B N 1
ATOM 2629 C CA . SER B 1 112 ? 5.504 4.523 -4.141 1 97.62 112 SER B CA 1
ATOM 2630 C C . SER B 1 112 ? 6.004 5.875 -3.65 1 97.62 112 SER B C 1
ATOM 2632 O O . SER B 1 112 ? 7.184 6.027 -3.316 1 97.62 112 SER B O 1
ATOM 2634 N N . LEU B 1 113 ? 5.094 6.824 -3.5 1 98.56 113 LEU B N 1
ATOM 2635 C CA . LEU B 1 113 ? 5.523 8.156 -3.098 1 98.56 113 LEU B CA 1
ATOM 2636 C C . LEU B 1 113 ? 6.164 8.125 -1.714 1 98.56 113 LEU B C 1
ATOM 2638 O O . LEU B 1 113 ? 7.27 8.641 -1.523 1 98.56 113 LEU B O 1
ATOM 2642 N N . HIS B 1 114 ? 5.504 7.48 -0.774 1 98.38 114 HIS B N 1
ATOM 2643 C CA . HIS B 1 114 ? 6.023 7.414 0.588 1 98.38 114 HIS B CA 1
ATOM 2644 C C . HIS B 1 114 ? 7.16 6.402 0.696 1 98.38 114 HIS B C 1
ATOM 2646 O O . HIS B 1 114 ? 8.297 6.773 0.998 1 98.38 114 HIS B O 1
ATOM 2652 N N . GLY B 1 115 ? 6.898 5.176 0.398 1 97 115 GLY B N 1
ATOM 2653 C CA . GLY B 1 115 ? 7.824 4.082 0.642 1 97 115 GLY B CA 1
ATOM 2654 C C . GLY B 1 115 ? 9.094 4.18 -0.186 1 97 115 GLY B C 1
ATOM 2655 O O . GLY B 1 115 ? 10.203 4.059 0.346 1 97 115 GLY B O 1
ATOM 2656 N N . ARG B 1 116 ? 8.922 4.379 -1.452 1 97.06 116 ARG B N 1
ATOM 2657 C CA . ARG B 1 116 ? 10.086 4.445 -2.332 1 97.06 116 ARG B CA 1
ATOM 2658 C C . ARG B 1 116 ? 10.688 5.848 -2.348 1 97.06 116 ARG B C 1
ATOM 2660 O O . ARG B 1 116 ? 11.875 6.023 -2.074 1 97.06 116 ARG B O 1
ATOM 2667 N N . GLY B 1 117 ? 9.867 6.848 -2.637 1 98.19 117 GLY B N 1
ATOM 2668 C CA . GLY B 1 117 ? 10.352 8.211 -2.771 1 98.19 117 GLY B CA 1
ATOM 2669 C C . GLY B 1 117 ? 10.875 8.789 -1.472 1 98.19 117 GLY B C 1
ATOM 2670 O O . GLY B 1 117 ? 12.094 8.836 -1.254 1 98.19 117 GLY B O 1
ATOM 2671 N N . PHE B 1 118 ? 9.977 9.07 -0.59 1 97.81 118 PHE B N 1
ATOM 2672 C CA . PHE B 1 118 ? 10.352 9.711 0.663 1 97.81 118 PHE B CA 1
ATOM 2673 C C . PHE B 1 118 ? 11.125 8.75 1.555 1 97.81 118 PHE B C 1
ATOM 2675 O O . PHE B 1 118 ? 11.992 9.164 2.324 1 97.81 118 PHE B O 1
ATOM 2682 N N . GLY B 1 119 ? 10.859 7.426 1.42 1 96.56 119 GLY B N 1
ATOM 2683 C CA . GLY B 1 119 ? 11.672 6.453 2.137 1 96.56 119 GLY B CA 1
ATOM 2684 C C . GLY B 1 119 ? 13.148 6.555 1.816 1 96.56 119 GLY B C 1
ATOM 2685 O O . GLY B 1 119 ? 13.984 6.539 2.719 1 96.56 119 GLY B O 1
ATOM 2686 N N . ALA B 1 120 ? 13.453 6.676 0.528 1 97.56 120 ALA B N 1
ATOM 2687 C CA . ALA B 1 120 ? 14.844 6.824 0.109 1 97.56 120 ALA B CA 1
ATOM 2688 C C . ALA B 1 120 ? 15.422 8.156 0.582 1 97.56 120 ALA B C 1
ATOM 2690 O O . ALA B 1 120 ? 16.594 8.234 0.971 1 97.56 120 ALA B O 1
ATOM 2691 N N . LEU B 1 121 ? 14.609 9.141 0.551 1 96.88 121 LEU B N 1
ATOM 2692 C CA . LEU B 1 121 ? 15.047 10.492 0.886 1 96.88 121 LEU B CA 1
ATOM 2693 C C . LEU B 1 121 ? 15.297 10.633 2.383 1 96.88 121 LEU B C 1
ATOM 2695 O O . LEU B 1 121 ? 16.328 11.172 2.797 1 96.88 121 LEU B O 1
ATOM 2699 N N . PHE B 1 122 ? 14.414 10.078 3.199 1 94.88 122 PHE B N 1
ATOM 2700 C CA . PHE B 1 122 ? 14.453 10.289 4.645 1 94.88 122 PHE B CA 1
ATOM 2701 C C . PHE B 1 122 ? 15.273 9.188 5.324 1 94.88 122 PHE B C 1
ATOM 2703 O O . PHE B 1 122 ? 15.867 9.414 6.379 1 94.88 122 PHE B O 1
ATOM 2710 N N . ARG B 1 123 ? 15.297 8.016 4.777 1 94.62 123 ARG B N 1
ATOM 2711 C CA . ARG B 1 123 ? 15.906 6.855 5.422 1 94.62 123 ARG B CA 1
ATOM 2712 C C . ARG B 1 123 ? 16.719 6.043 4.422 1 94.62 123 ARG B C 1
ATOM 2714 O O . ARG B 1 123 ? 16.438 4.863 4.195 1 94.62 123 ARG B O 1
ATOM 2721 N N . PRO B 1 124 ? 17.781 6.629 3.922 1 96.69 124 PRO B N 1
ATOM 2722 C CA . PRO B 1 124 ? 18.562 5.922 2.902 1 96.69 124 PRO B CA 1
ATOM 2723 C C . PRO B 1 124 ? 19.172 4.617 3.42 1 96.69 124 PRO B C 1
ATOM 2725 O O . PRO B 1 124 ? 19.453 3.711 2.633 1 96.69 124 PRO B O 1
ATOM 2728 N N . ALA B 1 125 ? 19.312 4.453 4.723 1 95.56 125 ALA B N 1
ATOM 2729 C CA . ALA B 1 125 ? 19.875 3.256 5.336 1 95.56 125 ALA B CA 1
ATOM 2730 C C . ALA B 1 125 ? 19 2.041 5.094 1 95.56 125 ALA B C 1
ATOM 2732 O O . ALA B 1 125 ? 19.422 0.9 5.277 1 95.56 125 ALA B O 1
ATOM 2733 N N . ARG B 1 126 ? 17.781 2.242 4.68 1 95.25 126 ARG B N 1
ATOM 2734 C CA . ARG B 1 126 ? 16.859 1.159 4.348 1 95.25 126 ARG B CA 1
ATOM 2735 C C . ARG B 1 126 ? 17.297 0.436 3.08 1 95.25 126 ARG B C 1
ATOM 2737 O O . ARG B 1 126 ? 16.891 -0.699 2.832 1 95.25 126 ARG B O 1
ATOM 2744 N N . PHE B 1 127 ? 18.234 1.077 2.295 1 97.44 127 PHE B N 1
ATOM 2745 C CA . PHE B 1 127 ? 18.469 0.562 0.949 1 97.44 127 PHE B CA 1
ATOM 2746 C C . PHE B 1 127 ? 19.922 0.189 0.749 1 97.44 127 PHE B C 1
ATOM 2748 O O . PHE B 1 127 ? 20.297 -0.392 -0.275 1 97.44 127 PHE B O 1
ATOM 2755 N N . THR B 1 128 ? 20.766 0.562 1.702 1 97.25 128 THR B N 1
ATOM 2756 C CA . THR B 1 128 ? 22.172 0.205 1.643 1 97.25 128 THR B CA 1
ATOM 2757 C C . THR B 1 128 ? 22.797 0.244 3.033 1 97.25 128 THR B C 1
ATOM 2759 O O . THR B 1 128 ? 22.328 0.963 3.914 1 97.25 128 THR B O 1
ATOM 2762 N N . ASN B 1 129 ? 23.766 -0.579 3.213 1 95.94 129 ASN B N 1
ATOM 2763 C CA . ASN B 1 129 ? 24.547 -0.509 4.449 1 95.94 129 ASN B CA 1
ATOM 2764 C C . ASN B 1 129 ? 25.781 0.368 4.293 1 95.94 129 ASN B C 1
ATOM 2766 O O . ASN B 1 129 ? 26.516 0.6 5.258 1 95.94 129 ASN B O 1
ATOM 2770 N N . ASN B 1 130 ? 25.969 0.839 3.125 1 96.94 130 ASN B N 1
ATOM 2771 C CA . ASN B 1 130 ? 27.125 1.684 2.832 1 96.94 130 ASN B CA 1
ATOM 2772 C C . ASN B 1 130 ? 26.766 3.164 2.85 1 96.94 130 ASN B C 1
ATOM 2774 O O . ASN B 1 130 ? 26.172 3.676 1.892 1 96.94 130 ASN B O 1
ATOM 2778 N N . GLU B 1 131 ? 27.234 3.826 3.836 1 96.69 131 GLU B N 1
ATOM 2779 C CA . GLU B 1 131 ? 26.859 5.215 4.062 1 96.69 131 GLU B CA 1
ATOM 2780 C C . GLU B 1 131 ? 27.328 6.109 2.918 1 96.69 131 GLU B C 1
ATOM 2782 O O . GLU B 1 131 ? 26.734 7.168 2.674 1 96.69 131 GLU B O 1
ATOM 2787 N N . SER B 1 132 ? 28.297 5.699 2.225 1 97.06 132 SER B N 1
ATOM 2788 C CA . SER B 1 132 ? 28.812 6.496 1.117 1 97.06 132 SER B CA 1
ATOM 2789 C C . SER B 1 132 ? 27.812 6.551 -0.038 1 97.06 132 SER B C 1
ATOM 2791 O O . SER B 1 132 ? 27.953 7.379 -0.94 1 97.06 132 SER B O 1
ATOM 2793 N N . HIS B 1 133 ? 26.844 5.684 0.01 1 97.62 133 HIS B N 1
ATOM 2794 C CA . HIS B 1 133 ? 25.859 5.633 -1.066 1 97.62 133 HIS B CA 1
ATOM 2795 C C . HIS B 1 133 ? 24.656 6.523 -0.758 1 97.62 133 HIS B C 1
ATOM 2797 O O . HIS B 1 133 ? 23.781 6.723 -1.613 1 97.62 133 HIS B O 1
ATOM 2803 N N . TYR B 1 134 ? 24.578 7.117 0.435 1 97.62 134 TYR B N 1
ATOM 2804 C CA . TYR B 1 134 ? 23.375 7.785 0.908 1 97.62 134 TYR B CA 1
ATOM 2805 C C . TYR B 1 134 ? 23.016 8.961 0.006 1 97.62 134 TYR B C 1
ATOM 2807 O O . TYR B 1 134 ? 21.844 9.148 -0.337 1 97.62 134 TYR B O 1
ATOM 2815 N N . SER B 1 135 ? 24 9.68 -0.386 1 97.62 135 SER B N 1
ATOM 2816 C CA . SER B 1 135 ? 23.719 10.883 -1.162 1 97.62 135 SER B CA 1
ATOM 2817 C C . SER B 1 135 ? 23.062 10.547 -2.49 1 97.62 135 SER B C 1
ATOM 2819 O O . SER B 1 135 ? 22.109 11.219 -2.904 1 97.62 135 SER B O 1
ATOM 2821 N N . GLU B 1 136 ? 23.516 9.508 -3.115 1 97.69 136 GLU B N 1
ATOM 2822 C CA . GLU B 1 136 ? 22.953 9.109 -4.402 1 97.69 136 GLU B CA 1
ATOM 2823 C C . GLU B 1 136 ? 21.547 8.539 -4.238 1 97.69 136 GLU B C 1
ATOM 2825 O O . GLU B 1 136 ? 20.672 8.781 -5.07 1 97.69 136 GLU B O 1
ATOM 2830 N N . ILE B 1 137 ? 21.344 7.844 -3.203 1 98.12 137 ILE B N 1
ATOM 2831 C CA . ILE B 1 137 ? 20.031 7.25 -2.926 1 98.12 137 ILE B CA 1
ATOM 2832 C C . ILE B 1 137 ? 19.031 8.352 -2.621 1 98.12 137 ILE B C 1
ATOM 2834 O O . ILE B 1 137 ? 17.906 8.336 -3.137 1 98.12 137 ILE B O 1
ATOM 2838 N N . LYS B 1 138 ? 19.469 9.336 -1.844 1 98.38 138 LYS B N 1
ATOM 2839 C CA . LYS B 1 138 ? 18.609 10.469 -1.523 1 98.38 138 LYS B CA 1
ATOM 2840 C C . LYS B 1 138 ? 18.266 11.266 -2.777 1 98.38 138 LYS B C 1
ATOM 2842 O O . LYS B 1 138 ? 17.109 11.672 -2.959 1 98.38 138 LYS B O 1
ATOM 2847 N N . ALA B 1 139 ? 19.234 11.422 -3.631 1 98.25 139 ALA B N 1
ATOM 2848 C CA . ALA B 1 139 ? 19 12.172 -4.867 1 98.25 139 ALA B CA 1
ATOM 2849 C C . ALA B 1 139 ? 18 11.453 -5.766 1 98.25 139 ALA B C 1
ATOM 2851 O O . ALA B 1 139 ? 17.125 12.086 -6.352 1 98.25 139 ALA B O 1
ATOM 2852 N N . LYS B 1 140 ? 18.172 10.172 -5.875 1 98.25 140 LYS B N 1
ATOM 2853 C CA . LYS B 1 140 ? 17.234 9.383 -6.676 1 98.25 140 LYS B CA 1
ATOM 2854 C C . LYS B 1 140 ? 15.828 9.414 -6.07 1 98.25 140 LYS B C 1
ATOM 2856 O O . LYS B 1 140 ? 14.836 9.492 -6.801 1 98.25 140 LYS B O 1
ATOM 2861 N N . GLY B 1 141 ? 15.789 9.328 -4.762 1 98.25 141 GLY B N 1
ATOM 2862 C CA . GLY B 1 141 ? 14.516 9.445 -4.066 1 98.25 141 GLY B CA 1
ATOM 2863 C C . GLY B 1 141 ? 13.805 10.758 -4.336 1 98.25 141 GLY B C 1
ATOM 2864 O O . GLY B 1 141 ? 12.602 10.766 -4.625 1 98.25 141 GLY B O 1
ATOM 2865 N N . LEU B 1 142 ? 14.555 11.797 -4.254 1 98.5 142 LEU B N 1
ATOM 2866 C CA . LEU B 1 142 ? 13.977 13.117 -4.488 1 98.5 142 LEU B CA 1
ATOM 2867 C C . LEU B 1 142 ? 13.5 13.25 -5.93 1 98.5 142 LEU B C 1
ATOM 2869 O O . LEU B 1 142 ? 12.438 13.82 -6.184 1 98.5 142 LEU B O 1
ATOM 2873 N N . SER B 1 143 ? 14.273 12.742 -6.84 1 98.38 143 SER B N 1
ATOM 2874 C CA . SER B 1 143 ? 13.859 12.742 -8.242 1 98.38 143 SER B CA 1
ATOM 2875 C C . SER B 1 143 ? 12.547 12 -8.43 1 98.38 143 SER B C 1
ATOM 2877 O O . SER B 1 143 ? 11.656 12.477 -9.141 1 98.38 143 SER B O 1
ATOM 2879 N N . TYR B 1 144 ? 12.391 10.93 -7.809 1 98.19 144 TYR B N 1
ATOM 2880 C CA . TYR B 1 144 ? 11.172 10.141 -7.922 1 98.19 144 TYR B CA 1
ATOM 2881 C C . TYR B 1 144 ? 9.992 10.852 -7.266 1 98.19 144 TYR B C 1
ATOM 2883 O O . TYR B 1 144 ? 8.867 10.797 -7.766 1 98.19 144 TYR B O 1
ATOM 2891 N N . VAL B 1 145 ? 10.258 11.461 -6.145 1 98.69 145 VAL B N 1
ATOM 2892 C CA . VAL B 1 145 ? 9.234 12.25 -5.477 1 98.69 145 VAL B CA 1
ATOM 2893 C C . VAL B 1 145 ? 8.68 13.305 -6.441 1 98.69 145 VAL B C 1
ATOM 2895 O O . VAL B 1 145 ? 7.465 13.461 -6.57 1 98.69 145 VAL B O 1
ATOM 2898 N N . LYS B 1 146 ? 9.539 13.93 -7.121 1 98.75 146 LYS B N 1
ATOM 2899 C CA . LYS B 1 146 ? 9.117 14.961 -8.07 1 98.75 146 LYS B CA 1
ATOM 2900 C C . LYS B 1 146 ? 8.32 14.352 -9.219 1 98.75 146 LYS B C 1
ATOM 2902 O O . LYS B 1 146 ? 7.344 14.945 -9.68 1 98.75 146 LYS B O 1
ATOM 2907 N N . GLU B 1 147 ? 8.711 13.203 -9.656 1 98.12 147 GLU B N 1
ATOM 2908 C CA . GLU B 1 147 ? 7.934 12.492 -10.672 1 98.12 147 GLU B CA 1
ATOM 2909 C C . GLU B 1 147 ? 6.523 12.188 -10.172 1 98.12 147 GLU B C 1
ATOM 2911 O O . GLU B 1 147 ? 5.555 12.328 -10.922 1 98.12 147 GLU B O 1
ATOM 2916 N N . CYS B 1 148 ? 6.422 11.773 -8.953 1 98.62 148 CYS B N 1
ATOM 2917 C CA . CYS B 1 148 ? 5.125 11.484 -8.352 1 98.62 148 CYS B CA 1
ATOM 2918 C C . CYS B 1 148 ? 4.277 12.742 -8.242 1 98.62 148 CYS B C 1
ATOM 2920 O O . CYS B 1 148 ? 3.072 12.711 -8.508 1 98.62 148 CYS B O 1
ATOM 2922 N N . TYR B 1 149 ? 4.902 13.812 -7.844 1 98.81 149 TYR B N 1
ATOM 2923 C CA . TYR B 1 149 ? 4.172 15.078 -7.742 1 98.81 149 TYR B CA 1
ATOM 2924 C C . TYR B 1 149 ? 3.643 15.508 -9.102 1 98.81 149 TYR B C 1
ATOM 2926 O O . TYR B 1 149 ? 2.514 15.992 -9.211 1 98.81 149 TYR B O 1
ATOM 2934 N N . ASN B 1 150 ? 4.477 15.328 -10.117 1 98.62 150 ASN B N 1
ATOM 2935 C CA . ASN B 1 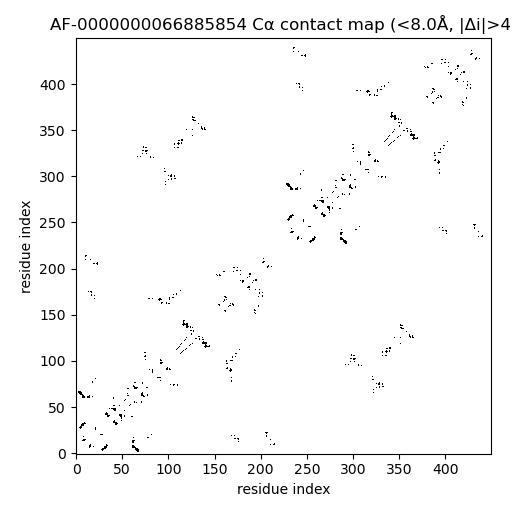150 ? 4.02 15.617 -11.477 1 98.62 150 ASN B CA 1
ATOM 2936 C C . ASN B 1 150 ? 2.797 14.789 -11.844 1 98.62 150 ASN B C 1
ATOM 2938 O O . ASN B 1 150 ? 1.849 15.297 -12.445 1 98.62 150 ASN B O 1
ATOM 2942 N N . LEU B 1 151 ? 2.842 13.594 -11.523 1 98 151 LEU B N 1
ATOM 2943 C CA . LEU B 1 151 ? 1.729 12.703 -11.82 1 98 151 LEU B CA 1
ATOM 2944 C C . LEU B 1 151 ? 0.477 13.117 -11.055 1 98 151 LEU B C 1
ATOM 2946 O O . LEU B 1 151 ? -0.624 13.117 -11.609 1 98 151 LEU B O 1
ATOM 2950 N N . ILE B 1 152 ? 0.631 13.414 -9.758 1 98.69 152 ILE B N 1
ATOM 2951 C CA . ILE B 1 152 ? -0.488 13.859 -8.938 1 98.69 152 ILE B CA 1
ATOM 2952 C C . ILE B 1 152 ? -1.119 15.102 -9.57 1 98.69 152 ILE B C 1
ATOM 2954 O O . ILE B 1 152 ? -2.338 15.164 -9.742 1 98.69 152 ILE B O 1
ATOM 2958 N N . ASP B 1 153 ? -0.285 16.031 -9.906 1 98.75 153 ASP B N 1
ATOM 2959 C CA . ASP B 1 153 ? -0.767 17.281 -10.484 1 98.75 153 ASP B CA 1
ATOM 2960 C C . ASP B 1 153 ? -1.516 17.031 -11.789 1 98.75 153 ASP B C 1
ATOM 2962 O O . ASP B 1 153 ? -2.59 17.594 -12.016 1 98.75 153 ASP B O 1
ATOM 2966 N N . LYS B 1 154 ? -0.935 16.203 -12.602 1 97.69 154 LYS B N 1
ATOM 2967 C CA . LYS B 1 154 ? -1.559 15.852 -13.875 1 97.69 154 LYS B CA 1
ATOM 2968 C C . LYS B 1 154 ? -2.922 15.195 -13.664 1 97.69 154 LYS B C 1
ATOM 2970 O O . LYS B 1 154 ? -3.885 15.516 -14.367 1 97.69 154 LYS B O 1
ATOM 2975 N N . ARG B 1 155 ? -3.068 14.352 -12.711 1 96.88 155 ARG B N 1
ATOM 2976 C CA . ARG B 1 155 ? -4.297 13.609 -12.453 1 96.88 155 ARG B CA 1
ATOM 2977 C C . ARG B 1 155 ? -5.367 14.5 -11.836 1 96.88 155 ARG B C 1
ATOM 2979 O O . ARG B 1 155 ? -6.551 14.164 -11.859 1 96.88 155 ARG B O 1
ATOM 2986 N N . LEU B 1 156 ? -4.957 15.57 -11.273 1 98.19 156 LEU B N 1
ATOM 2987 C CA . LEU B 1 156 ? -5.898 16.484 -10.641 1 98.19 156 LEU B CA 1
ATOM 2988 C C . LEU B 1 156 ? -6.387 17.547 -11.625 1 98.19 156 LEU B C 1
ATOM 2990 O O . LEU B 1 156 ? -7.309 18.297 -11.328 1 98.19 156 LEU B O 1
ATOM 2994 N N . LYS B 1 157 ? -5.754 17.578 -12.789 1 97.44 157 LYS B N 1
ATOM 2995 C CA . LYS B 1 157 ? -6.133 18.594 -13.766 1 97.44 157 LYS B CA 1
ATOM 2996 C C . LYS B 1 157 ? -7.602 18.469 -14.156 1 97.44 157 LYS B C 1
ATOM 2998 O O . LYS B 1 157 ? -8.055 17.375 -14.539 1 97.44 157 LYS B O 1
ATOM 3003 N N . GLY B 1 158 ? -8.297 19.578 -13.992 1 96.31 158 GLY B N 1
ATOM 3004 C CA . GLY B 1 158 ? -9.703 19.609 -14.383 1 96.31 158 GLY B CA 1
ATOM 3005 C C . GLY B 1 158 ? -10.617 18.969 -13.367 1 96.31 158 GLY B C 1
ATOM 3006 O O . GLY B 1 158 ? -11.805 18.75 -13.641 1 96.31 158 GLY B O 1
ATOM 3007 N N . ARG B 1 159 ? -10.094 18.594 -12.25 1 96.06 159 ARG B N 1
ATOM 3008 C CA . ARG B 1 159 ? -10.867 17.938 -11.203 1 96.06 159 ARG B CA 1
ATOM 3009 C C . ARG B 1 159 ? -10.742 18.688 -9.875 1 96.06 159 ARG B C 1
ATOM 3011 O O . ARG B 1 159 ? -9.664 19.172 -9.531 1 96.06 159 ARG B O 1
ATOM 3018 N N . ASP B 1 160 ? -11.844 18.688 -9.18 1 95.44 160 ASP B N 1
ATOM 3019 C CA . ASP B 1 160 ? -11.812 19.297 -7.848 1 95.44 160 ASP B CA 1
ATOM 3020 C C . ASP B 1 160 ? -11.359 18.281 -6.797 1 95.44 160 ASP B C 1
ATOM 3022 O O . ASP B 1 160 ? -10.812 18.656 -5.762 1 95.44 160 ASP B O 1
ATOM 3026 N N . PHE B 1 161 ? -11.609 17.016 -7.121 1 98.5 161 PHE B N 1
ATOM 3027 C CA . PHE B 1 161 ? -11.281 15.914 -6.219 1 98.5 161 PHE B CA 1
ATOM 3028 C C . PHE B 1 161 ? -10.531 14.812 -6.949 1 98.5 161 PHE B C 1
ATOM 3030 O O . PHE B 1 161 ? -10.766 14.578 -8.141 1 98.5 161 PHE B O 1
ATOM 3037 N N . PRO B 1 162 ? -9.625 14.18 -6.223 1 98.62 162 PRO B N 1
ATOM 3038 C CA . PRO B 1 162 ? -8.875 13.109 -6.887 1 98.62 162 PRO B CA 1
ATOM 3039 C C . PRO B 1 162 ? -9.781 12 -7.422 1 98.62 162 PRO B C 1
ATOM 3041 O O . PRO B 1 162 ? -9.484 11.398 -8.461 1 98.62 162 PRO B O 1
ATOM 3044 N N . VAL B 1 163 ? -10.836 11.688 -6.672 1 98.56 163 VAL B N 1
ATOM 3045 C CA . VAL B 1 163 ? -11.766 10.633 -7.074 1 98.56 163 VAL B CA 1
ATOM 3046 C C . VAL B 1 163 ? -13.203 11.141 -6.941 1 98.56 163 VAL B C 1
ATOM 3048 O O . VAL B 1 163 ? -13.586 11.672 -5.895 1 98.56 163 VAL B O 1
ATOM 3051 N N . GLY B 1 164 ? -13.961 10.969 -7.93 1 97.81 164 GLY B N 1
ATOM 3052 C CA . GLY B 1 164 ? -15.367 11.32 -7.879 1 97.81 164 GLY B CA 1
ATOM 3053 C C . GLY B 1 164 ? -15.609 12.812 -7.75 1 97.81 164 GLY B C 1
ATOM 3054 O O . GLY B 1 164 ? -14.875 13.617 -8.328 1 97.81 164 GLY B O 1
ATOM 3055 N N . ASN B 1 165 ? -16.719 13.141 -6.992 1 97.75 165 ASN B N 1
ATOM 3056 C CA . ASN B 1 165 ? -17.156 14.531 -6.984 1 97.75 165 ASN B CA 1
ATOM 3057 C C . ASN B 1 165 ? -17.234 15.086 -5.566 1 97.75 165 ASN B C 1
ATOM 3059 O O . ASN B 1 165 ? -17.891 16.094 -5.324 1 97.75 165 ASN B O 1
ATOM 3063 N N . HIS B 1 166 ? -16.656 14.414 -4.688 1 97.75 166 HIS B N 1
ATOM 3064 C CA . HIS B 1 166 ? -16.578 14.883 -3.311 1 97.75 166 HIS B CA 1
ATOM 3065 C C . HIS B 1 166 ? -15.328 14.344 -2.613 1 97.75 166 HIS B C 1
ATOM 3067 O O . HIS B 1 166 ? -14.617 13.508 -3.17 1 97.75 166 HIS B O 1
ATOM 3073 N N . GLU B 1 167 ? -15.086 14.828 -1.453 1 98.19 167 GLU B N 1
ATOM 3074 C CA . GLU B 1 167 ? -13.898 14.5 -0.671 1 98.19 167 GLU B CA 1
ATOM 3075 C C . GLU B 1 167 ? -13.859 13.023 -0.306 1 98.19 167 GLU B C 1
ATOM 3077 O O . GLU B 1 167 ? -14.883 12.445 0.076 1 98.19 167 GLU B O 1
ATOM 3082 N N . THR B 1 168 ? -12.734 12.414 -0.463 1 98.81 168 THR B N 1
ATOM 3083 C CA . THR B 1 168 ? -12.461 11.062 0.007 1 98.81 168 THR B CA 1
ATOM 3084 C C . THR B 1 168 ? -11.242 11.047 0.922 1 98.81 168 THR B C 1
ATOM 3086 O O . THR B 1 168 ? -10.648 12.094 1.196 1 98.81 168 THR B O 1
ATOM 3089 N N . ILE B 1 169 ? -10.844 9.883 1.358 1 98.81 169 ILE B N 1
ATOM 3090 C CA . ILE B 1 169 ? -9.672 9.742 2.221 1 98.81 169 ILE B CA 1
ATOM 3091 C C . ILE B 1 169 ? -8.414 10.156 1.454 1 98.81 169 ILE B C 1
ATOM 3093 O O . ILE B 1 169 ? -7.383 10.453 2.059 1 98.81 169 ILE B O 1
ATOM 3097 N N . VAL B 1 170 ? -8.469 10.156 0.122 1 98.88 170 VAL B N 1
ATOM 3098 C CA . VAL B 1 170 ? -7.316 10.508 -0.701 1 98.88 170 VAL B CA 1
ATOM 3099 C C . VAL B 1 170 ? -6.977 11.984 -0.513 1 98.88 170 VAL B C 1
ATOM 3101 O O . VAL B 1 170 ? -5.801 12.352 -0.444 1 98.88 170 VAL B O 1
ATOM 3104 N N . ASP B 1 171 ? -7.996 12.805 -0.418 1 98.69 171 ASP B N 1
ATOM 3105 C CA . ASP B 1 171 ? -7.777 14.234 -0.182 1 98.69 171 ASP B CA 1
ATOM 3106 C C . ASP B 1 171 ? -6.977 14.461 1.097 1 98.69 171 ASP B C 1
ATOM 3108 O O . ASP B 1 171 ? -6.031 15.25 1.111 1 98.69 171 ASP B O 1
ATOM 3112 N N . PHE B 1 172 ? -7.305 13.734 2.107 1 97.81 172 PHE B N 1
ATOM 3113 C CA . PHE B 1 172 ? -6.594 13.844 3.375 1 97.81 172 PHE B CA 1
ATOM 3114 C C . PHE B 1 172 ? -5.176 13.297 3.248 1 97.81 172 PHE B C 1
ATOM 3116 O O . PHE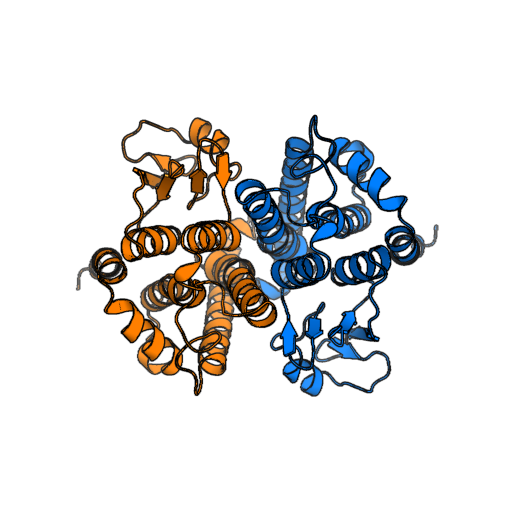 B 1 172 ? -4.223 13.914 3.73 1 97.81 172 PHE B O 1
ATOM 3123 N N . ASN B 1 173 ? -5.07 12.148 2.6 1 98.44 173 ASN B N 1
ATOM 3124 C CA . ASN B 1 173 ? -3.779 11.477 2.498 1 98.44 173 ASN B CA 1
ATOM 3125 C C . ASN B 1 173 ? -2.764 12.328 1.742 1 98.44 173 ASN B C 1
ATOM 3127 O O . ASN B 1 173 ? -1.566 12.273 2.027 1 98.44 173 ASN B O 1
ATOM 3131 N N . LEU B 1 174 ? -3.219 13.125 0.848 1 98.12 174 LEU B N 1
ATOM 3132 C CA . LEU B 1 174 ? -2.338 13.922 0.001 1 98.12 174 LEU B CA 1
ATOM 3133 C C . LEU B 1 174 ? -1.747 15.094 0.778 1 98.12 174 LEU B C 1
ATOM 3135 O O . LEU B 1 174 ? -0.752 15.688 0.355 1 98.12 174 LEU B O 1
ATOM 3139 N N . ILE B 1 175 ? -2.287 15.453 1.914 1 95.5 175 ILE B N 1
ATOM 3140 C CA . ILE B 1 175 ? -1.88 16.625 2.676 1 95.5 175 ILE B CA 1
ATOM 3141 C C . ILE B 1 175 ? -0.44 16.469 3.154 1 95.5 175 ILE B C 1
ATOM 3143 O O . ILE B 1 175 ? 0.382 17.375 3.002 1 95.5 175 ILE B O 1
ATOM 3147 N N . VAL B 1 176 ? -0.126 15.289 3.633 1 95.31 176 VAL B N 1
ATOM 3148 C CA . VAL B 1 176 ? 1.168 15.086 4.273 1 95.31 176 VAL B CA 1
ATOM 3149 C C . VAL B 1 176 ? 2.283 15.195 3.236 1 95.31 176 VAL B C 1
ATOM 3151 O O . VAL B 1 176 ? 3.352 15.742 3.52 1 95.31 176 VAL B O 1
ATOM 3154 N N . PHE B 1 177 ? 1.98 14.766 2.104 1 97.19 177 PHE B N 1
ATOM 3155 C CA . PHE B 1 177 ? 3.021 14.766 1.082 1 97.19 177 PHE B CA 1
ATOM 3156 C C . PHE B 1 177 ? 3.264 16.172 0.558 1 97.19 177 PHE B C 1
ATOM 3158 O O . PHE B 1 177 ? 4.387 16.516 0.177 1 97.19 177 PHE B O 1
ATOM 3165 N N . TYR B 1 178 ? 2.199 16.953 0.503 1 96.06 178 TYR B N 1
ATOM 3166 C CA . TYR B 1 178 ? 2.395 18.359 0.171 1 96.06 178 TYR B CA 1
ATOM 3167 C C . TYR B 1 178 ? 3.322 19.031 1.176 1 96.06 178 TYR B C 1
ATOM 3169 O O . TYR B 1 178 ? 4.27 19.719 0.791 1 96.06 178 TYR B O 1
ATOM 3177 N N . PHE B 1 179 ? 3.133 18.781 2.471 1 92.81 179 PHE B N 1
ATOM 3178 C CA . PHE B 1 179 ? 3.963 19.328 3.531 1 92.81 179 PHE B CA 1
ATOM 3179 C C . PHE B 1 179 ? 5.41 18.875 3.385 1 92.81 179 PHE B C 1
ATOM 3181 O O . PHE B 1 179 ? 6.336 19.672 3.529 1 92.81 179 PHE B O 1
ATOM 3188 N N . TRP B 1 180 ? 5.555 17.641 3.119 1 94.94 180 TRP B N 1
ATOM 3189 C CA . TRP B 1 180 ? 6.906 17.094 2.99 1 94.94 180 TRP B CA 1
ATOM 3190 C C . TRP B 1 180 ? 7.613 17.688 1.774 1 94.94 180 TRP B C 1
ATOM 3192 O O . TRP B 1 180 ? 8.836 17.844 1.771 1 94.94 180 TRP B O 1
ATOM 3202 N N . GLY B 1 181 ? 6.824 18 0.681 1 96.31 181 GLY B N 1
ATOM 3203 C CA . GLY B 1 181 ? 7.402 18.734 -0.439 1 96.31 181 GLY B CA 1
ATOM 3204 C C . GLY B 1 181 ? 7.926 20.094 -0.052 1 96.31 181 GLY B C 1
ATOM 3205 O O . GLY B 1 181 ? 9.031 20.484 -0.445 1 96.31 181 GLY B O 1
ATOM 3206 N N . LEU B 1 182 ? 7.164 20.828 0.745 1 93.81 182 LEU B N 1
ATOM 3207 C CA . LEU B 1 182 ? 7.594 22.125 1.247 1 93.81 182 LEU B CA 1
ATOM 3208 C C . LEU B 1 182 ? 8.859 22 2.08 1 93.81 182 LEU B C 1
ATOM 3210 O O . LEU B 1 182 ? 9.773 22.812 1.965 1 93.81 182 LEU B O 1
ATOM 3214 N N . GLU B 1 183 ? 8.984 20.969 2.834 1 91.94 183 GLU B N 1
ATOM 3215 C CA . GLU B 1 183 ? 10.148 20.719 3.684 1 91.94 183 GLU B CA 1
ATOM 3216 C C . GLU B 1 183 ? 11.391 20.438 2.848 1 91.94 183 GLU B C 1
ATOM 3218 O O . GLU B 1 183 ? 12.516 20.562 3.34 1 91.94 183 GLU B O 1
ATOM 3223 N N . GLN B 1 184 ? 11.18 20.016 1.624 1 95.06 184 GLN B N 1
ATOM 3224 C CA . GLN B 1 184 ? 12.289 19.781 0.708 1 95.06 184 GLN B CA 1
ATOM 3225 C C . GLN B 1 184 ? 12.609 21.047 -0.088 1 95.06 184 GLN B C 1
ATOM 3227 O O . GLN B 1 184 ? 13.305 20.984 -1.104 1 95.06 184 GLN B O 1
ATOM 3232 N N . ASN B 1 185 ? 11.992 22.141 0.302 1 94.94 185 ASN B N 1
ATOM 3233 C CA . ASN B 1 185 ? 12.188 23.438 -0.316 1 94.94 185 ASN B CA 1
ATOM 3234 C C . ASN B 1 185 ? 11.672 23.469 -1.749 1 94.94 185 ASN B C 1
ATOM 3236 O O . ASN B 1 185 ? 12.234 24.141 -2.609 1 94.94 185 ASN B O 1
ATOM 3240 N N . ILE B 1 186 ? 10.711 22.672 -2.012 1 96.81 186 ILE B N 1
ATOM 3241 C CA . ILE B 1 186 ? 10.016 22.734 -3.293 1 96.81 186 ILE B CA 1
ATOM 3242 C C . ILE B 1 186 ? 8.914 23.781 -3.238 1 96.81 186 ILE B C 1
ATOM 3244 O O . ILE B 1 186 ? 8.133 23.828 -2.283 1 96.81 186 ILE B O 1
ATOM 3248 N N . ASP B 1 187 ? 8.891 24.672 -4.191 1 97.56 187 ASP B N 1
ATOM 3249 C CA . ASP B 1 187 ? 7.758 25.578 -4.34 1 97.56 187 ASP B CA 1
ATOM 3250 C C . ASP B 1 187 ? 6.531 24.844 -4.875 1 97.56 187 ASP B C 1
ATOM 3252 O O . ASP B 1 187 ? 6.25 24.891 -6.074 1 97.56 187 ASP B O 1
ATOM 3256 N N . MET B 1 188 ? 5.816 24.266 -4.047 1 97.75 188 MET B N 1
ATOM 3257 C CA . MET B 1 188 ? 4.715 23.391 -4.426 1 97.75 188 MET B CA 1
ATOM 3258 C C . MET B 1 188 ? 3.662 24.141 -5.227 1 97.75 188 MET B C 1
ATOM 3260 O O . MET B 1 188 ? 3.133 23.625 -6.211 1 97.75 188 MET B O 1
ATOM 3264 N N . ALA B 1 189 ? 3.348 25.328 -4.824 1 97.75 189 ALA B N 1
ATOM 3265 C CA . ALA B 1 189 ? 2.316 26.141 -5.48 1 97.75 189 ALA B CA 1
ATOM 3266 C C . ALA B 1 189 ? 2.674 26.406 -6.938 1 97.75 189 ALA B C 1
ATOM 3268 O O . ALA B 1 189 ? 1.824 26.281 -7.824 1 97.75 189 ALA B O 1
ATOM 3269 N N . GLN B 1 190 ? 3.877 26.688 -7.164 1 98.19 190 GLN B N 1
ATOM 3270 C CA . GLN B 1 190 ? 4.316 27.031 -8.516 1 98.19 190 GLN B CA 1
ATOM 3271 C C . GLN B 1 190 ? 4.52 25.766 -9.352 1 98.19 190 GLN B C 1
ATOM 3273 O O . GLN B 1 190 ? 4.117 25.719 -10.516 1 98.19 190 GLN B O 1
ATOM 3278 N N . ALA B 1 191 ? 5.102 24.797 -8.789 1 98.56 191 ALA B N 1
ATOM 3279 C CA . ALA B 1 191 ? 5.496 23.609 -9.539 1 98.56 191 ALA B CA 1
ATOM 3280 C C . ALA B 1 191 ? 4.293 22.703 -9.812 1 98.56 191 ALA B C 1
ATOM 3282 O O . ALA B 1 191 ? 4.242 22.031 -10.844 1 98.56 191 ALA B O 1
ATOM 3283 N N . TYR B 1 192 ? 3.355 22.703 -8.844 1 98.62 192 TYR B N 1
ATOM 3284 C CA . TYR B 1 192 ? 2.215 21.812 -8.93 1 98.62 192 TYR B CA 1
ATOM 3285 C C . TYR B 1 192 ? 0.918 22.531 -8.586 1 98.62 192 TYR B C 1
ATOM 3287 O O . TYR B 1 192 ? 0.306 22.266 -7.547 1 98.62 192 TYR B O 1
ATOM 3295 N N . PRO B 1 193 ? 0.414 23.344 -9.484 1 98.56 193 PRO B N 1
ATOM 3296 C CA . PRO B 1 193 ? -0.703 24.25 -9.18 1 98.56 193 PRO B CA 1
ATOM 3297 C C . PRO B 1 193 ? -2 23.5 -8.891 1 98.56 193 PRO B C 1
ATOM 3299 O O . PRO B 1 193 ? -2.795 23.938 -8.047 1 98.56 193 PRO B O 1
ATOM 3302 N N . GLU B 1 194 ? -2.277 22.359 -9.617 1 98.75 194 GLU B N 1
ATOM 3303 C CA . GLU B 1 194 ? -3.502 21.625 -9.336 1 98.75 194 GLU B CA 1
ATOM 3304 C C . GLU B 1 194 ? -3.449 20.969 -7.961 1 98.75 194 GLU B C 1
ATOM 3306 O O . GLU B 1 194 ? -4.453 20.938 -7.242 1 98.75 194 GLU B O 1
ATOM 3311 N N . TYR B 1 195 ? -2.275 20.469 -7.605 1 98.56 195 TYR B N 1
ATOM 3312 C CA . TYR B 1 195 ? -2.064 19.922 -6.277 1 98.56 195 TYR B CA 1
ATOM 3313 C C . TYR B 1 195 ? -2.213 20.984 -5.203 1 98.56 195 TYR B C 1
ATOM 3315 O O . TYR B 1 195 ? -2.779 20.734 -4.137 1 98.56 195 TYR B O 1
ATOM 3323 N N . ASP B 1 196 ? -1.749 22.156 -5.504 1 97.88 196 ASP B N 1
ATOM 3324 C CA . ASP B 1 196 ? -1.851 23.266 -4.57 1 97.88 196 ASP B CA 1
ATOM 3325 C C . ASP B 1 196 ? -3.309 23.656 -4.328 1 97.88 196 ASP B C 1
ATOM 3327 O O . ASP B 1 196 ? -3.682 24.031 -3.213 1 97.88 196 ASP B O 1
ATOM 3331 N N . LYS B 1 197 ? -4.121 23.594 -5.332 1 98 197 LYS B N 1
ATOM 3332 C CA . LYS B 1 197 ? -5.543 23.875 -5.176 1 98 197 LYS B CA 1
ATOM 3333 C C . LYS B 1 197 ? -6.191 22.922 -4.188 1 98 197 LYS B C 1
ATOM 3335 O O . LYS B 1 197 ? -7 23.328 -3.348 1 98 197 LYS B O 1
ATOM 3340 N N . LEU B 1 198 ? -5.852 21.656 -4.328 1 98.06 198 LEU B N 1
ATOM 3341 C CA . LEU B 1 198 ? -6.375 20.672 -3.396 1 98.06 198 LEU B CA 1
ATOM 3342 C C . LEU B 1 198 ? -5.934 20.969 -1.97 1 98.06 198 LEU B C 1
ATOM 3344 O O . LEU B 1 198 ? -6.75 20.953 -1.046 1 98.06 198 LEU B O 1
ATOM 3348 N N . PHE B 1 199 ? -4.684 21.281 -1.858 1 95.88 199 PHE B N 1
ATOM 3349 C CA . PHE B 1 199 ? -4.156 21.578 -0.532 1 95.88 199 PHE B CA 1
ATOM 3350 C C . PHE B 1 199 ? -4.836 22.812 0.06 1 95.88 199 PHE B C 1
ATOM 3352 O O . PHE B 1 199 ? -5.184 22.828 1.242 1 95.88 199 PHE B O 1
ATOM 3359 N N . ALA B 1 200 ? -5 23.797 -0.709 1 95.5 200 ALA B N 1
ATOM 3360 C CA . ALA B 1 200 ? -5.66 25.016 -0.261 1 95.5 200 ALA B CA 1
ATOM 3361 C C . ALA B 1 200 ? -7.062 24.719 0.259 1 95.5 200 ALA B C 1
ATOM 3363 O O . ALA B 1 200 ? -7.48 25.281 1.278 1 95.5 200 ALA B O 1
ATOM 3364 N N . ARG B 1 201 ? -7.781 23.875 -0.39 1 95.88 201 ARG B N 1
ATOM 3365 C CA . ARG B 1 201 ? -9.117 23.484 0.041 1 95.88 201 ARG B CA 1
ATOM 3366 C C . ARG B 1 201 ? -9.07 22.734 1.37 1 95.88 201 ARG B C 1
ATOM 3368 O O . ARG B 1 201 ? -9.828 23.047 2.289 1 95.88 201 ARG B O 1
ATOM 3375 N N . MET B 1 202 ? -8.148 21.875 1.452 1 95.88 202 MET B N 1
ATOM 3376 C CA . MET B 1 202 ? -8.055 21.031 2.637 1 95.88 202 MET B CA 1
ATOM 3377 C C . MET B 1 202 ? -7.566 21.828 3.84 1 95.88 202 MET B C 1
ATOM 3379 O O . MET B 1 202 ? -7.977 21.562 4.973 1 95.88 202 MET B O 1
ATOM 3383 N N . SER B 1 203 ? -6.703 22.781 3.629 1 92.44 203 SER B N 1
ATOM 3384 C CA . SER B 1 203 ? -6.086 23.562 4.699 1 92.44 203 SER B CA 1
ATOM 3385 C C . SER B 1 203 ? -7.105 24.453 5.391 1 92.44 203 SER B C 1
ATOM 3387 O O . SER B 1 203 ? -6.84 24.984 6.473 1 92.44 203 SER B O 1
ATOM 3389 N N . LYS B 1 204 ? -8.25 24.609 4.832 1 93.31 204 LYS B N 1
ATOM 3390 C CA . LYS B 1 204 ? -9.312 25.406 5.426 1 93.31 204 LYS B CA 1
ATOM 3391 C C . LYS B 1 204 ? -10.031 24.656 6.535 1 93.31 204 LYS B C 1
ATOM 3393 O O . LYS B 1 204 ? -10.75 25.25 7.34 1 93.31 204 LYS B O 1
ATOM 3398 N N . LYS B 1 205 ? -9.859 23.375 6.531 1 93.75 205 LYS B N 1
ATOM 3399 C CA . LYS B 1 205 ? -10.453 22.578 7.602 1 93.75 205 LYS B CA 1
ATOM 3400 C C . LYS B 1 205 ? -9.719 22.797 8.922 1 93.75 205 LYS B C 1
ATOM 3402 O O . LYS B 1 205 ? -8.492 22.812 8.961 1 93.75 205 LYS B O 1
ATOM 3407 N N . ALA B 1 206 ? -10.438 22.844 9.984 1 91.38 206 ALA B N 1
ATOM 3408 C CA . ALA B 1 206 ? -9.867 23.125 11.297 1 91.38 206 ALA B CA 1
ATOM 3409 C C . ALA B 1 206 ? -8.891 22.031 11.703 1 91.38 206 ALA B C 1
ATOM 3411 O O . ALA B 1 206 ? -7.805 22.312 12.219 1 91.38 206 ALA B O 1
ATOM 3412 N N . ALA B 1 207 ? -9.188 20.812 11.422 1 89 207 ALA B N 1
ATOM 3413 C CA . ALA B 1 207 ? -8.375 19.672 11.836 1 89 207 ALA B CA 1
ATOM 3414 C C . ALA B 1 207 ? -7.051 19.641 11.07 1 89 207 ALA B C 1
ATOM 3416 O O . ALA B 1 207 ? -6.051 19.125 11.578 1 89 207 ALA B O 1
ATOM 3417 N N . VAL B 1 208 ? -7.023 20.219 9.883 1 87.94 208 VAL B N 1
ATOM 3418 C CA . VAL B 1 208 ? -5.824 20.234 9.055 1 87.94 208 VAL B CA 1
ATOM 3419 C C . VAL B 1 208 ? -4.957 21.438 9.414 1 87.94 208 VAL B C 1
ATOM 3421 O O . VAL B 1 208 ? -3.734 21.328 9.5 1 87.94 208 VAL B O 1
ATOM 3424 N N . SER B 1 209 ? -5.594 22.531 9.695 1 83.81 209 SER B N 1
ATOM 3425 C CA . SER B 1 209 ? -4.902 23.766 10.023 1 83.81 209 SER B CA 1
ATOM 3426 C C . SER B 1 209 ? -4.156 23.656 11.344 1 83.81 209 SER B C 1
ATOM 3428 O O . SER B 1 209 ? -3.111 24.281 11.531 1 83.81 209 SER B O 1
ATOM 3430 N N . LYS B 1 210 ? -4.652 22.922 12.242 1 76 210 LYS B N 1
ATOM 3431 C CA . LYS B 1 210 ? -4.016 22.734 13.547 1 76 210 LYS B CA 1
ATOM 3432 C C . LYS B 1 210 ? -2.682 22 13.406 1 76 210 LYS B C 1
ATOM 3434 O O . LYS B 1 210 ? -1.748 22.25 14.172 1 76 210 LYS B O 1
ATOM 3439 N N . ILE B 1 211 ? -2.635 21.125 12.477 1 64.5 211 ILE B N 1
ATOM 3440 C CA . ILE B 1 211 ? -1.421 20.359 12.258 1 64.5 211 ILE B CA 1
ATOM 3441 C C . ILE B 1 211 ? -0.373 21.219 11.562 1 64.5 211 ILE B C 1
ATOM 3443 O O . ILE B 1 211 ? 0.822 21.109 11.852 1 64.5 211 ILE B O 1
ATOM 3447 N N . ASP B 1 212 ? -0.81 22.047 10.547 1 55.91 212 ASP B N 1
ATOM 3448 C CA . ASP B 1 212 ? 0.03 22.922 9.727 1 55.91 212 ASP B CA 1
ATOM 3449 C C . ASP B 1 212 ? 0.89 23.828 10.602 1 55.91 212 ASP B C 1
ATOM 3451 O O . ASP B 1 212 ? 2.076 24.031 10.328 1 55.91 212 ASP B O 1
ATOM 3455 N N . LYS B 1 213 ? 0.328 24.328 11.539 1 50.34 213 LYS B N 1
ATOM 3456 C CA . LYS B 1 213 ? 1.043 25.203 12.469 1 50.34 213 LYS B CA 1
ATOM 3457 C C . LYS B 1 213 ? 2.205 24.469 13.133 1 50.34 213 LYS B C 1
ATOM 3459 O O . LYS B 1 213 ? 3.271 25.047 13.344 1 50.34 213 LYS B O 1
ATOM 3464 N N . PHE B 1 214 ? 2.062 23.328 13.273 1 46.12 214 PHE B N 1
ATOM 3465 C CA . PHE B 1 214 ? 3.125 22.562 13.898 1 46.12 214 PHE B CA 1
ATOM 3466 C C . PHE B 1 214 ? 4.219 22.219 12.891 1 46.12 214 PHE B C 1
ATOM 3468 O O . PHE B 1 214 ? 5.406 22.234 13.234 1 46.12 214 PHE B O 1
ATOM 3475 N N . SER B 1 215 ? 3.752 21.781 11.672 1 48.31 215 SER B N 1
ATOM 3476 C CA . SER B 1 215 ? 4.77 21.406 10.703 1 48.31 215 SER B CA 1
ATOM 3477 C C . SER B 1 215 ? 5.535 22.625 10.188 1 48.31 215 SER B C 1
ATOM 3479 O O . SER B 1 215 ? 6.738 22.547 9.938 1 48.31 215 SER B O 1
ATOM 3481 N N . ARG B 1 216 ? 4.883 23.844 9.93 1 44.78 216 ARG B N 1
ATOM 3482 C CA . ARG B 1 216 ? 5.57 25.078 9.539 1 44.78 216 ARG B CA 1
ATOM 3483 C C . ARG B 1 216 ? 6.465 25.578 10.664 1 44.78 216 ARG B C 1
ATOM 3485 O O . ARG B 1 216 ? 7.508 26.188 10.414 1 44.78 216 ARG B O 1
ATOM 3492 N N . THR B 1 217 ? 6.066 25.516 11.828 1 41.03 217 THR B N 1
ATOM 3493 C CA . THR B 1 217 ? 6.969 25.953 12.891 1 41.03 217 THR B CA 1
ATOM 3494 C C . THR B 1 217 ? 8.227 25.094 12.914 1 41.03 217 THR B C 1
ATOM 3496 O O . THR B 1 217 ? 9.305 25.562 13.281 1 41.03 217 THR B O 1
ATOM 3499 N N . ALA B 1 218 ? 8.172 23.859 12.68 1 39.44 218 ALA B N 1
ATOM 3500 C CA . ALA B 1 218 ? 9.391 23.062 12.633 1 39.44 218 ALA B CA 1
ATOM 3501 C C . ALA B 1 218 ? 10.258 23.453 11.438 1 39.44 218 ALA B C 1
ATOM 3503 O O . ALA B 1 218 ? 11.484 23.391 11.5 1 39.44 218 ALA B O 1
ATOM 3504 N N . LEU B 1 219 ? 9.711 23.922 10.297 1 36.91 219 LEU B N 1
ATOM 3505 C CA . LEU B 1 219 ? 10.523 24.438 9.203 1 36.91 219 LEU B CA 1
ATOM 3506 C C . LEU B 1 219 ? 11.102 25.812 9.555 1 36.91 219 LEU B C 1
ATOM 3508 O O . LEU B 1 219 ? 12.141 26.203 9.023 1 36.91 219 LEU B O 1
ATOM 3512 N N . VAL B 1 220 ? 10.492 26.812 10.273 1 33.78 220 VAL B N 1
ATOM 3513 C CA . VAL B 1 220 ? 10.977 28.156 10.562 1 33.78 220 VAL B CA 1
ATOM 3514 C C . VAL B 1 220 ? 12.148 28.078 11.539 1 33.78 220 VAL B C 1
ATOM 3516 O O . VAL B 1 220 ? 12.773 29.109 11.836 1 33.78 220 VAL B O 1
ATOM 3519 N N . PHE B 1 221 ? 12.438 27 12.25 1 31.61 221 PHE B N 1
ATOM 3520 C CA . PHE B 1 221 ? 13.586 27.156 13.141 1 31.61 221 PHE B CA 1
ATOM 3521 C C . PHE B 1 221 ? 14.883 27.141 12.352 1 31.61 221 PHE B C 1
ATOM 3523 O O . PHE B 1 221 ? 15.953 26.844 12.898 1 31.61 221 PHE B O 1
ATOM 3530 N N . VAL B 1 222 ? 14.891 27.203 11 1 29.59 222 VAL B N 1
ATOM 3531 C CA . VAL B 1 222 ? 16.234 27.594 10.578 1 29.59 222 VAL B CA 1
ATOM 3532 C C . VAL B 1 222 ? 16.438 29.078 10.844 1 29.59 222 VAL B C 1
ATOM 3534 O O . VAL B 1 222 ? 15.742 29.922 10.273 1 29.59 222 VAL B O 1
ATOM 3537 N N . PRO B 1 223 ? 17.047 29.516 11.938 1 25.92 223 PRO B N 1
ATOM 3538 C CA . PRO B 1 223 ? 17.484 30.891 12.148 1 25.92 223 PRO B CA 1
ATOM 3539 C C . PRO B 1 223 ? 18.125 31.5 10.906 1 25.92 223 PRO B C 1
ATOM 3541 O O . PRO B 1 223 ? 18.734 30.797 10.102 1 25.92 223 PRO B O 1
ATOM 3544 N N . ASP B 1 224 ? 17.641 32.594 10.375 1 26.48 224 ASP B N 1
ATOM 3545 C CA . ASP B 1 224 ? 18.375 33.562 9.555 1 26.48 224 ASP B CA 1
ATOM 3546 C C . ASP B 1 224 ? 19.797 33.75 10.07 1 26.48 224 ASP B C 1
ATOM 3548 O O . ASP B 1 224 ? 20 34.031 11.258 1 26.48 224 ASP B O 1
ATOM 3552 N N . GLU B 1 225 ? 20.938 33.281 9.664 1 22.2 225 GLU B N 1
ATOM 3553 C CA . GLU B 1 225 ? 22 34.25 9.766 1 22.2 225 GLU B CA 1
ATOM 3554 C C . GLU B 1 225 ? 21.703 35.5 8.914 1 22.2 225 GLU B C 1
ATOM 3556 O O . GLU B 1 225 ? 21.094 35.375 7.852 1 22.2 225 GLU B O 1
#

Secondary structure (DSSP, 8-state):
-PPPEEEEE-TTSTHHHHHHHHHHHT---EEEEEEE-SSSEEETTSSS-HHHHTTTSTT--S-EEEETTEEE-SHHHHHHHHHHHSGGG-TT-SSHHHHHHHHHHHHHIIIIIIIIIIHHHH-GGGT-S-GGGHHHHHHHHHHHHHHHHHHHHHHHTT-SSSSTTS--HHHHHHHHHHHHHHHTT--HHHH-HHHHHHHHHHTTSHHHHHHHHHHHHHHHTS---/-PPPEEEEE-TTSTHHHHHHHHHHHT---EEEEEEE-SSSEEETTSSS-HHHHTTTSTT--S-EEEETTEEE-SHHHHHHHHHHHSGGG-TT-SSHHHHHHHHHHHHHIIIIIIIIIIHHHH-GGGT-S-GGGHHHHHHHHHHHHHHHHHHHHHHHTT-SSSSTTS--HHHHHHHHHHHHHHHTT--HHHH-HHHHHHHHHHTTSHHHHHHHHHHHHHHHTS---

Nearest PDB structures (foldseek):
  4gf0-assembly1_A  TM=8.863E-01  e=1.485E-11  Sulfitobacter sp. NAS-14.1
  4f0b-assembly1_B  TM=7.727E-01  e=4.675E-09  Phanerodontia chrysosporium
  4o7h-assembly1_B  TM=8.095E-01  e=4.390E-08  Rhodospirillum rubrum F11
  2on5-assembly4_E  TM=7.337E-01  e=1.715E-06  Necator americanus
  5aix-assembly2_D  TM=7.826E-01  e=3.871E-06  Homo sapiens